Protein 4J6F (pdb70)

Solvent-accessible surface area: 26980 Å² total

Sequence (697 aa):
QSRHSVPKTTAVLLTGHGGLEKLVYSRDVPVPAPAAGEVLIKVTACGNNTDVWVREGAYGTEDDPSAVSTWRRHGNTLTFPRIQGTDTVGHIVAVGEGVDRARIGERVVDFSIYNRDDDSLADIDYGHGRDGGYAEYALPAENAHVVATDLTDIELATFCCAYLTGERLERARLAAGETVLVTGASGGVGSAIIQLARARGAVPIAVAGPGKEAALDIGAQAVVTRGQGDLAEAVEAASGGRPIDVVADLVGGPLFNDLLKILRPEGRYTTAGAIAGPVVQLDLRTYLKQLELHGSSQGSRADFRRLVRYIEEKKIRPLVGGVYPLSEFHRAQTDFAKNFVGKLVVVPDSRHSVPKTTAVLLTGHGGLEKLVYSRDVPVPAPAAGEVLIKVTACGNNTDVWVREGAYGTEDDPSAVSTWRRHGNTLTFPRIQGTDTVGHIVAVGEGVDRARIGERVVDFSIYNRDDDSLADIDYGHGRDGGYAEYALPAENAHVVATDLTDIELATFCCAYLTGERLERARLAAGETVLVTGASGGVGSAIIQLARARGAVPIAVAGPGKEAALDIGAQAVVTRGQGDLAEAVEAASGGRPIDVVADLVGGPLFNDLLKILRPEGRYTTAGAIAGPVVQLDLRTYLKQLELHGSSQGSRADFRRLVRYIEEKKIRPLVGGVYPLSEFHRAQTDFAKNFVGKLVVVPD

Foldseek 3Di:
DADVPDDQFWFFWQAAADDPVSTDTDDGHGFDDEEPQKFKWFWFKFWDPLLVCQNNQQCAEPVGNRDRHRVPRPDQLADPTAGATALTWGFGQGHYDPDDPVRGGATWFQQKDQVDPDFDNPDIDGSGNHHHRRGRMMDGPVGTDRFQDPDDSHLSSQDHFLLLQLLLVVVQVPAAAAEEEAEPLQDANNVNNQLVCVLRRHAYEYEDAPPCQVCVVQHHQGYHHPPDDQPLVSVCVRVVHHAHQEYEAAADDPCPVVVLVRHAQCHEYEYAAHNVHDDDDDDPCSVVSNYYYYYDGGGGPVSVVVSSVCVRVVSGGGDEFEEEESVPVVVQVVPCVSPTGRIYMYGYD/DCVPDDQFWFFWQAAADDPVSTDTDTGHGADDEAPQKFKWFWFKFWDPLLVCQNNQQCAEPVGNGDRHRVCRPDQLADPGAAATFLTWGFTCGDYDPDDPVRGGATWAQQKDCVDPDFDNPDIDGSGNHHHRRDRMMDRPVRTDRFQAPDDRQLSSQDRFLLQQLLVVVVQVQAAPAEEEAEPLQDANNLNNQLVCVLHRYAYEYEHAPPCQVCVVSHHQFYFHHPDDQPLVSVCVGPPVDAHQEYEYAACAPCPVVVLVRHAQCHEYEYAHHNNDPDDDDDPCSVVSNYYYYYDGGGGPVSRVVRSVCNNVVSGTGDEFEEEESVPVVVQVVPCVSPTGGMYMYGYD

Structure (mmCIF, N/CA/C/O backbone):
data_4J6F
#
_entry.id   4J6F
#
_cell.length_a   89.115
_cell.length_b   95.666
_cell.length_c   134.472
_cell.angle_alpha   90.000
_cell.angle_beta   90.000
_cell.angle_gamma   90.000
#
_symmetry.space_group_name_H-M   'P 21 21 21'
#
loop_
_entity.id
_entity.type
_entity.pdbx_description
1 polymer 'Putative alcohol dehydrogenase'
2 non-polymer GLYCEROL
3 non-polymer 'CHLORIDE ION'
4 water water
#
loop_
_atom_site.group_PDB
_atom_site.id
_atom_site.type_symbol
_atom_site.label_atom_id
_atom_site.label_alt_id
_atom_site.label_comp_id
_atom_site.label_asym_id
_atom_site.label_entity_id
_atom_site.label_seq_id
_atom_site.pdbx_PDB_ins_code
_atom_site.Cartn_x
_atom_site.Cartn_y
_atom_site.Cartn_z
_atom_site.occupancy
_atom_site.B_iso_or_equiv
_atom_site.auth_seq_id
_atom_site.auth_comp_id
_atom_site.auth_asym_id
_atom_site.auth_atom_id
_atom_site.pdbx_PDB_model_num
ATOM 1 N N . GLN A 1 21 ? -60.169 -23.996 -9.912 1.00 72.79 -2 GLN A N 1
ATOM 2 C CA . GLN A 1 21 ? -61.473 -23.287 -10.105 1.00 80.58 -2 GLN A CA 1
ATOM 3 C C . GLN A 1 21 ? -62.271 -23.152 -8.797 1.00 88.82 -2 GLN A C 1
ATOM 4 O O . GLN A 1 21 ? -62.168 -22.122 -8.118 1.00 101.50 -2 GLN A O 1
ATOM 10 N N . SER A 1 22 ? -63.069 -24.165 -8.468 1.00 75.91 -1 SER A N 1
ATOM 11 C CA . SER A 1 22 ? -63.973 -24.127 -7.316 1.00 64.55 -1 SER A CA 1
ATOM 12 C C . SER A 1 22 ? -63.306 -24.130 -5.941 1.00 52.16 -1 SER A C 1
ATOM 13 O O . SER A 1 22 ? -62.299 -24.791 -5.741 1.00 45.98 -1 SER A O 1
ATOM 37 N N . ARG A 1 25 ? -63.825 -27.872 -3.916 1.00 43.27 2 ARG A N 1
ATOM 38 C CA . ARG A 1 25 ? -62.895 -28.903 -4.354 1.00 42.68 2 ARG A CA 1
ATOM 39 C C . ARG A 1 25 ? -61.558 -28.678 -3.657 1.00 42.26 2 ARG A C 1
ATOM 40 O O . ARG A 1 25 ? -60.958 -29.611 -3.133 1.00 42.36 2 ARG A O 1
ATOM 64 N N . HIS A 1 28 ? -61.286 -29.775 -0.201 1.00 43.34 5 HIS A N 1
ATOM 65 C CA . HIS A 1 28 ? -61.279 -31.239 -0.038 1.00 42.78 5 HIS A CA 1
ATOM 66 C C . HIS A 1 28 ? -60.261 -31.990 -0.886 1.00 44.36 5 HIS A C 1
ATOM 67 O O . HIS A 1 28 ? -60.277 -33.215 -0.946 1.00 45.46 5 HIS A O 1
ATOM 74 N N . SER A 1 29 ? -59.368 -31.241 -1.518 1.00 46.27 6 SER A N 1
ATOM 75 C CA . SER A 1 29 ? -58.230 -31.790 -2.236 1.00 49.15 6 SER A CA 1
ATOM 76 C C . SER A 1 29 ? -56.997 -31.899 -1.342 1.00 51.83 6 SER A C 1
ATOM 77 O O . SER A 1 29 ? -55.946 -32.353 -1.794 1.00 57.00 6 SER A O 1
ATOM 80 N N . VAL A 1 30 ? -57.113 -31.463 -0.090 1.00 47.59 7 VAL A N 1
ATOM 81 C CA . VAL A 1 30 ? -55.992 -31.467 0.844 1.00 42.67 7 VAL A CA 1
ATOM 82 C C . VAL A 1 30 ? -55.728 -32.893 1.328 1.00 43.45 7 VAL A C 1
ATOM 83 O O . VAL A 1 30 ? -56.570 -33.469 2.018 1.00 42.82 7 VAL A O 1
ATOM 87 N N . PRO A 1 31 ? -54.556 -33.464 0.972 1.00 46.15 8 PRO A N 1
ATOM 88 C CA . PRO A 1 31 ? -54.230 -34.862 1.308 1.00 46.37 8 PRO A CA 1
ATOM 89 C C . PRO A 1 31 ? -53.797 -35.021 2.766 1.00 44.52 8 PRO A C 1
ATOM 90 O O . PRO A 1 31 ? -53.601 -34.027 3.457 1.00 43.79 8 PRO A O 1
ATOM 94 N N . LYS A 1 32 ? -53.658 -36.256 3.237 1.00 45.34 9 LYS A N 1
ATOM 95 C CA . LYS A 1 32 ? -53.244 -36.476 4.625 1.00 45.71 9 LYS A CA 1
ATOM 96 C C . LYS A 1 32 ? -51.714 -36.546 4.783 1.00 45.53 9 LYS A C 1
ATOM 97 O O . LYS A 1 32 ? -51.182 -36.292 5.868 1.00 47.34 9 LYS A O 1
ATOM 103 N N . THR A 1 33 ? -51.007 -36.867 3.701 1.00 42.73 10 THR A N 1
ATOM 104 C CA . THR A 1 33 ? -49.549 -36.769 3.691 1.00 40.51 10 THR A CA 1
ATOM 105 C C . THR A 1 33 ? -49.079 -35.885 2.530 1.00 40.87 10 THR A C 1
ATOM 106 O O . THR A 1 33 ? -49.815 -35.658 1.564 1.00 41.12 10 THR A O 1
ATOM 118 N N . THR A 1 35 ? -45.344 -34.006 0.359 1.00 38.41 12 THR A N 1
ATOM 119 C CA . THR A 1 35 ? -43.937 -33.964 0.015 1.00 38.21 12 THR A CA 1
ATOM 120 C C . THR A 1 35 ? -43.295 -32.771 0.714 1.00 37.79 12 THR A C 1
ATOM 121 O O . THR A 1 35 ? -43.900 -31.697 0.806 1.00 39.14 12 THR A O 1
ATOM 125 N N . ALA A 1 36 ? -42.087 -32.964 1.235 1.00 36.48 13 ALA A N 1
ATOM 126 C CA . ALA A 1 36 ? -41.349 -31.884 1.890 1.00 35.51 13 ALA A CA 1
ATOM 127 C C . ALA A 1 36 ? -39.883 -32.222 1.950 1.00 36.46 13 ALA A C 1
ATOM 128 O O . ALA A 1 36 ? -39.509 -33.401 1.983 1.00 37.55 13 ALA A O 1
ATOM 130 N N . VAL A 1 37 ? -39.055 -31.181 1.962 1.00 35.52 14 VAL A N 1
ATOM 131 C CA . VAL A 1 37 ? -37.630 -31.352 2.170 1.00 33.34 14 VAL A CA 1
ATOM 132 C C . VAL A 1 37 ? -37.377 -31.163 3.652 1.00 33.07 14 VAL A C 1
ATOM 133 O O . VAL A 1 37 ? -37.674 -30.108 4.206 1.00 31.77 14 VAL A O 1
ATOM 137 N N . LEU A 1 38 ? -36.854 -32.215 4.277 1.00 34.58 15 LEU A N 1
ATOM 138 C CA . LEU A 1 38 ? -36.634 -32.270 5.719 1.00 35.18 15 LEU A CA 1
ATOM 139 C C . LEU A 1 38 ? -35.176 -32.053 6.085 1.00 37.69 15 LEU A C 1
ATOM 140 O O . LEU A 1 38 ? -34.280 -32.687 5.507 1.00 39.54 15 LEU A O 1
ATOM 145 N N . LEU A 1 39 ? -34.947 -31.158 7.046 1.00 36.42 16 LEU A N 1
ATOM 146 C CA . LEU A 1 39 ? -33.651 -31.025 7.689 1.00 35.31 16 LEU A CA 1
ATOM 147 C C . LEU A 1 39 ? -33.605 -31.966 8.894 1.00 37.34 16 LEU A C 1
ATOM 148 O O . LEU A 1 39 ? -34.429 -31.858 9.796 1.00 37.95 16 LEU A O 1
ATOM 153 N N . THR A 1 40 ? -32.629 -32.873 8.906 1.00 38.89 17 THR A N 1
ATOM 154 C CA . THR A 1 40 ? -32.611 -34.008 9.838 1.00 38.22 17 THR A CA 1
ATOM 155 C C . THR A 1 40 ? -31.526 -33.929 10.913 1.00 39.36 17 THR A C 1
ATOM 156 O O . THR A 1 40 ? -31.447 -34.792 11.783 1.00 44.09 17 THR A O 1
ATOM 160 N N . GLY A 1 41 ? -30.701 -32.893 10.853 1.00 36.50 18 GLY A N 1
ATOM 161 C CA . GLY A 1 41 ? -29.640 -32.670 11.826 1.00 36.43 18 GLY A CA 1
ATOM 162 C C . GLY A 1 41 ? -28.687 -31.706 11.160 1.00 38.66 18 GLY A C 1
ATOM 163 O O . GLY A 1 41 ? -28.875 -31.387 9.978 1.00 40.09 18 GLY A O 1
ATOM 164 N N . HIS A 1 42 ? -27.676 -31.231 11.893 1.00 37.74 19 HIS A N 1
ATOM 165 C CA . HIS A 1 42 ? -26.662 -30.338 11.311 1.00 35.64 19 HIS A CA 1
ATOM 166 C C . HIS A 1 42 ? -25.651 -31.097 10.434 1.00 36.37 19 HIS A C 1
ATOM 167 O O . HIS A 1 42 ? -25.407 -32.294 10.639 1.00 37.21 19 HIS A O 1
ATOM 174 N N . GLY A 1 43 ? -25.075 -30.390 9.461 1.00 34.98 20 GLY A N 1
ATOM 175 C CA . GLY A 1 43 ? -24.143 -30.986 8.512 1.00 36.39 20 GLY A CA 1
ATOM 176 C C . GLY A 1 43 ? -24.338 -30.505 7.084 1.00 38.33 20 GLY A C 1
ATOM 177 O O . GLY A 1 43 ? -24.794 -29.372 6.843 1.00 39.77 20 GLY A O 1
ATOM 178 N N . GLY A 1 44 ? -24.002 -31.369 6.129 1.00 37.55 21 GLY A N 1
ATOM 179 C CA . GLY A 1 44 ? -24.029 -30.993 4.717 1.00 37.33 21 GLY A CA 1
ATOM 180 C C . GLY A 1 44 ? -25.341 -31.296 4.023 1.00 37.16 21 GLY A C 1
ATOM 181 O O . GLY A 1 44 ? -26.276 -31.788 4.643 1.00 37.85 21 GLY A O 1
ATOM 182 N N . LEU A 1 45 ? -25.359 -31.190 2.713 1.00 37.12 22 LEU A N 1
ATOM 183 C CA . LEU A 1 45 ? -26.592 -31.316 1.978 1.00 36.87 22 LEU A CA 1
ATOM 184 C C . LEU A 1 45 ? -27.248 -32.650 2.289 1.00 40.10 22 LEU A C 1
ATOM 185 O O . LEU A 1 45 ? -28.459 -32.763 2.244 1.00 42.36 22 LEU A O 1
ATOM 190 N N . GLU A 1 46 ? -26.460 -33.676 2.567 1.00 42.26 23 GLU A N 1
ATOM 191 C CA . GLU A 1 46 ? -27.035 -35.008 2.796 1.00 45.01 23 GLU A CA 1
ATOM 192 C C . GLU A 1 46 ? -27.991 -35.045 3.999 1.00 42.29 23 GLU A C 1
ATOM 193 O O . GLU A 1 46 ? -28.804 -35.969 4.115 1.00 43.94 23 GLU A O 1
ATOM 199 N N . LYS A 1 47 ? -27.907 -34.026 4.860 1.00 37.64 24 LYS A N 1
ATOM 200 C CA . LYS A 1 47 ? -28.870 -33.825 5.950 1.00 35.78 24 LYS A CA 1
ATOM 201 C C . LYS A 1 47 ? -30.246 -33.306 5.474 1.00 34.25 24 LYS A C 1
ATOM 202 O O . LYS A 1 47 ? -31.210 -33.283 6.250 1.00 33.01 24 LYS A O 1
ATOM 208 N N . LEU A 1 48 ? -30.349 -32.906 4.206 1.00 34.28 25 LEU A N 1
ATOM 209 C CA . LEU A 1 48 ? -31.649 -32.521 3.640 1.00 33.78 25 LEU A CA 1
ATOM 210 C C . LEU A 1 48 ? -32.268 -33.671 2.864 1.00 37.51 25 LEU A C 1
ATOM 211 O O . LEU A 1 48 ? -31.821 -33.974 1.764 1.00 40.32 25 LEU A O 1
ATOM 216 N N . VAL A 1 49 ? -33.308 -34.288 3.423 1.00 38.56 26 VAL A N 1
ATOM 217 C CA . VAL A 1 49 ? -33.971 -35.430 2.779 1.00 40.20 26 VAL A CA 1
ATOM 218 C C . VAL A 1 49 ? -35.320 -35.054 2.165 1.00 41.70 26 VAL A C 1
ATOM 219 O O . VAL A 1 49 ? -36.202 -34.525 2.851 1.00 42.99 26 VAL A O 1
ATOM 223 N N . TYR A 1 50 ? -35.465 -35.331 0.871 1.00 40.62 27 TYR A N 1
ATOM 224 C CA . TYR A 1 50 ? -36.7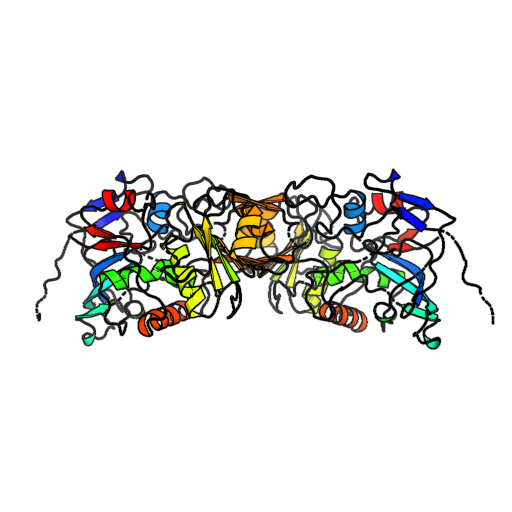23 -35.145 0.159 1.00 39.73 27 TYR A CA 1
ATOM 225 C C . TYR A 1 50 ? -37.647 -36.283 0.542 1.00 42.16 27 TYR A C 1
ATOM 226 O O . TYR A 1 50 ? -37.351 -37.439 0.233 1.00 42.89 27 TYR A O 1
ATOM 235 N N . SER A 1 51 ? -38.754 -35.978 1.217 1.00 43.67 28 SER A N 1
ATOM 236 C CA . SER A 1 51 ? -39.666 -37.038 1.682 1.00 48.13 28 SER A CA 1
ATOM 237 C C . SER A 1 51 ? -41.033 -36.967 1.051 1.00 48.18 28 SER A C 1
ATOM 238 O O . SER A 1 51 ? -41.526 -35.882 0.743 1.00 46.47 28 SER A O 1
ATOM 241 N N . ARG A 1 52 ? -41.642 -38.138 0.874 1.00 51.31 29 ARG A N 1
ATOM 242 C CA . ARG A 1 52 ? -42.894 -38.240 0.132 1.00 51.06 29 ARG A CA 1
ATOM 243 C C . ARG A 1 52 ? -44.137 -38.504 0.975 1.00 51.75 29 ARG A C 1
ATOM 244 O O . ARG A 1 52 ? -45.254 -38.395 0.466 1.00 54.28 29 ARG A O 1
ATOM 252 N N . ASP A 1 53 ? -43.963 -38.822 2.255 1.00 51.37 30 ASP A N 1
ATOM 253 C CA . ASP A 1 53 ? -45.135 -38.990 3.123 1.00 58.31 30 ASP A CA 1
ATOM 254 C C . ASP A 1 53 ? -44.982 -38.393 4.522 1.00 52.53 30 ASP A C 1
ATOM 255 O O . ASP A 1 53 ? -44.971 -39.093 5.537 1.00 49.37 30 ASP A O 1
ATOM 260 N N . VAL A 1 54 ? -44.963 -37.067 4.553 1.00 48.88 31 VAL A N 1
ATOM 261 C CA . VAL A 1 54 ? -44.842 -36.267 5.762 1.00 45.12 31 VAL A CA 1
ATOM 262 C C . VAL A 1 54 ? -46.226 -35.795 6.177 1.00 43.18 31 VAL A C 1
ATOM 263 O O . VAL A 1 54 ? -46.995 -35.354 5.337 1.00 41.47 31 VAL A O 1
ATOM 267 N N . PRO A 1 55 ? -46.572 -35.899 7.455 1.00 41.50 32 PRO A N 1
ATOM 268 C CA . PRO A 1 55 ? -47.935 -35.512 7.833 1.00 40.54 32 PRO A CA 1
ATOM 269 C C . PRO A 1 55 ? -48.239 -34.069 7.433 1.00 40.26 32 PRO A C 1
ATOM 270 O O . PRO A 1 55 ? -47.408 -33.182 7.652 1.00 39.56 32 PRO A O 1
ATOM 274 N N . VAL A 1 56 ? -49.405 -33.855 6.820 1.00 39.35 33 VAL A N 1
ATOM 275 C CA . VAL A 1 56 ? -49.890 -32.514 6.520 1.00 36.19 33 VAL A CA 1
ATOM 276 C C . VAL A 1 56 ? -50.359 -31.950 7.848 1.00 36.07 33 VAL A C 1
ATOM 277 O O . VAL A 1 56 ? -51.120 -32.605 8.553 1.00 36.08 33 VAL A O 1
ATOM 281 N N . PRO A 1 57 ? -49.884 -30.748 8.215 1.00 36.33 34 PRO A N 1
ATOM 282 C CA . PRO A 1 57 ? -50.286 -30.228 9.528 1.00 37.07 34 PRO A CA 1
ATOM 283 C C . PRO A 1 57 ? -51.754 -29.830 9.543 1.00 39.77 34 PRO A C 1
ATOM 284 O O . PRO A 1 57 ? -52.333 -29.550 8.491 1.00 39.95 34 PRO A O 1
ATOM 288 N N . ALA A 1 58 ? -52.351 -29.847 10.728 1.00 43.12 35 ALA A N 1
ATOM 289 C CA . ALA A 1 58 ? -53.741 -29.437 10.904 1.00 45.14 35 ALA A CA 1
ATOM 290 C C . ALA A 1 58 ? -53.748 -28.063 11.561 1.00 47.57 35 ALA A C 1
ATOM 291 O O . ALA A 1 58 ? -53.188 -27.907 12.650 1.00 52.01 35 ALA A O 1
ATOM 293 N N . PRO A 1 59 ? -54.375 -27.060 10.909 1.00 44.21 36 PRO A N 1
ATOM 294 C CA . PRO A 1 59 ? -54.399 -25.720 11.503 1.00 42.44 36 PRO A CA 1
ATOM 295 C C . PRO A 1 59 ? -55.028 -25.737 12.898 1.00 44.07 36 PRO A C 1
ATOM 296 O O . PRO A 1 59 ? -56.174 -26.178 13.067 1.00 44.99 36 PRO A O 1
ATOM 300 N N . ALA A 1 60 ? -54.247 -25.298 13.884 1.00 43.26 37 ALA A N 1
ATOM 301 C CA . ALA A 1 60 ? -54.702 -25.165 15.257 1.00 42.62 37 ALA A CA 1
ATOM 302 C C . ALA A 1 60 ? -55.560 -23.902 15.358 1.00 42.52 37 ALA A C 1
ATOM 303 O O . ALA A 1 60 ? -55.810 -23.227 14.345 1.00 39.93 37 ALA A O 1
ATOM 305 N N . ALA A 1 61 ? -56.008 -23.592 16.575 1.00 43.21 38 ALA A N 1
ATOM 306 C CA . ALA A 1 61 ? -56.800 -22.395 16.835 1.00 42.70 38 ALA A CA 1
ATOM 307 C C . ALA A 1 61 ? -56.045 -21.149 16.387 1.00 43.68 38 ALA A C 1
ATOM 308 O O . ALA A 1 61 ? -54.863 -20.984 16.707 1.00 44.11 38 ALA A O 1
ATOM 310 N N . GLY A 1 62 ? -56.720 -20.289 15.627 1.00 43.51 39 GLY A N 1
ATOM 311 C CA . GLY A 1 62 ? -56.110 -19.063 15.113 1.00 40.86 39 GLY A CA 1
ATOM 312 C C . GLY A 1 62 ? -55.130 -19.215 13.953 1.00 39.51 39 GLY A C 1
ATOM 313 O O . GLY A 1 62 ? -54.520 -18.231 13.528 1.00 38.69 39 GLY A O 1
ATOM 314 N N . GLU A 1 63 ? -54.969 -20.435 13.441 1.00 39.59 40 GLU A N 1
ATOM 315 C CA . GLU A 1 63 ? -54.071 -20.700 12.312 1.00 38.04 40 GLU A CA 1
ATOM 316 C C . GLU A 1 63 ? -54.845 -20.898 11.010 1.00 37.20 40 GLU A C 1
ATOM 317 O O . GLU A 1 63 ? -56.015 -21.284 11.022 1.00 38.29 40 GLU A O 1
ATOM 323 N N . VAL A 1 64 ? -54.183 -20.624 9.889 1.00 34.84 41 VAL A N 1
ATOM 324 C CA . VAL A 1 64 ? -54.625 -21.098 8.579 1.00 32.87 41 VAL A CA 1
ATOM 325 C C . VAL A 1 64 ? -53.700 -22.210 8.083 1.00 31.05 41 VAL A C 1
ATOM 326 O O . VAL A 1 64 ? -52.598 -22.414 8.630 1.00 29.38 41 VAL A O 1
ATOM 330 N N . LEU A 1 65 ? -54.154 -22.919 7.049 1.00 31.46 42 LEU A N 1
ATOM 331 C CA . LEU A 1 65 ? -53.304 -23.857 6.313 1.00 31.84 42 LEU A CA 1
ATOM 332 C C . LEU A 1 65 ? -53.205 -23.435 4.864 1.00 33.52 42 LEU A C 1
ATOM 333 O O . LEU A 1 65 ? -54.226 -23.307 4.195 1.00 35.62 42 LEU A O 1
ATOM 338 N N . ILE A 1 66 ? -51.990 -23.206 4.370 1.00 33.05 43 ILE A N 1
ATOM 339 C CA . ILE A 1 66 ? -51.839 -22.781 2.967 1.00 31.82 43 ILE A CA 1
ATOM 340 C C . ILE A 1 66 ? -51.248 -23.866 2.088 1.00 30.81 43 ILE A C 1
ATOM 341 O O . ILE A 1 66 ? -50.485 -24.708 2.554 1.00 31.42 43 ILE A O 1
ATOM 346 N N . LYS A 1 67 ? -51.614 -23.838 0.816 1.00 29.95 44 LYS A N 1
ATOM 347 C CA . LYS A 1 67 ? -50.963 -24.668 -0.173 1.00 30.06 44 LYS A CA 1
ATOM 348 C C . LYS A 1 67 ? -49.818 -23.849 -0.779 1.00 30.46 44 LYS A C 1
ATOM 349 O O . LYS A 1 67 ? -50.056 -22.864 -1.500 1.00 31.85 44 LYS A O 1
ATOM 355 N N . VAL A 1 68 ? -48.580 -24.243 -0.470 1.00 28.34 45 VAL A N 1
ATOM 356 C CA . VAL A 1 68 ? -47.407 -23.462 -0.869 1.00 27.41 45 VAL A CA 1
ATOM 357 C C . VAL A 1 68 ? -47.237 -23.451 -2.372 1.00 28.04 45 VAL A C 1
ATOM 358 O O . VAL A 1 68 ? -47.269 -24.489 -3.011 1.00 28.92 45 VAL A O 1
ATOM 362 N N . THR A 1 69 ? -47.049 -22.271 -2.937 1.00 28.76 46 THR A N 1
ATOM 363 C CA . THR A 1 69 ? -46.883 -22.178 -4.376 1.00 30.32 46 THR A CA 1
ATOM 364 C C . THR A 1 69 ? -45.473 -21.765 -4.733 1.00 30.61 46 THR A C 1
ATOM 365 O O . THR A 1 69 ? -44.993 -22.104 -5.823 1.00 31.23 46 THR A O 1
ATOM 369 N N . ALA A 1 70 ? -44.815 -21.070 -3.793 1.00 29.55 47 ALA A N 1
ATOM 370 C CA . ALA A 1 70 ? -43.426 -20.594 -3.930 1.00 28.83 47 ALA A CA 1
ATOM 371 C C . ALA A 1 70 ? -42.788 -20.359 -2.562 1.00 30.49 47 ALA A C 1
ATOM 372 O O . ALA A 1 70 ? -43.484 -20.013 -1.612 1.00 33.89 47 ALA A O 1
ATOM 374 N N . CYS A 1 71 ? -41.471 -20.549 -2.467 1.00 29.54 48 CYS A N 1
ATOM 375 C CA . CYS A 1 71 ? -40.713 -20.234 -1.250 1.00 29.89 48 CYS A CA 1
ATOM 376 C C . CYS A 1 71 ? -39.277 -19.799 -1.563 1.00 29.41 48 CYS A C 1
ATOM 377 O O . CYS A 1 71 ? -38.522 -20.541 -2.196 1.00 30.60 48 CYS A O 1
ATOM 380 N N . GLY A 1 72 ? -38.896 -18.613 -1.101 1.00 26.83 49 GLY A N 1
ATOM 381 C CA . GLY A 1 72 ? -37.607 -18.041 -1.464 1.00 27.67 49 GLY A CA 1
ATOM 382 C C . GLY A 1 72 ? -36.500 -18.481 -0.539 1.00 29.29 49 GLY A C 1
ATOM 383 O O . GLY A 1 72 ? -36.726 -18.634 0.651 1.00 29.70 49 GLY A O 1
ATOM 392 N N . ASN A 1 74 ? -32.832 -18.236 1.519 1.00 28.77 51 ASN A N 1
ATOM 393 C CA . ASN A 1 74 ? -32.044 -17.259 2.273 1.00 27.02 51 ASN A CA 1
ATOM 394 C C . ASN A 1 74 ? -30.806 -17.867 2.930 1.00 26.84 51 ASN A C 1
ATOM 395 O O . ASN A 1 74 ? -30.744 -19.073 3.173 1.00 26.39 51 ASN A O 1
ATOM 400 N N . ASN A 1 75 ? -29.827 -17.026 3.245 1.00 26.66 52 ASN A N 1
ATOM 401 C CA . ASN A 1 75 ? -28.627 -17.502 3.913 1.00 27.66 52 ASN A CA 1
ATOM 402 C C . ASN A 1 75 ? -28.893 -18.301 5.198 1.00 26.91 52 ASN A C 1
ATOM 403 O O . ASN A 1 75 ? -28.216 -19.303 5.494 1.00 26.99 52 ASN A O 1
ATOM 408 N N . THR A 1 76 ? -29.899 -17.871 5.947 1.00 24.92 53 THR A N 1
ATOM 409 C CA . THR A 1 76 ? -30.212 -18.520 7.199 1.00 24.00 53 THR A CA 1
ATOM 410 C C . THR A 1 76 ? -30.560 -20.002 7.004 1.00 26.11 53 THR A C 1
ATOM 411 O O . THR A 1 76 ? -30.294 -20.801 7.891 1.00 25.84 53 THR A O 1
ATOM 415 N N . ASP A 1 77 ? -31.119 -20.364 5.838 1.00 28.36 54 ASP A N 1
ATOM 416 C CA . ASP A 1 77 ? -31.337 -21.776 5.446 1.00 29.84 54 ASP A CA 1
ATOM 417 C C . ASP A 1 77 ? -30.077 -22.592 5.656 1.00 28.44 54 ASP A C 1
ATOM 418 O O . ASP A 1 77 ? -30.086 -23.646 6.303 1.00 28.86 54 ASP A O 1
ATOM 423 N N . VAL A 1 78 ? -28.999 -22.073 5.068 1.00 26.95 55 VAL A N 1
ATOM 424 C CA . VAL A 1 78 ? -27.706 -22.719 4.985 1.00 25.90 55 VAL A CA 1
ATOM 425 C C . VAL A 1 78 ? -27.051 -22.715 6.355 1.00 26.83 55 VAL A C 1
ATOM 426 O O . VAL A 1 78 ? -26.672 -23.764 6.869 1.00 28.15 55 VAL A O 1
ATOM 430 N N . TRP A 1 79 ? -26.938 -21.540 6.958 1.00 26.40 56 TRP A N 1
ATOM 431 C CA . TRP A 1 79 ? -26.289 -21.444 8.261 1.00 26.77 56 TRP A CA 1
ATOM 432 C C . TRP A 1 79 ? -26.967 -22.248 9.363 1.00 26.22 56 TRP A C 1
ATOM 433 O O . TRP A 1 79 ? -26.277 -22.838 10.194 1.00 27.96 56 TRP A O 1
ATOM 444 N N . VAL A 1 80 ? -28.296 -22.310 9.366 1.00 23.90 57 VAL A N 1
ATOM 445 C CA . VAL A 1 80 ? -28.980 -23.151 10.345 1.00 23.77 57 VAL A CA 1
ATOM 446 C C . VAL A 1 80 ? -28.597 -24.615 10.122 1.00 26.83 57 VAL A C 1
ATOM 447 O O . VAL A 1 80 ? -28.310 -25.330 11.070 1.00 28.11 57 VAL A O 1
ATOM 451 N N . ARG A 1 81 ? -28.563 -25.050 8.866 1.00 27.89 58 ARG A N 1
ATOM 452 C CA . ARG A 1 81 ? -28.245 -26.436 8.555 1.00 29.05 58 ARG A CA 1
ATOM 453 C C . ARG A 1 81 ? -26.826 -26.753 8.976 1.00 32.44 58 ARG A C 1
ATOM 454 O O . ARG A 1 81 ? -26.587 -27.773 9.609 1.00 36.33 58 ARG A O 1
ATOM 462 N N . GLU A 1 82 ? -25.884 -25.873 8.645 1.00 32.97 59 GLU A N 1
ATOM 463 C CA . GLU A 1 82 ? -24.480 -26.060 9.049 1.00 33.45 59 GLU A CA 1
ATOM 464 C C . GLU A 1 82 ? -24.248 -25.888 10.553 1.00 33.50 59 GLU A C 1
ATOM 465 O O . GLU A 1 82 ? -23.277 -26.415 11.078 1.00 34.66 59 GLU A O 1
ATOM 471 N N . GLY A 1 83 ? -25.140 -25.169 11.242 1.00 31.84 60 GLY A N 1
ATOM 472 C CA . GLY A 1 83 ? -24.947 -24.831 12.651 1.00 30.78 60 GLY A CA 1
ATOM 473 C C . GLY A 1 83 ? -23.852 -23.783 12.765 1.00 31.94 60 GLY A C 1
ATOM 474 O O . GLY A 1 83 ? -23.077 -23.751 13.727 1.00 34.38 60 GLY A O 1
ATOM 475 N N . ALA A 1 84 ? -23.798 -22.899 11.782 1.00 29.60 61 ALA A N 1
ATOM 476 C CA . ALA A 1 84 ? -22.672 -22.010 11.649 1.00 28.97 61 ALA A CA 1
ATOM 477 C C . ALA A 1 84 ? -22.787 -20.685 12.395 1.00 31.22 61 ALA A C 1
ATOM 478 O O . ALA A 1 84 ? -22.131 -19.718 12.009 1.00 33.92 61 ALA A O 1
ATOM 480 N N . TYR A 1 85 ? -23.588 -20.616 13.457 1.00 31.18 62 TYR A N 1
ATOM 481 C CA . TYR A 1 85 ? -23.746 -19.337 14.172 1.00 29.97 62 TYR A CA 1
ATOM 482 C C . TYR A 1 85 ? -22.782 -19.192 15.329 1.00 31.22 62 TYR A C 1
ATOM 483 O O . TYR A 1 85 ? -22.574 -18.089 15.839 1.00 31.33 62 TYR A O 1
ATOM 492 N N . GLY A 1 86 ? -22.180 -20.309 15.723 1.00 33.25 63 GLY A N 1
ATOM 493 C CA . GLY A 1 86 ? -21.256 -20.326 16.849 1.00 34.41 63 GLY A CA 1
ATOM 494 C C . GLY A 1 86 ? -21.934 -19.937 18.149 1.00 34.91 63 GLY A C 1
ATOM 495 O O . GLY A 1 86 ? -23.147 -19.660 18.189 1.00 33.39 63 GLY A O 1
ATOM 496 N N . THR A 1 87 ? -21.143 -19.921 19.216 1.00 35.70 64 THR A N 1
ATOM 497 C CA . THR A 1 87 ? -21.624 -19.527 20.537 1.00 35.72 64 THR A CA 1
ATOM 498 C C . THR A 1 87 ? -20.777 -18.375 21.059 1.00 33.95 64 THR A C 1
ATOM 499 O O . THR A 1 87 ? -19.672 -18.134 20.573 1.00 33.16 64 THR A O 1
ATOM 503 N N . GLU A 1 88 ? -21.302 -17.675 22.056 1.00 34.56 65 GLU A N 1
ATOM 504 C CA . GL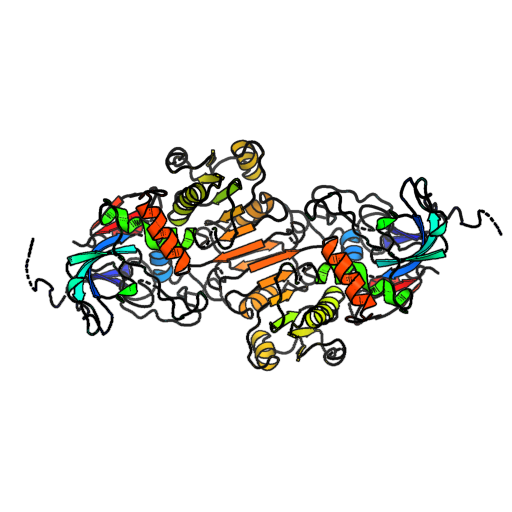U A 1 88 ? -20.598 -16.579 22.709 1.00 35.44 65 GLU A CA 1
ATOM 505 C C . GLU A 1 88 ? -19.226 -16.982 23.253 1.00 40.59 65 GLU A C 1
ATOM 506 O O . GLU A 1 88 ? -18.282 -16.209 23.179 1.00 40.72 65 GLU A O 1
ATOM 512 N N . ASP A 1 89 ? -19.120 -18.187 23.812 1.00 48.26 66 ASP A N 1
ATOM 513 C CA . ASP A 1 89 ? -17.847 -18.678 24.349 1.00 51.49 66 ASP A CA 1
ATOM 514 C C . ASP A 1 89 ? -16.924 -19.209 23.268 1.00 50.15 66 ASP A C 1
ATOM 515 O O . ASP A 1 89 ? -15.719 -19.007 23.339 1.00 50.46 66 ASP A O 1
ATOM 520 N N . ASP A 1 90 ? -17.497 -19.884 22.273 1.00 50.51 67 ASP A N 1
ATOM 521 C CA . ASP A 1 90 ? -16.730 -20.480 21.182 1.00 49.19 67 ASP A CA 1
ATOM 522 C C . ASP A 1 90 ? -17.338 -20.125 19.819 1.00 42.86 67 ASP A C 1
ATOM 523 O O . ASP A 1 90 ? -18.391 -20.647 19.449 1.00 43.48 67 ASP A O 1
ATOM 528 N N . PRO A 1 91 ? -16.661 -19.249 19.062 1.00 37.79 68 PRO A N 1
ATOM 529 C CA . PRO A 1 91 ? -17.209 -18.735 17.816 1.00 36.06 68 PRO A CA 1
ATOM 530 C C . PRO A 1 91 ? -17.167 -19.761 16.683 1.00 34.74 68 PRO A C 1
ATOM 531 O O . PRO A 1 91 ? -17.692 -19.511 15.595 1.00 35.05 68 PRO A O 1
ATOM 535 N N . SER A 1 92 ? -16.550 -20.905 16.931 1.00 34.10 69 SER A N 1
ATOM 536 C CA . SER A 1 92 ? -16.432 -21.922 15.899 1.00 35.10 69 SER A CA 1
ATOM 537 C C . SER A 1 92 ? -17.223 -23.161 16.243 1.00 34.01 69 SER A C 1
ATOM 538 O O . SER A 1 92 ? -17.218 -24.108 15.472 1.00 34.92 69 SER A O 1
ATOM 541 N N . ALA A 1 93 ? -17.891 -23.153 17.396 1.00 33.75 70 ALA A N 1
ATOM 542 C CA . ALA A 1 93 ? -18.777 -24.250 17.799 1.00 35.16 70 ALA A CA 1
ATOM 543 C C . ALA A 1 93 ? -20.024 -24.307 16.910 1.00 34.82 70 ALA A C 1
ATOM 544 O O . ALA A 1 93 ? -20.424 -23.284 16.317 1.00 33.83 70 ALA A O 1
ATOM 546 N N . VAL A 1 94 ? -20.628 -25.491 16.794 1.00 35.67 71 VAL A N 1
ATOM 547 C CA . VAL A 1 94 ? -21.878 -25.593 16.021 1.00 37.18 71 VAL A CA 1
ATOM 548 C C . VAL A 1 94 ? -23.110 -25.201 16.865 1.00 39.00 71 VAL A C 1
ATOM 549 O O . VAL A 1 94 ? -23.278 -25.670 17.990 1.00 41.99 71 VAL A O 1
ATOM 553 N N . SER A 1 95 ? -23.953 -24.332 16.310 1.00 38.23 72 SER A N 1
ATOM 554 C CA . SER A 1 95 ? -25.102 -23.771 17.030 1.00 40.80 72 SER A CA 1
ATOM 555 C C . SER A 1 95 ? -26.075 -23.168 16.020 1.00 37.33 72 SER A C 1
ATOM 556 O O . SER A 1 95 ? -25.623 -22.611 15.025 1.00 38.83 72 SER A O 1
ATOM 559 N N . THR A 1 96 ? -27.370 -23.198 16.296 1.00 34.96 73 THR A N 1
ATOM 560 C CA . THR A 1 96 ? -28.333 -22.389 15.559 1.00 35.96 73 THR A CA 1
ATOM 561 C C . THR A 1 96 ? -28.213 -20.959 16.032 1.00 38.43 73 THR A C 1
ATOM 562 O O . THR A 1 96 ? -27.532 -20.683 17.002 1.00 39.03 73 THR A O 1
ATOM 566 N N . TRP A 1 97 ? -28.838 -20.042 15.315 1.00 40.45 74 TRP A N 1
ATOM 567 C CA . TRP A 1 97 ? -28.731 -18.641 15.650 1.00 43.23 74 TRP A CA 1
ATOM 568 C C . TRP A 1 97 ? -29.402 -18.378 16.984 1.00 42.10 74 TRP A C 1
ATOM 569 O O . TRP A 1 97 ? -29.020 -17.447 17.713 1.00 42.42 74 TRP A O 1
ATOM 580 N N . ARG A 1 98 ? -30.395 -19.201 17.314 1.00 38.63 75 ARG A N 1
ATOM 581 C CA . ARG A 1 98 ? -31.110 -18.983 18.551 1.00 37.90 75 ARG A CA 1
ATOM 582 C C . ARG A 1 98 ? -30.320 -19.571 19.701 1.00 40.50 75 ARG A C 1
ATOM 583 O O . ARG A 1 98 ? -30.713 -20.584 20.279 1.00 46.25 75 ARG A O 1
ATOM 591 N N . ARG A 1 99 ? -29.208 -18.914 20.029 1.00 37.40 76 ARG A N 1
ATOM 592 C CA . ARG A 1 99 ? -28.250 -19.431 21.008 1.00 36.28 76 ARG A CA 1
ATOM 593 C C . ARG A 1 99 ? -28.850 -19.714 22.391 1.00 41.91 76 ARG A C 1
ATOM 594 O O . ARG A 1 99 ? -28.386 -20.610 23.078 1.00 42.92 76 ARG A O 1
ATOM 602 N N . HIS A 1 100 ? -29.878 -18.969 22.797 1.00 46.88 77 HIS A N 1
ATOM 603 C CA . HIS A 1 100 ? -30.349 -19.071 24.181 1.00 51.24 77 HIS A CA 1
ATOM 604 C C . HIS A 1 100 ? -31.770 -19.606 24.366 1.00 58.96 77 HIS A C 1
ATOM 605 O O . HIS A 1 100 ? -32.291 -19.628 25.479 1.00 69.29 77 HIS A O 1
ATOM 612 N N . GLY A 1 101 ? -32.380 -20.067 23.282 1.00 54.94 78 GLY A N 1
ATOM 613 C CA . GLY A 1 101 ? -33.673 -20.736 23.351 1.00 52.93 78 GLY A CA 1
ATOM 614 C C . GLY A 1 101 ? -33.769 -21.610 22.128 1.00 53.74 78 GLY A C 1
ATOM 615 O O . GLY A 1 101 ? -34.353 -21.211 21.112 1.00 54.81 78 GLY A O 1
ATOM 616 N N . ASN A 1 102 ? -33.159 -22.790 22.201 1.00 51.76 79 ASN A N 1
ATOM 617 C CA . ASN A 1 102 ? -33.124 -23.667 21.038 1.00 49.24 79 ASN A CA 1
ATOM 618 C C . ASN A 1 102 ? -34.479 -24.319 20.737 1.00 43.66 79 ASN A C 1
ATOM 619 O O . ASN A 1 102 ? -34.830 -25.343 21.322 1.00 42.28 79 ASN A O 1
ATOM 624 N N . THR A 1 103 ? -35.211 -23.700 19.808 1.00 39.02 80 THR A N 1
ATOM 625 C CA . THR A 1 103 ? -36.526 -24.156 19.364 1.00 35.61 80 THR A CA 1
ATOM 626 C C . THR A 1 103 ? -36.438 -24.971 18.062 1.00 35.28 80 THR A C 1
ATOM 627 O O . THR A 1 103 ? -37.452 -25.428 17.516 1.00 34.80 80 THR A O 1
ATOM 631 N N . LEU A 1 104 ? -35.224 -25.133 17.555 1.00 36.10 81 LEU A N 1
ATOM 632 C CA . LEU A 1 104 ? -34.989 -26.034 16.439 1.00 37.08 81 LEU A CA 1
ATOM 633 C C . LEU A 1 104 ? -35.102 -27.501 16.884 1.00 39.03 81 LEU A C 1
ATOM 634 O O . LEU A 1 104 ? -34.381 -27.947 17.775 1.00 39.54 81 LEU A O 1
ATOM 639 N N . THR A 1 105 ? -36.028 -28.234 16.274 1.00 38.82 82 THR A N 1
ATOM 640 C CA . THR A 1 105 ? -36.138 -29.679 16.491 1.00 39.00 82 THR A CA 1
ATOM 641 C C . THR A 1 105 ? -36.135 -30.445 15.150 1.00 37.62 82 THR A C 1
ATOM 642 O O . THR A 1 105 ? -36.693 -29.979 14.154 1.00 36.43 82 THR A O 1
ATOM 646 N N . PHE A 1 106 ? -35.515 -31.622 15.127 1.00 37.78 83 PHE A N 1
ATOM 647 C CA . PHE A 1 106 ? -35.397 -32.393 13.889 1.00 35.79 83 PHE A CA 1
ATOM 648 C C . PHE A 1 106 ? -36.407 -33.513 13.814 1.00 36.29 83 PHE A C 1
ATOM 649 O O . PHE A 1 106 ? -36.663 -34.160 14.814 1.00 37.91 83 PHE A O 1
ATOM 657 N N . PRO A 1 107 ? -37.001 -33.742 12.626 1.00 36.51 84 PRO A N 1
ATOM 658 C CA . PRO A 1 107 ? -36.787 -33.035 11.355 1.00 35.06 84 PRO A CA 1
ATOM 659 C C . PRO A 1 107 ? -37.483 -31.678 11.303 1.00 32.34 84 PRO A C 1
ATOM 660 O O . PRO A 1 107 ? -38.478 -31.482 11.980 1.00 31.55 84 PRO A O 1
ATOM 664 N N . ARG A 1 108 ? -36.955 -30.762 10.502 1.00 32.12 85 ARG A N 1
ATOM 665 C CA . ARG A 1 108 ? -37.541 -29.428 10.353 1.00 32.66 85 ARG A CA 1
ATOM 666 C C . ARG A 1 108 ? -37.679 -29.085 8.885 1.00 31.04 85 ARG A C 1
ATOM 667 O O . ARG A 1 108 ? -36.742 -29.253 8.117 1.00 31.73 85 ARG A O 1
ATOM 675 N N . ILE A 1 109 ? -38.854 -28.620 8.497 1.00 29.25 86 ILE A N 1
ATOM 676 C CA . ILE A 1 109 ? -39.008 -28.048 7.179 1.00 29.36 86 ILE A CA 1
ATOM 677 C C . ILE A 1 109 ? -38.560 -26.592 7.259 1.00 29.16 86 ILE A C 1
ATOM 678 O O . ILE A 1 109 ? -39.154 -25.792 7.991 1.00 29.29 86 ILE A O 1
ATOM 683 N N . GLN A 1 110 ? -37.522 -26.249 6.507 1.00 28.67 87 GLN A N 1
ATOM 684 C CA . GLN A 1 110 ? -37.052 -24.859 6.440 1.00 29.21 87 GLN A CA 1
ATOM 685 C C . GLN A 1 110 ? -37.868 -24.034 5.403 1.00 32.54 87 GLN A C 1
ATOM 686 O O . GLN A 1 110 ? -38.876 -24.512 4.854 1.00 34.01 87 GLN A O 1
ATOM 692 N N . GLY A 1 111 ? -37.432 -22.804 5.134 1.00 32.37 88 GLY A N 1
ATOM 693 C CA . GLY A 1 111 ? -38.080 -21.966 4.133 1.00 32.42 88 GLY A CA 1
ATOM 694 C C . GLY A 1 111 ? -38.816 -20.841 4.812 1.00 34.27 88 GLY A C 1
ATOM 695 O O . GLY A 1 111 ? -39.738 -21.081 5.592 1.00 36.41 88 GLY A O 1
ATOM 696 N N . THR A 1 112 ? -38.356 -19.621 4.567 1.00 33.15 89 THR A N 1
ATOM 697 C CA . THR A 1 112 ? -38.895 -18.431 5.201 1.00 32.21 89 THR A CA 1
ATOM 698 C C . THR A 1 112 ? -39.841 -17.614 4.342 1.00 33.12 89 THR A C 1
ATOM 699 O O . THR A 1 112 ? -40.846 -17.122 4.822 1.00 37.94 89 THR A O 1
ATOM 703 N N . ASP A 1 113 ? -39.508 -17.466 3.071 1.00 31.87 90 ASP A N 1
ATOM 704 C CA . ASP A 1 113 ? -40.252 -16.589 2.158 1.00 32.66 90 ASP A CA 1
ATOM 705 C C . ASP A 1 113 ? -41.376 -17.292 1.421 1.00 33.42 90 ASP A C 1
ATOM 706 O O . ASP A 1 113 ? -41.328 -17.455 0.205 1.00 36.12 90 ASP A O 1
ATOM 711 N N . THR A 1 114 ? -42.399 -17.684 2.167 1.00 31.66 91 THR A N 1
ATOM 712 C CA . THR A 1 114 ? -43.460 -18.536 1.645 1.00 30.46 91 THR A CA 1
ATOM 713 C C . THR A 1 114 ? -44.634 -17.734 1.081 1.00 30.11 91 THR A C 1
ATOM 714 O O . THR A 1 114 ? -45.132 -16.789 1.711 1.00 30.30 91 THR A O 1
ATOM 718 N N . VAL A 1 115 ? -45.063 -18.114 -0.117 1.00 29.29 92 VAL A N 1
ATOM 719 C CA . VAL A 1 115 ? -46.317 -17.623 -0.667 1.00 30.90 92 VAL A CA 1
ATOM 720 C C . VAL A 1 115 ? -47.221 -18.838 -0.915 1.00 32.10 92 VAL A C 1
ATOM 721 O O . VAL A 1 115 ? -46.735 -19.899 -1.321 1.00 32.42 92 VAL A O 1
ATOM 725 N N . GLY A 1 116 ? -48.524 -18.690 -0.670 1.00 31.96 93 GLY A N 1
ATOM 726 C CA . GLY A 1 116 ? -49.481 -19.759 -0.976 1.00 31.93 93 GLY A CA 1
ATOM 727 C C . GLY A 1 116 ? -50.947 -19.362 -0.931 1.00 33.09 93 GLY A C 1
ATOM 728 O O . GLY A 1 116 ? -51.286 -18.183 -0.831 1.00 30.97 93 GLY A O 1
ATOM 729 N N . HIS A 1 117 ? -51.816 -20.372 -0.989 1.00 37.03 94 HIS A N 1
ATOM 730 C CA . HIS A 1 117 ? -53.275 -20.195 -0.984 1.00 37.29 94 HIS A CA 1
ATOM 731 C C . HIS A 1 117 ? -53.890 -20.879 0.241 1.00 36.35 94 HIS A C 1
ATOM 732 O O . HIS A 1 117 ? -53.634 -22.056 0.499 1.00 37.42 94 HIS A O 1
ATOM 739 N N . ILE A 1 118 ? -54.665 -20.129 1.019 1.00 33.12 95 ILE A N 1
ATOM 740 C CA . ILE A 1 118 ? -55.290 -20.684 2.207 1.00 31.61 95 ILE A CA 1
ATOM 741 C C . ILE A 1 118 ? -56.307 -21.721 1.769 1.00 33.91 95 ILE A C 1
ATOM 742 O O . ILE A 1 118 ? -57.211 -21.408 1.002 1.00 37.68 95 ILE A O 1
ATOM 747 N N . VAL A 1 119 ? -56.159 -22.951 2.244 1.00 32.28 96 VAL A N 1
ATOM 748 C CA . VAL A 1 119 ? -57.066 -24.027 1.855 1.00 32.16 96 VAL A CA 1
ATOM 749 C C . VAL A 1 119 ? -57.900 -24.561 3.017 1.00 32.93 96 VAL A C 1
ATOM 750 O O . VAL A 1 119 ? -58.917 -25.201 2.801 1.00 35.08 96 VAL A O 1
ATOM 754 N N . ALA A 1 120 ? -57.452 -24.322 4.244 1.00 31.75 97 ALA A N 1
ATOM 755 C CA . ALA A 1 120 ? -58.139 -24.793 5.437 1.00 31.87 97 ALA A CA 1
ATOM 756 C C . ALA A 1 120 ? -57.947 -23.750 6.520 1.00 33.42 97 ALA A C 1
ATOM 757 O O . ALA A 1 120 ? -56.944 -23.018 6.508 1.00 32.66 97 ALA A O 1
ATOM 759 N N . VAL A 1 121 ? -58.890 -23.680 7.456 1.00 34.43 98 VAL A N 1
ATOM 760 C CA . VAL A 1 121 ? -58.729 -22.781 8.590 1.00 35.72 98 VAL A CA 1
ATOM 761 C C . VAL A 1 121 ? -59.033 -23.443 9.931 1.00 38.39 98 VAL A C 1
ATOM 762 O O . VAL A 1 121 ? -59.851 -24.341 10.005 1.00 42.12 98 VAL A O 1
ATOM 766 N N . GLY A 1 122 ? -58.366 -22.989 10.986 1.00 39.23 99 GLY A N 1
ATOM 767 C CA . GLY A 1 122 ? -58.583 -23.507 12.330 1.00 42.86 99 GLY A CA 1
ATOM 768 C C . GLY A 1 122 ? -59.609 -22.721 13.127 1.00 47.96 99 GLY A C 1
ATOM 769 O O . GLY A 1 122 ? -60.235 -21.790 12.611 1.00 47.42 99 GLY A O 1
ATOM 770 N N . GLU A 1 123 ? -59.715 -23.063 14.408 1.00 53.52 100 GLU A N 1
ATOM 771 C CA . GLU A 1 123 ? -60.886 -22.755 15.225 1.00 63.55 100 GLU A CA 1
ATOM 772 C C . GLU A 1 123 ? -61.462 -21.342 15.164 1.00 64.33 100 GLU A C 1
ATOM 773 O O . GLU A 1 123 ? -62.615 -21.171 14.777 1.00 72.50 100 GLU A O 1
ATOM 779 N N . GLY A 1 124 ? -60.696 -20.332 15.541 1.00 57.50 101 GLY A N 1
ATOM 780 C CA . GLY A 1 124 ? -61.302 -19.010 15.690 1.00 54.53 101 GLY A CA 1
ATOM 781 C C . GLY A 1 124 ? -61.414 -18.218 14.405 1.00 50.31 101 GLY A C 1
ATOM 782 O O . GLY A 1 124 ? -61.797 -17.060 14.419 1.00 48.82 101 GLY A O 1
ATOM 783 N N . VAL A 1 125 ? -61.077 -18.846 13.288 1.00 49.25 102 VAL A N 1
ATOM 784 C CA . VAL A 1 125 ? -60.761 -18.096 12.070 1.00 46.16 102 VAL A CA 1
ATOM 785 C C . VAL A 1 125 ? -61.925 -18.038 11.082 1.00 46.03 102 VAL A C 1
ATOM 786 O O . VAL A 1 125 ? -62.686 -19.009 10.937 1.00 46.45 102 VAL A O 1
ATOM 790 N N . ASP A 1 126 ? -62.037 -16.893 10.407 1.00 43.13 103 ASP A N 1
ATOM 791 C CA . ASP A 1 126 ? -63.066 -16.651 9.403 1.00 43.70 103 ASP A CA 1
ATOM 792 C C . ASP A 1 126 ? -62.924 -17.586 8.190 1.00 42.54 103 ASP A C 1
ATOM 793 O O . ASP A 1 126 ? -61.907 -17.575 7.505 1.00 42.36 103 ASP A O 1
ATOM 798 N N . ARG A 1 127 ? -63.951 -18.386 7.921 1.00 42.46 104 ARG A N 1
ATOM 799 C CA . ARG A 1 127 ? -63.889 -19.372 6.838 1.00 42.89 104 ARG A CA 1
ATOM 800 C C . ARG A 1 127 ? -63.939 -18.730 5.452 1.00 42.22 104 ARG A C 1
ATOM 801 O O . ARG A 1 127 ? -63.708 -19.403 4.441 1.00 42.37 104 ARG A O 1
ATOM 809 N N . ALA A 1 128 ? -64.218 -17.424 5.430 1.00 41.96 105 ALA A N 1
ATOM 810 C CA . ALA A 1 128 ? -64.253 -16.610 4.207 1.00 42.11 105 ALA A CA 1
ATOM 811 C C . ALA A 1 128 ? -62.866 -16.382 3.630 1.00 43.80 105 ALA A C 1
ATOM 812 O O . ALA A 1 128 ? -62.732 -16.012 2.462 1.00 46.47 105 ALA A O 1
ATOM 814 N N . ARG A 1 129 ? -61.847 -16.582 4.469 1.00 41.65 106 ARG A N 1
ATOM 815 C CA . ARG A 1 129 ? -60.446 -16.423 4.099 1.00 39.49 106 ARG A CA 1
ATOM 816 C C . ARG A 1 129 ? -59.963 -17.487 3.107 1.00 39.56 106 ARG A C 1
ATOM 817 O O . ARG A 1 129 ? -58.997 -17.269 2.372 1.00 39.47 106 ARG A O 1
ATOM 825 N N . ILE A 1 130 ? -60.627 -18.640 3.085 1.00 39.05 107 ILE A N 1
ATOM 826 C CA . ILE A 1 130 ? -60.226 -19.705 2.184 1.00 36.82 107 ILE A CA 1
ATOM 827 C C . ILE A 1 130 ? -60.164 -19.173 0.757 1.00 36.04 107 ILE A C 1
ATOM 828 O O . ILE A 1 130 ? -61.012 -18.390 0.338 1.00 36.45 107 ILE A O 1
ATOM 833 N N . GLY A 1 131 ? -59.123 -19.567 0.036 1.00 36.25 108 GLY A N 1
ATOM 834 C CA . GLY A 1 131 ? -58.963 -19.181 -1.363 1.00 37.34 108 GLY A CA 1
ATOM 835 C C . GLY A 1 131 ? -58.061 -17.985 -1.594 1.00 37.61 108 GLY A C 1
ATOM 836 O O . GLY A 1 131 ? -57.710 -17.697 -2.738 1.00 38.91 108 GLY A O 1
ATOM 837 N N . GLU A 1 132 ? -57.692 -17.292 -0.513 1.00 36.06 109 GLU A N 1
ATOM 838 C CA . GLU A 1 132 ? -56.853 -16.105 -0.589 1.00 34.92 109 GLU A CA 1
ATOM 839 C C . GLU A 1 132 ? -55.407 -16.443 -0.918 1.00 34.51 109 GLU A C 1
ATOM 840 O O . GLU A 1 132 ? -54.890 -17.477 -0.488 1.00 34.76 109 GLU A O 1
ATOM 846 N N . ARG A 1 133 ? -54.771 -15.560 -1.685 1.00 34.04 110 ARG A N 1
ATOM 847 C CA . ARG A 1 133 ? -53.358 -15.662 -2.011 1.00 32.91 110 ARG A CA 1
ATOM 848 C C . ARG A 1 133 ? -52.601 -14.846 -0.964 1.00 34.07 110 ARG A C 1
ATOM 849 O O . ARG A 1 133 ? -52.765 -13.621 -0.866 1.00 36.52 110 ARG A O 1
ATOM 857 N N . VAL A 1 134 ? -51.794 -15.531 -0.161 1.00 32.40 111 VAL A N 1
ATOM 858 C CA . VAL A 1 134 ? -51.079 -14.874 0.925 1.00 31.17 111 VAL A CA 1
ATOM 859 C C . VAL A 1 134 ? -49.555 -14.943 0.845 1.00 32.06 111 VAL A C 1
ATOM 860 O O . VAL A 1 134 ? -48.966 -15.938 0.406 1.00 31.78 111 VAL A O 1
ATOM 872 N N . VAL A 1 136 ? -46.614 -14.981 3.431 1.00 28.78 113 VAL A N 1
ATOM 873 C CA . VAL A 1 136 ? -46.357 -15.269 4.839 1.00 27.76 113 VAL A CA 1
ATOM 874 C C . VAL A 1 136 ? -45.342 -14.301 5.449 1.00 29.72 113 VAL A C 1
ATOM 875 O O . VAL A 1 136 ? -44.265 -14.083 4.885 1.00 31.07 113 VAL A O 1
ATOM 879 N N . ASP A 1 137 ? -45.678 -13.726 6.600 1.00 30.53 114 ASP A N 1
ATOM 880 C CA . ASP A 1 137 ? -44.679 -13.047 7.416 1.00 30.17 114 ASP A CA 1
ATOM 881 C C . ASP A 1 137 ? -44.014 -14.127 8.261 1.00 31.05 114 ASP A C 1
ATOM 882 O O . ASP A 1 137 ? -44.643 -14.708 9.138 1.00 32.90 114 ASP A O 1
ATOM 887 N N . PHE A 1 138 ? -42.745 -14.398 7.998 1.00 30.32 115 PHE A N 1
ATOM 888 C CA . PHE A 1 138 ? -42.060 -15.509 8.652 1.00 30.79 115 PHE A CA 1
ATOM 889 C C . PHE A 1 138 ? -41.811 -15.302 10.162 1.00 31.24 115 PHE A C 1
ATOM 890 O O . PHE A 1 138 ? -41.423 -16.246 10.856 1.00 32.60 115 PHE A O 1
ATOM 898 N N . SER A 1 139 ? -42.047 -14.088 10.668 1.00 29.52 116 SER A N 1
ATOM 899 C CA . SER A 1 139 ? -41.670 -13.735 12.048 1.00 29.69 116 SER A CA 1
ATOM 900 C C . SER A 1 139 ? -42.497 -14.415 13.115 1.00 31.63 116 SER A C 1
ATOM 901 O O . SER A 1 139 ? -43.719 -14.474 13.003 1.00 34.67 116 SER A O 1
ATOM 904 N N . ILE A 1 140 ? -41.827 -14.939 14.141 1.00 30.26 117 ILE A N 1
ATOM 905 C CA . ILE A 1 140 ? -42.491 -15.285 15.402 1.00 30.01 117 ILE A CA 1
ATOM 906 C C . ILE A 1 140 ? -42.004 -14.233 16.385 1.00 30.78 117 ILE A C 1
ATOM 907 O O . ILE A 1 140 ? -40.839 -14.215 16.733 1.00 33.50 117 ILE A O 1
ATOM 912 N N . TYR A 1 141 ? -42.874 -13.333 16.808 1.00 30.66 118 TYR A N 1
ATOM 913 C CA . TYR A 1 141 ? -42.406 -12.206 17.597 1.00 32.24 118 TYR A CA 1
ATOM 914 C C . TYR A 1 141 ? -42.212 -12.586 19.038 1.00 35.14 118 TYR A C 1
ATOM 915 O O . TYR A 1 141 ? -41.272 -12.120 19.674 1.00 36.71 118 TYR A O 1
ATOM 924 N N . ASN A 1 142 ? -43.165 -13.311 19.587 1.00 37.22 119 ASN A N 1
ATOM 925 C CA . ASN A 1 142 ? -43.061 -13.806 20.937 1.00 38.20 119 ASN A CA 1
ATOM 926 C C . ASN A 1 142 ? -43.249 -12.709 21.964 1.00 41.12 119 ASN A C 1
ATOM 927 O O . ASN A 1 142 ? -43.071 -12.933 23.150 1.00 42.67 119 ASN A O 1
ATOM 932 N N . ARG A 1 143 ? -43.631 -11.528 21.500 1.00 40.18 120 ARG A N 1
ATOM 933 C CA . ARG A 1 143 ? -43.967 -10.429 22.399 1.00 40.78 120 ARG A CA 1
ATOM 934 C C . ARG A 1 143 ? -45.151 -9.666 21.838 1.00 44.56 120 ARG A C 1
ATOM 935 O O . ARG A 1 143 ? -45.460 -9.786 20.654 1.00 43.52 120 ARG A O 1
ATOM 943 N N . ASP A 1 144 ? -45.820 -8.894 22.689 1.00 47.61 121 ASP A N 1
ATOM 944 C CA . ASP A 1 144 ? -46.888 -8.033 22.221 1.00 50.45 121 ASP A CA 1
ATOM 945 C C . ASP A 1 144 ? -46.368 -6.640 21.862 1.00 52.02 121 ASP A C 1
ATOM 946 O O . ASP A 1 144 ? -46.907 -5.988 20.968 1.00 52.25 121 ASP A O 1
ATOM 951 N N . ASP A 1 145 ? -45.313 -6.189 22.541 1.00 52.64 122 ASP A N 1
ATOM 952 C CA . ASP A 1 145 ? -44.700 -4.901 22.202 1.00 50.73 122 ASP A CA 1
ATOM 953 C C . ASP A 1 145 ? -43.839 -5.024 20.934 1.00 48.74 122 ASP A C 1
ATOM 954 O O . ASP A 1 145 ? -43.850 -6.070 20.273 1.00 48.13 122 ASP A O 1
ATOM 959 N N . ASP A 1 146 ? -43.106 -3.961 20.601 1.00 46.29 123 ASP A N 1
ATOM 960 C CA . ASP A 1 146 ? -42.302 -3.916 19.375 1.00 45.29 123 ASP A CA 1
ATOM 961 C C . ASP A 1 146 ? -40.829 -4.266 19.619 1.00 43.84 123 ASP A C 1
ATOM 962 O O . ASP A 1 146 ? -39.945 -3.873 18.845 1.00 43.72 123 ASP A O 1
ATOM 967 N N . SER A 1 147 ? -40.576 -4.989 20.708 1.00 42.61 124 SER A N 1
ATOM 968 C CA . SER A 1 147 ? -39.241 -5.477 21.036 1.00 38.51 124 SER A CA 1
ATOM 969 C C . SER A 1 147 ? -38.880 -6.667 20.138 1.00 36.24 124 SER A C 1
ATOM 970 O O . SER A 1 147 ? -39.757 -7.441 19.741 1.00 36.48 124 SER A O 1
ATOM 973 N N . LEU A 1 148 ? -37.600 -6.793 19.805 1.00 33.19 125 LEU A N 1
ATOM 974 C CA . LEU A 1 148 ? -37.133 -7.903 18.980 1.00 33.02 125 LEU A CA 1
ATOM 975 C C . LEU A 1 148 ? -36.262 -8.855 19.803 1.00 34.59 125 LEU A C 1
ATOM 976 O O . LEU A 1 148 ? -35.535 -9.692 19.261 1.00 35.84 125 LEU A O 1
ATOM 981 N N . ALA A 1 149 ? -36.360 -8.730 21.124 1.00 34.52 126 ALA A N 1
ATOM 982 C CA . ALA A 1 149 ? -35.519 -9.501 22.046 1.00 32.06 126 ALA A CA 1
ATOM 983 C C . ALA A 1 149 ? -35.770 -11.021 22.027 1.00 33.88 126 ALA A C 1
ATOM 984 O O . ALA A 1 149 ? -34.851 -11.787 22.307 1.00 34.37 126 ALA A O 1
ATOM 986 N N . ASP A 1 150 ? -36.993 -11.450 21.701 1.00 34.08 127 ASP A N 1
ATOM 987 C CA . ASP A 1 150 ? -37.370 -12.867 21.825 1.00 35.14 127 ASP A CA 1
ATOM 988 C C . ASP A 1 150 ? -37.793 -13.490 20.503 1.00 31.84 127 ASP A C 1
ATOM 989 O O . ASP A 1 150 ? -38.369 -14.575 20.495 1.00 32.37 127 ASP A O 1
ATOM 994 N N . ILE A 1 151 ? -37.504 -12.813 19.395 1.00 28.53 128 ILE A N 1
ATOM 995 C CA . ILE A 1 151 ? -37.950 -13.262 18.086 1.00 28.73 128 ILE A CA 1
ATOM 996 C C . ILE A 1 151 ? -37.479 -14.668 17.733 1.00 33.40 128 ILE A C 1
ATOM 997 O O . ILE A 1 151 ? -36.451 -15.142 18.230 1.00 36.32 128 ILE A O 1
ATOM 1002 N N . ASP A 1 152 ? -38.266 -15.315 16.874 1.00 32.43 129 ASP A N 1
ATOM 1003 C CA . ASP A 1 152 ? -37.941 -16.579 16.246 1.00 30.57 129 ASP A CA 1
ATOM 1004 C C . ASP A 1 152 ? -38.492 -16.469 14.818 1.00 29.88 129 ASP A C 1
ATOM 1005 O O . ASP A 1 152 ? -39.006 -15.402 14.434 1.00 28.75 129 ASP A O 1
ATOM 1010 N N . TYR A 1 153 ? -38.384 -17.532 14.019 1.00 29.71 130 TYR A N 1
ATOM 1011 C CA . TYR A 1 153 ? -39.022 -17.522 12.689 1.00 29.46 130 TYR A CA 1
ATOM 1012 C C . TYR A 1 153 ? -39.458 -18.871 12.176 1.00 32.61 130 TYR A C 1
ATOM 1013 O O . TYR A 1 153 ? -38.919 -19.907 12.561 1.00 36.08 130 TYR A O 1
ATOM 1030 N N . GLY A 1 155 ? -39.594 -21.837 9.813 1.00 29.51 132 GLY A N 1
ATOM 1031 C CA . GLY A 1 155 ? -38.466 -22.456 9.153 1.00 31.63 132 GLY A CA 1
ATOM 1032 C C . GLY A 1 155 ? -37.349 -22.710 10.161 1.00 34.60 132 GLY A C 1
ATOM 1033 O O . GLY A 1 155 ? -36.396 -23.442 9.869 1.00 36.22 132 GLY A O 1
ATOM 1034 N N . HIS A 1 156 ? -37.443 -22.092 11.334 1.00 33.29 133 HIS A N 1
ATOM 1035 C CA . HIS A 1 156 ? -36.546 -22.415 12.435 1.00 32.08 133 HIS A CA 1
ATOM 1036 C C . HIS A 1 156 ? -37.257 -22.937 13.684 1.00 31.18 133 HIS A C 1
ATOM 1037 O O . HIS A 1 156 ? -37.027 -24.054 14.101 1.00 32.62 133 HIS A O 1
ATOM 1044 N N . GLY A 1 157 ? -38.140 -22.138 14.265 1.00 30.16 134 GLY A N 1
ATOM 1045 C CA . GLY A 1 157 ? -38.870 -22.566 15.463 1.00 32.14 134 GLY A CA 1
ATOM 1046 C C . GLY A 1 157 ? -40.095 -23.428 15.209 1.00 34.08 134 GLY A C 1
ATOM 1047 O O . GLY A 1 157 ? -40.714 -23.925 16.144 1.00 35.27 134 GLY A O 1
ATOM 1048 N N . ARG A 1 158 ? -40.410 -23.638 13.934 1.00 35.68 135 ARG A N 1
ATOM 1049 C CA . ARG A 1 158 ? -41.698 -24.146 13.480 1.00 35.33 135 ARG A CA 1
ATOM 1050 C C . ARG A 1 158 ? -41.509 -24.428 11.986 1.00 36.12 135 ARG A C 1
ATOM 1051 O O . ARG A 1 158 ? -40.684 -23.783 11.335 1.00 37.34 135 ARG A O 1
ATOM 1059 N N . ASP A 1 159 ? -42.252 -25.379 11.428 1.00 34.88 136 ASP A N 1
ATOM 1060 C CA . ASP A 1 159 ? -42.058 -25.753 10.024 1.00 32.92 136 ASP A CA 1
ATOM 1061 C C . ASP A 1 159 ? -42.362 -24.638 9.022 1.00 30.32 136 ASP A C 1
ATOM 1062 O O . ASP A 1 159 ? -43.316 -23.906 9.197 1.00 30.24 136 ASP A O 1
ATOM 1067 N N . GLY A 1 160 ? -41.539 -24.525 7.975 1.00 29.63 137 GLY A N 1
ATOM 1068 C CA . GLY A 1 160 ? -41.641 -23.449 6.969 1.00 26.55 137 GLY A CA 1
ATOM 1069 C C . GLY A 1 160 ? -42.134 -23.886 5.601 1.00 25.93 137 GLY A C 1
ATOM 1070 O O . GLY A 1 160 ? -42.918 -24.817 5.492 1.00 27.49 137 GLY A O 1
ATOM 1071 N N . GLY A 1 161 ? -41.671 -23.224 4.548 1.00 25.40 138 GLY A N 1
ATOM 1072 C CA . GLY A 1 161 ? -42.259 -23.403 3.218 1.00 25.89 138 GLY A CA 1
ATOM 1073 C C . GLY A 1 161 ? -41.661 -24.395 2.224 1.00 28.42 138 GLY A C 1
ATOM 1074 O O . GLY A 1 161 ? -42.129 -24.485 1.086 1.00 28.83 138 GLY A O 1
ATOM 1075 N N . TYR A 1 162 ? -40.644 -25.144 2.615 1.00 30.08 139 TYR A N 1
ATOM 1076 C CA . TYR A 1 162 ? -40.130 -26.165 1.717 1.00 30.72 139 TYR A CA 1
ATOM 1077 C C . TYR A 1 162 ? -40.937 -27.444 1.859 1.00 33.44 139 TYR A C 1
ATOM 1078 O O . TYR A 1 162 ? -40.416 -28.497 2.178 1.00 35.45 139 TYR A O 1
ATOM 1087 N N . ALA A 1 163 ? -42.220 -27.318 1.565 1.00 32.43 140 ALA A N 1
ATOM 1088 C CA . ALA A 1 163 ? -43.219 -28.370 1.672 1.00 33.90 140 ALA A CA 1
ATOM 1089 C C . ALA A 1 163 ? -44.410 -27.953 0.804 1.00 36.82 140 ALA A C 1
ATOM 1090 O O . ALA A 1 163 ? -44.431 -26.814 0.296 1.00 37.89 140 ALA A O 1
ATOM 1092 N N . GLU A 1 164 ? -45.381 -28.859 0.614 1.00 35.96 141 GLU A N 1
ATOM 1093 C CA . GLU A 1 164 ? -46.590 -28.558 -0.184 1.00 35.31 141 GLU A CA 1
ATOM 1094 C C . GLU A 1 164 ? -47.643 -27.766 0.607 1.00 34.61 141 GLU A C 1
ATOM 1095 O O . GLU A 1 164 ? -48.459 -27.057 0.015 1.00 35.73 141 GLU A O 1
ATOM 1101 N N . TYR A 1 165 ? -47.610 -27.886 1.935 1.00 31.58 142 TYR A N 1
ATOM 1102 C CA . TYR A 1 165 ? -48.565 -27.219 2.812 1.00 30.50 142 TYR A CA 1
ATOM 1103 C C . TYR A 1 165 ? -47.877 -26.674 4.046 1.00 29.86 142 TYR A C 1
ATOM 1104 O O . TYR A 1 165 ? -46.880 -27.224 4.496 1.00 30.32 142 TYR A O 1
ATOM 1121 N N . ALA A 1 167 ? -48.716 -24.705 7.979 1.00 33.87 144 ALA A N 1
ATOM 1122 C CA . ALA A 1 167 ? -49.565 -24.100 9.009 1.00 34.78 144 ALA A CA 1
ATOM 1123 C C . ALA A 1 167 ? -48.920 -22.805 9.487 1.00 33.76 144 ALA A C 1
ATOM 1124 O O . ALA A 1 167 ? -47.696 -22.712 9.526 1.00 36.54 144 ALA A O 1
ATOM 1126 N N . LEU A 1 168 ? -49.727 -21.807 9.836 1.00 31.69 145 LEU A N 1
ATOM 1127 C CA . LEU A 1 168 ? -49.210 -20.546 10.392 1.00 30.19 145 LEU A CA 1
ATOM 1128 C C . LEU A 1 168 ? -50.338 -19.710 10.955 1.00 32.69 145 LEU A C 1
ATOM 1129 O O . LEU A 1 168 ? -51.472 -19.856 10.518 1.00 37.21 145 LEU A O 1
ATOM 1134 N N . PRO A 1 169 ? -50.040 -18.809 11.909 1.00 32.08 146 PRO A N 1
ATOM 1135 C CA . PRO A 1 169 ? -51.098 -17.975 12.484 1.00 31.29 146 PRO A CA 1
ATOM 1136 C C . PRO A 1 169 ? -51.758 -17.103 11.426 1.00 32.16 146 PRO A C 1
ATOM 1137 O O . PRO A 1 169 ? -51.066 -16.564 10.554 1.00 32.39 146 PRO A O 1
ATOM 1141 N N . ALA A 1 170 ? -53.078 -16.955 11.519 1.00 32.38 147 ALA A N 1
ATOM 1142 C CA . ALA A 1 170 ? -53.837 -16.095 10.614 1.00 32.00 147 ALA A CA 1
ATOM 1143 C C . ALA A 1 170 ? -53.233 -14.705 10.407 1.00 31.49 147 ALA A C 1
ATOM 1144 O O . ALA A 1 170 ? -53.077 -14.286 9.262 1.00 31.64 147 ALA A O 1
ATOM 1146 N N . GLU A 1 171 ? -52.876 -14.002 11.486 1.00 32.35 148 GLU A N 1
ATOM 1147 C CA . GLU A 1 171 ? -52.254 -12.653 11.371 1.00 35.20 148 GLU A CA 1
ATOM 1148 C C . GLU A 1 171 ? -51.045 -12.639 10.442 1.00 34.70 148 GLU A C 1
ATOM 1149 O O . GLU A 1 171 ? -50.710 -11.599 9.877 1.00 37.24 148 GLU A O 1
ATOM 1155 N N . ASN A 1 172 ? -50.385 -13.781 10.295 1.00 32.72 149 ASN A N 1
ATOM 1156 C CA . ASN A 1 172 ? -49.172 -13.839 9.487 1.00 34.54 149 ASN A CA 1
ATOM 1157 C C . ASN A 1 172 ? -49.390 -14.095 7.984 1.00 35.46 149 ASN A C 1
ATOM 1158 O O . ASN A 1 172 ? -48.439 -14.023 7.189 1.00 37.13 149 ASN A O 1
ATOM 1163 N N . ALA A 1 173 ? -50.635 -14.378 7.606 1.00 32.02 150 ALA A N 1
ATOM 1164 C CA . ALA A 1 173 ? -50.976 -14.599 6.219 1.00 30.80 150 ALA A CA 1
ATOM 1165 C C . ALA A 1 173 ? -51.519 -13.303 5.629 1.00 31.88 150 ALA A C 1
ATOM 1166 O O . ALA A 1 173 ? -52.663 -12.931 5.888 1.00 34.07 150 ALA A O 1
ATOM 1168 N N . HIS A 1 174 ? -50.704 -12.612 4.842 1.00 31.12 151 HIS A N 1
ATOM 1169 C CA . HIS A 1 174 ? -51.107 -11.308 4.332 1.00 34.74 151 HIS A CA 1
ATOM 1170 C C . HIS A 1 174 ? -51.613 -11.333 2.903 1.00 39.19 151 HIS A C 1
ATOM 1171 O O . HIS A 1 174 ? -51.001 -11.927 2.008 1.00 40.37 151 HIS A O 1
ATOM 1178 N N . VAL A 1 175 ? -52.748 -10.683 2.695 1.00 38.45 152 VAL A N 1
ATOM 1179 C CA . VAL A 1 175 ? -53.240 -10.500 1.358 1.00 38.39 152 VAL A CA 1
ATOM 1180 C C . VAL A 1 175 ? -52.641 -9.191 0.873 1.00 42.00 152 VAL A C 1
ATOM 1181 O O . VAL A 1 175 ? -52.891 -8.136 1.454 1.00 45.51 152 VAL A O 1
ATOM 1185 N N . VAL A 1 176 ? -51.835 -9.271 -0.179 1.00 40.46 153 VAL A N 1
ATOM 1186 C CA . VAL A 1 176 ? -51.158 -8.104 -0.713 1.00 39.15 153 VAL A CA 1
ATOM 1187 C C . VAL A 1 176 ? -51.846 -7.585 -1.988 1.00 41.03 153 VAL A C 1
ATOM 1188 O O . VAL A 1 176 ? -51.994 -8.314 -2.972 1.00 42.82 153 VAL A O 1
ATOM 1192 N N . ALA A 1 177 ? -52.141 -6.298 -2.018 1.00 40.79 154 ALA A N 1
ATOM 1193 C CA . ALA A 1 177 ? -52.841 -5.728 -3.146 1.00 42.09 154 ALA A CA 1
ATOM 1194 C C . ALA A 1 177 ? -51.846 -5.474 -4.256 1.00 45.08 154 ALA A C 1
ATOM 1195 O O . ALA A 1 177 ? -51.359 -4.369 -4.437 1.00 46.44 154 ALA A O 1
ATOM 1197 N N . THR A 1 178 ? -51.556 -6.531 -5.002 1.00 43.56 155 THR A N 1
ATOM 1198 C CA . THR A 1 178 ? -50.570 -6.487 -6.089 1.00 42.19 155 THR A CA 1
ATOM 1199 C C . THR A 1 178 ? -50.832 -7.522 -7.170 1.00 40.99 155 THR A C 1
ATOM 1200 O O . THR A 1 178 ? -51.435 -8.563 -6.925 1.00 41.28 155 THR A O 1
ATOM 1204 N N . ASP A 1 179 ? -50.348 -7.222 -8.365 1.00 41.99 156 ASP A N 1
ATOM 1205 C CA . ASP A 1 179 ? -50.557 -8.055 -9.545 1.00 44.31 156 ASP A CA 1
ATOM 1206 C C . ASP A 1 179 ? -49.378 -9.006 -9.780 1.00 38.68 156 ASP A C 1
ATOM 1207 O O . ASP A 1 179 ? -49.296 -9.668 -10.812 1.00 38.21 156 ASP A O 1
ATOM 1212 N N . LEU A 1 180 ? -48.469 -9.082 -8.816 1.00 35.45 157 LEU A N 1
ATOM 1213 C CA . LEU A 1 180 ? -47.308 -9.945 -8.939 1.00 33.14 157 LEU A CA 1
ATOM 1214 C C . LEU A 1 180 ? -47.642 -11.427 -8.823 1.00 33.46 157 LEU A C 1
ATOM 1215 O O . LEU A 1 180 ? -48.544 -11.819 -8.087 1.00 33.17 157 LEU A O 1
ATOM 1220 N N . THR A 1 181 ? -46.888 -12.232 -9.568 1.00 34.89 158 THR A N 1
ATOM 1221 C CA . THR A 1 181 ? -46.822 -13.691 -9.438 1.00 35.66 158 THR A CA 1
ATOM 1222 C C . THR A 1 181 ? -46.556 -14.143 -8.008 1.00 34.10 158 THR A C 1
ATOM 1223 O O . THR A 1 181 ? -45.875 -13.453 -7.250 1.00 33.34 158 THR A O 1
ATOM 1227 N N . ASP A 1 182 ? -47.067 -15.321 -7.659 1.00 34.88 159 ASP A N 1
ATOM 1228 C CA . ASP A 1 182 ? -46.702 -15.983 -6.412 1.00 35.34 159 ASP A CA 1
ATOM 1229 C C . ASP A 1 182 ? -45.179 -16.081 -6.287 1.00 34.25 159 ASP A C 1
ATOM 1230 O O . ASP A 1 182 ? -44.619 -15.721 -5.240 1.00 36.07 159 ASP A O 1
ATOM 1235 N N . ILE A 1 183 ? -44.510 -16.524 -7.352 1.00 30.82 160 ILE A N 1
ATOM 1236 C CA . ILE A 1 183 ? -43.043 -16.568 -7.361 1.00 30.49 160 ILE A CA 1
ATOM 1237 C C . ILE A 1 183 ? -42.405 -15.197 -7.084 1.00 32.62 160 ILE A C 1
ATOM 1238 O O . ILE A 1 183 ? -41.464 -15.101 -6.300 1.00 32.79 160 ILE A O 1
ATOM 1243 N N . GLU A 1 184 ? -42.930 -14.145 -7.712 1.00 34.55 161 GLU A N 1
ATOM 1244 C CA . GLU A 1 184 ? -42.379 -12.801 -7.572 1.00 35.48 161 GLU A CA 1
ATOM 1245 C C . GLU A 1 184 ? -42.523 -12.319 -6.141 1.00 35.54 161 GLU A C 1
ATOM 1246 O O . GLU A 1 184 ? -41.601 -11.748 -5.559 1.00 37.28 161 GLU A O 1
ATOM 1252 N N . LEU A 1 185 ? -43.687 -12.585 -5.572 1.00 34.20 162 LEU A N 1
ATOM 1253 C CA . LEU A 1 185 ? -43.999 -12.220 -4.206 1.00 31.54 162 LEU A CA 1
ATOM 1254 C C . LEU A 1 185 ? -43.130 -12.954 -3.186 1.00 31.91 162 LEU A C 1
ATOM 1255 O O . LEU A 1 185 ? -42.915 -12.460 -2.083 1.00 33.10 162 LEU A O 1
ATOM 1260 N N . ALA A 1 186 ? -42.633 -14.133 -3.548 1.00 32.61 163 ALA A N 1
ATOM 1261 C CA . ALA A 1 186 ? -41.836 -14.955 -2.630 1.00 33.08 163 ALA A CA 1
ATOM 1262 C C . ALA A 1 186 ? -40.382 -14.493 -2.486 1.00 36.20 163 ALA A C 1
ATOM 1263 O O . ALA A 1 186 ? -39.569 -15.145 -1.826 1.00 38.35 163 ALA A O 1
ATOM 1265 N N . THR A 1 187 ? -40.041 -13.373 -3.108 1.00 35.26 164 THR A N 1
ATOM 1266 C CA . THR A 1 187 ? -38.663 -12.925 -3.089 1.00 32.22 164 THR A CA 1
ATOM 1267 C C . THR A 1 187 ? -38.412 -12.014 -1.897 1.00 33.48 164 THR A C 1
ATOM 1268 O O . THR A 1 187 ? -37.272 -11.747 -1.562 1.00 34.65 164 THR A O 1
ATOM 1272 N N . PHE A 1 188 ? -39.473 -11.561 -1.234 1.00 34.95 165 PHE A N 1
ATOM 1273 C CA . PHE A 1 188 ? -39.357 -10.386 -0.359 1.00 34.20 165 PHE A CA 1
ATOM 1274 C C . PHE A 1 188 ? -39.077 -10.589 1.132 1.00 36.53 165 PHE A C 1
ATOM 1275 O O . PHE A 1 188 ? -38.163 -9.962 1.670 1.00 38.12 165 PHE A O 1
ATOM 1283 N N . CYS A 1 189 ? -39.806 -11.454 1.824 1.00 35.45 166 CYS A N 1
ATOM 1284 C CA . CYS A 1 189 ? -39.949 -11.321 3.277 1.00 35.33 166 CYS A CA 1
ATOM 1285 C C . CYS A 1 189 ? -38.757 -11.387 4.261 1.00 33.42 166 CYS A C 1
ATOM 1286 O O . CYS A 1 189 ? -38.611 -10.489 5.066 1.00 33.08 166 CYS A O 1
ATOM 1289 N N . CYS A 1 190 ? -37.878 -12.375 4.180 1.00 32.55 167 CYS A N 1
ATOM 1290 C CA . CYS A 1 190 ? -36.700 -12.401 5.037 1.00 30.33 167 CYS A CA 1
ATOM 1291 C C . CYS A 1 190 ? -35.700 -11.298 4.722 1.00 29.62 167 CYS A C 1
ATOM 1292 O O . CYS A 1 190 ? -35.379 -10.502 5.602 1.00 32.49 167 CYS A O 1
ATOM 1295 N N . ALA A 1 191 ? -35.199 -11.228 3.493 1.00 27.65 168 ALA A N 1
ATOM 1296 C CA . ALA A 1 191 ? -34.156 -10.240 3.201 1.00 27.06 168 ALA A CA 1
ATOM 1297 C C . ALA A 1 191 ? -34.625 -8.779 3.276 1.00 26.97 168 ALA A C 1
ATOM 1298 O O . ALA A 1 191 ? -33.862 -7.923 3.738 1.00 26.41 168 ALA A O 1
ATOM 1300 N N . TYR A 1 192 ? -35.861 -8.498 2.847 1.00 26.25 169 TYR A N 1
ATOM 1301 C CA . TYR A 1 192 ? -36.350 -7.111 2.812 1.00 26.92 169 TYR A CA 1
ATOM 1302 C C . TYR A 1 192 ? -36.798 -6.618 4.189 1.00 27.90 169 TYR A C 1
ATOM 1303 O O . TYR A 1 192 ? -36.644 -5.435 4.511 1.00 29.24 169 TYR A O 1
ATOM 1312 N N . LEU A 1 193 ? -37.316 -7.517 5.015 1.00 26.27 170 LEU A N 1
ATOM 1313 C CA . LEU A 1 193 ? -37.585 -7.154 6.389 1.00 27.25 170 LEU A CA 1
ATOM 1314 C C . LEU A 1 193 ? -36.260 -6.833 7.069 1.00 29.39 170 LEU A C 1
ATOM 1315 O O . LEU A 1 193 ? -36.131 -5.777 7.712 1.00 29.73 170 LEU A O 1
ATOM 1320 N N . THR A 1 194 ? -35.285 -7.740 6.908 1.00 28.01 171 THR A N 1
ATOM 1321 C CA . THR A 1 194 ? -33.937 -7.571 7.458 1.00 27.55 171 THR A CA 1
ATOM 1322 C C . THR A 1 194 ? -33.276 -6.285 6.949 1.00 28.41 171 THR A C 1
ATOM 1323 O O . THR A 1 194 ? -32.793 -5.473 7.740 1.00 29.52 171 THR A O 1
ATOM 1327 N N . GLY A 1 195 ? -33.274 -6.097 5.635 1.00 28.72 172 GLY A N 1
ATOM 1328 C CA . GLY A 1 195 ? -32.895 -4.818 5.034 1.00 29.49 172 GLY A CA 1
ATOM 1329 C C . GLY A 1 195 ? -33.533 -3.599 5.685 1.00 29.81 172 GLY A C 1
ATOM 1330 O O . GLY A 1 195 ? -32.819 -2.704 6.132 1.00 32.23 172 GLY A O 1
ATOM 1331 N N . GLU A 1 196 ? -34.864 -3.555 5.754 1.00 29.28 173 GLU A N 1
ATOM 1332 C CA . GLU A 1 196 ? -35.561 -2.412 6.373 1.00 30.74 173 GLU A CA 1
ATOM 1333 C C . GLU A 1 196 ? -35.077 -2.088 7.778 1.00 30.10 173 GLU A C 1
ATOM 1334 O O . GLU A 1 196 ? -34.811 -0.917 8.066 1.00 31.17 173 GLU A O 1
ATOM 1340 N N . ARG A 1 197 ? -34.973 -3.115 8.639 1.00 27.14 174 ARG A N 1
ATOM 1341 C CA . ARG A 1 197 ? -34.608 -2.934 10.049 1.00 24.45 174 ARG A CA 1
ATOM 1342 C C . ARG A 1 197 ? -33.250 -2.278 10.108 1.00 24.81 174 ARG A C 1
ATOM 1343 O O . ARG A 1 197 ? -33.045 -1.319 10.846 1.00 23.82 174 ARG A O 1
ATOM 1359 N N . LEU A 1 199 ? -31.795 -0.429 7.927 1.00 30.52 176 LEU A N 1
ATOM 1360 C CA . LEU A 1 199 ? -31.894 0.973 7.522 1.00 34.32 176 LEU A CA 1
ATOM 1361 C C . LEU A 1 199 ? -32.576 1.839 8.576 1.00 37.29 176 LEU A C 1
ATOM 1362 O O . LEU A 1 199 ? -32.315 3.040 8.665 1.00 37.60 176 LEU A O 1
ATOM 1367 N N . GLU A 1 200 ? -33.435 1.215 9.377 1.00 38.02 177 GLU A N 1
ATOM 1368 C CA . GLU A 1 200 ? -34.138 1.894 10.452 1.00 37.78 177 GLU A CA 1
ATOM 1369 C C . GLU A 1 200 ? -33.215 2.085 11.676 1.00 32.19 177 GLU A C 1
ATOM 1370 O O . GLU A 1 200 ? -33.238 3.133 12.345 1.00 29.53 177 GLU A O 1
ATOM 1376 N N . ARG A 1 201 ? -32.387 1.076 11.943 1.00 29.00 178 ARG A N 1
ATOM 1377 C CA . ARG A 1 201 ? -31.467 1.105 13.082 1.00 26.53 178 ARG A CA 1
ATOM 1378 C C . ARG A 1 201 ? -30.358 2.113 12.868 1.00 27.21 178 ARG A C 1
ATOM 1379 O O . ARG A 1 201 ? -29.896 2.751 13.804 1.00 28.87 178 ARG A O 1
ATOM 1387 N N . ALA A 1 202 ? -29.932 2.248 11.621 1.00 27.50 179 ALA A N 1
ATOM 1388 C CA . ALA A 1 202 ? -28.933 3.234 11.248 1.00 27.90 179 ALA A CA 1
ATOM 1389 C C . ALA A 1 202 ? -29.540 4.619 11.008 1.00 29.47 179 ALA A C 1
ATOM 1390 O O . ALA A 1 202 ? -28.812 5.569 10.739 1.00 30.57 179 ALA A O 1
ATOM 1392 N N . ARG A 1 203 ? -30.870 4.728 11.082 1.00 29.64 180 ARG A N 1
ATOM 1393 C CA . ARG A 1 203 ? -31.583 5.996 10.857 1.00 28.97 180 ARG A CA 1
ATOM 1394 C C . ARG A 1 203 ? -31.240 6.678 9.527 1.00 30.44 180 ARG A C 1
ATOM 1395 O O . ARG A 1 203 ? -31.066 7.903 9.488 1.00 34.43 180 ARG A O 1
ATOM 1403 N N . LEU A 1 204 ? -31.142 5.899 8.450 1.00 26.85 181 LEU A N 1
ATOM 1404 C CA . LEU A 1 204 ? -30.769 6.437 7.152 1.00 27.81 181 LEU A CA 1
ATOM 1405 C C . LEU A 1 204 ? -31.850 7.365 6.594 1.00 33.64 181 LEU A C 1
ATOM 1406 O O . LEU A 1 204 ? -32.996 6.966 6.444 1.00 38.76 181 LEU A O 1
ATOM 1411 N N . ALA A 1 205 ? -31.466 8.599 6.277 1.00 34.03 182 ALA A N 1
ATOM 1412 C CA . ALA A 1 205 ? -32.396 9.655 5.860 1.00 32.25 182 ALA A CA 1
ATOM 1413 C C . ALA A 1 205 ? -32.304 9.947 4.364 1.00 32.69 182 ALA A C 1
ATOM 1414 O O . ALA A 1 205 ? -31.285 9.641 3.733 1.00 32.90 182 ALA A O 1
ATOM 1416 N N . ALA A 1 206 ? -33.358 10.565 3.817 1.00 31.78 183 ALA A N 1
ATOM 1417 C CA . ALA A 1 206 ? -33.356 11.084 2.444 1.00 30.95 183 ALA A CA 1
ATOM 1418 C C . ALA A 1 206 ? -32.115 11.932 2.191 1.00 32.83 183 ALA A C 1
ATOM 1419 O O . ALA A 1 206 ? -31.720 12.729 3.053 1.00 35.15 183 ALA A O 1
ATOM 1421 N N . GLY A 1 207 ? -31.488 11.741 1.032 1.00 31.95 184 GLY A N 1
ATOM 1422 C CA . GLY A 1 207 ? -30.275 12.486 0.668 1.00 34.10 184 GLY A CA 1
ATOM 1423 C C . GLY A 1 207 ? -28.945 11.951 1.205 1.00 36.84 184 GLY A C 1
ATOM 1424 O O . GLY A 1 207 ? -27.875 12.355 0.737 1.00 38.03 184 GLY A O 1
ATOM 1425 N N . GLU A 1 208 ? -28.993 11.052 2.187 1.00 35.84 185 GLU A N 1
ATOM 1426 C CA . GLU A 1 208 ? -27.772 10.454 2.705 1.00 35.47 185 GLU A CA 1
ATOM 1427 C C . GLU A 1 208 ? -27.192 9.372 1.783 1.00 34.34 185 GLU A C 1
ATOM 1428 O O . GLU A 1 208 ? -27.892 8.848 0.915 1.00 35.14 185 GLU A O 1
ATOM 1434 N N . THR A 1 209 ? -25.909 9.055 1.955 1.00 33.00 186 THR A N 1
ATOM 1435 C CA . THR A 1 209 ? -25.283 8.001 1.155 1.00 34.04 186 THR A CA 1
ATOM 1436 C C . THR A 1 209 ? -25.057 6.722 1.963 1.00 33.57 186 THR A C 1
ATOM 1437 O O . THR A 1 209 ? -24.511 6.755 3.072 1.00 36.19 186 THR A O 1
ATOM 1441 N N . VAL A 1 210 ? -25.475 5.594 1.401 1.00 29.77 187 VAL A N 1
ATOM 1442 C CA . VAL A 1 210 ? -25.205 4.315 2.037 1.00 27.92 187 VAL A CA 1
ATOM 1443 C C . VAL A 1 210 ? -24.285 3.456 1.169 1.00 29.11 187 VAL A C 1
ATOM 1444 O O . VAL A 1 210 ? -24.559 3.244 -0.019 1.00 33.33 187 VAL A O 1
ATOM 1448 N N . LEU A 1 211 ? -23.177 2.999 1.746 1.00 26.28 188 LEU A N 1
ATOM 1449 C CA . LEU A 1 211 ? -22.309 2.033 1.067 1.00 26.11 188 LEU A CA 1
ATOM 1450 C C . LEU A 1 211 ? -22.753 0.611 1.452 1.00 27.63 188 LEU A C 1
ATOM 1451 O O . LEU A 1 211 ? -22.838 0.275 2.652 1.00 26.30 188 LEU A O 1
ATOM 1456 N N . VAL A 1 212 ? -23.055 -0.201 0.435 1.00 27.47 189 VAL A N 1
ATOM 1457 C CA . VAL A 1 212 ? -23.618 -1.533 0.646 1.00 28.13 189 VAL A CA 1
ATOM 1458 C C . VAL A 1 212 ? -22.670 -2.602 0.120 1.00 32.13 189 VAL A C 1
ATOM 1459 O O . VAL A 1 212 ? -22.455 -2.707 -1.094 1.00 36.80 189 VAL A O 1
ATOM 1463 N N . THR A 1 213 ? -22.110 -3.397 1.025 1.00 30.65 190 THR A N 1
ATOM 1464 C CA . THR A 1 213 ? -21.235 -4.496 0.629 1.00 30.38 190 THR A CA 1
ATOM 1465 C C . THR A 1 213 ? -22.068 -5.753 0.428 1.00 32.53 190 THR A C 1
ATOM 1466 O O . THR A 1 213 ? -23.133 -5.890 1.020 1.00 32.73 190 THR A O 1
ATOM 1470 N N . GLY A 1 214 ? -21.568 -6.678 -0.388 1.00 35.23 191 GLY A N 1
ATOM 1471 C CA . GLY A 1 214 ? -22.329 -7.877 -0.769 1.00 33.95 191 GLY A CA 1
ATOM 1472 C C . GLY A 1 214 ? -23.587 -7.504 -1.521 1.00 31.68 191 GLY A C 1
ATOM 1473 O O . GLY A 1 214 ? -24.636 -8.117 -1.355 1.00 30.81 191 GLY A O 1
ATOM 1474 N N . ALA A 1 215 ? -23.469 -6.486 -2.357 1.00 32.59 192 ALA A N 1
ATOM 1475 C CA . ALA A 1 215 ? -24.632 -5.815 -2.917 1.00 32.90 192 ALA A CA 1
ATOM 1476 C C . ALA A 1 215 ? -25.492 -6.691 -3.824 1.00 33.29 192 ALA A C 1
ATOM 1477 O O . ALA A 1 215 ? -26.679 -6.425 -3.965 1.00 34.89 192 ALA A O 1
ATOM 1479 N N . SER A 1 216 ? -24.909 -7.728 -4.427 1.00 32.16 193 SER A N 1
ATOM 1480 C CA . SER A 1 216 ? -25.668 -8.593 -5.338 1.00 32.84 193 SER A CA 1
ATOM 1481 C C . SER A 1 216 ? -26.415 -9.729 -4.636 1.00 32.84 193 SER A C 1
ATOM 1482 O O . SER A 1 216 ? -27.259 -10.390 -5.253 1.00 35.35 193 SER A O 1
ATOM 1485 N N . GLY A 1 217 ? -26.086 -9.950 -3.361 1.00 31.01 194 GLY A N 1
ATOM 1486 C CA . GLY A 1 217 ? -26.800 -10.881 -2.487 1.00 30.29 194 GLY A CA 1
ATOM 1487 C C . GLY A 1 217 ? -28.199 -10.429 -2.064 1.00 31.09 194 GLY A C 1
ATOM 1488 O O . GLY A 1 217 ? -28.622 -9.303 -2.361 1.00 32.32 194 GLY A O 1
ATOM 1489 N N . GLY A 1 218 ? -28.911 -11.314 -1.359 1.00 29.53 195 GLY A N 1
ATOM 1490 C CA . GLY A 1 218 ? -30.305 -11.103 -0.978 1.00 28.46 195 GLY A CA 1
ATOM 1491 C C . GLY A 1 218 ? -30.514 -9.770 -0.304 1.00 29.87 195 GLY A C 1
ATOM 1492 O O . GLY A 1 218 ? -31.154 -8.861 -0.847 1.00 33.04 195 GLY A O 1
ATOM 1493 N N . VAL A 1 219 ? -29.940 -9.652 0.880 1.00 29.94 196 VAL A N 1
ATOM 1494 C CA . VAL A 1 219 ? -30.078 -8.452 1.687 1.00 28.81 196 VAL A CA 1
ATOM 1495 C C . VAL A 1 219 ? -29.459 -7.237 0.999 1.00 29.75 196 VAL A C 1
ATOM 1496 O O . VAL A 1 219 ? -30.052 -6.157 1.001 1.00 31.61 196 VAL A O 1
ATOM 1500 N N . GLY A 1 220 ? -28.283 -7.430 0.397 1.00 29.10 197 GLY A N 1
ATOM 1501 C CA . GLY A 1 220 ? -27.569 -6.374 -0.321 1.00 27.43 197 GLY A CA 1
ATOM 1502 C C . GLY A 1 220 ? -28.480 -5.686 -1.300 1.00 28.48 197 GLY A C 1
ATOM 1503 O O . GLY A 1 220 ? -28.715 -4.483 -1.206 1.00 28.90 197 GLY A O 1
ATOM 1504 N N . SER A 1 221 ? -29.029 -6.474 -2.217 1.00 30.27 198 SER A N 1
ATOM 1505 C CA . SER A 1 221 ? -29.917 -5.969 -3.253 1.00 31.69 198 SER A CA 1
ATOM 1506 C C . SER A 1 221 ? -31.095 -5.250 -2.651 1.00 31.22 198 SER A C 1
ATOM 1507 O O . SER A 1 221 ? -31.504 -4.207 -3.152 1.00 33.61 198 SER A O 1
ATOM 1510 N N . ALA A 1 222 ? -31.633 -5.807 -1.571 1.00 27.82 199 ALA A N 1
ATOM 1511 C CA . ALA A 1 222 ? -32.828 -5.260 -0.978 1.00 27.66 199 ALA A CA 1
ATOM 1512 C C . ALA A 1 222 ? -32.503 -3.885 -0.458 1.00 27.78 199 ALA A C 1
ATOM 1513 O O . ALA A 1 222 ? -33.241 -2.930 -0.693 1.00 30.53 199 ALA A O 1
ATOM 1515 N N . ILE A 1 223 ? -31.375 -3.778 0.227 1.00 25.47 200 ILE A N 1
ATOM 1516 C CA . ILE A 1 223 ? -30.994 -2.515 0.797 1.00 25.93 200 ILE A CA 1
ATOM 1517 C C . ILE A 1 223 ? -30.848 -1.449 -0.272 1.00 29.11 200 ILE A C 1
ATOM 1518 O O . ILE A 1 223 ? -31.251 -0.309 -0.052 1.00 31.99 200 ILE A O 1
ATOM 1523 N N . ILE A 1 224 ? -30.305 -1.821 -1.428 1.00 29.27 201 ILE A N 1
ATOM 1524 C CA . ILE A 1 224 ? -30.211 -0.891 -2.551 1.00 32.03 201 ILE A CA 1
ATOM 1525 C C . ILE A 1 224 ? -31.593 -0.353 -2.950 1.00 32.47 201 ILE A C 1
ATOM 1526 O O . ILE A 1 224 ? -31.778 0.859 -3.110 1.00 35.03 201 ILE A O 1
ATOM 1531 N N . GLN A 1 225 ? -32.561 -1.248 -3.079 1.00 30.47 202 GLN A N 1
ATOM 1532 C CA . GLN A 1 225 ? -33.931 -0.839 -3.382 1.00 30.12 202 GLN A CA 1
ATOM 1533 C C . GLN A 1 225 ? -34.542 -0.045 -2.230 1.00 29.27 202 GLN A C 1
ATOM 1534 O O . GLN A 1 225 ? -35.083 1.051 -2.441 1.00 30.63 202 GLN A O 1
ATOM 1540 N N . LEU A 1 226 ? -34.431 -0.568 -1.012 1.00 25.64 203 LEU A N 1
ATOM 1541 C CA . LEU A 1 226 ? -35.027 0.120 0.120 1.00 24.42 203 LEU A CA 1
ATOM 1542 C C . LEU A 1 226 ? -34.404 1.500 0.336 1.00 24.81 203 LEU A C 1
ATOM 1543 O O . LEU A 1 226 ? -35.100 2.441 0.689 1.00 25.72 203 LEU A O 1
ATOM 1548 N N . ALA A 1 227 ? -33.105 1.635 0.092 1.00 24.30 204 ALA A N 1
ATOM 1549 C CA . ALA A 1 227 ? -32.466 2.948 0.131 1.00 25.15 204 ALA A CA 1
ATOM 1550 C C . ALA A 1 227 ? -33.165 3.936 -0.814 1.00 27.85 204 ALA A C 1
ATOM 1551 O O . ALA A 1 227 ? -33.470 5.076 -0.437 1.00 27.84 204 ALA A O 1
ATOM 1553 N N . ARG A 1 228 ? -33.426 3.493 -2.043 1.00 28.72 205 ARG A N 1
ATOM 1554 C CA . ARG A 1 228 ? -34.100 4.343 -3.004 1.00 29.67 205 ARG A CA 1
ATOM 1555 C C . ARG A 1 228 ? -35.505 4.696 -2.522 1.00 31.16 205 ARG A C 1
ATOM 1556 O O . ARG A 1 228 ? -35.928 5.843 -2.609 1.00 30.73 205 ARG A O 1
ATOM 1564 N N . ALA A 1 229 ? -36.196 3.702 -1.971 1.00 33.27 206 ALA A N 1
ATOM 1565 C CA . ALA A 1 229 ? -37.578 3.846 -1.508 1.00 34.75 206 ALA A CA 1
ATOM 1566 C C . ALA A 1 229 ? -37.771 4.957 -0.490 1.00 36.49 206 ALA A C 1
ATOM 1567 O O . ALA A 1 229 ? -38.867 5.493 -0.369 1.00 39.16 206 ALA A O 1
ATOM 1569 N N . ARG A 1 230 ? -36.713 5.290 0.247 1.00 35.63 207 ARG A N 1
ATOM 1570 C CA . ARG A 1 230 ? -36.814 6.270 1.327 1.00 33.59 207 ARG A CA 1
ATOM 1571 C C . ARG A 1 230 ? -36.058 7.563 0.982 1.00 34.17 207 ARG A C 1
ATOM 1572 O O . ARG A 1 230 ? -35.980 8.481 1.796 1.00 33.81 207 ARG A O 1
ATOM 1580 N N . GLY A 1 231 ? -35.518 7.628 -0.236 1.00 34.72 208 GLY A N 1
ATOM 1581 C CA . GLY A 1 231 ? -34.880 8.845 -0.744 1.00 34.71 208 GLY A CA 1
ATOM 1582 C C . GLY A 1 231 ? -33.375 8.916 -0.555 1.00 35.17 208 GLY A C 1
ATOM 1583 O O . GLY A 1 231 ? -32.764 9.966 -0.760 1.00 35.17 208 GLY A O 1
ATOM 1584 N N . ALA A 1 232 ? -32.770 7.800 -0.165 1.00 35.19 209 ALA A N 1
ATOM 1585 C CA . ALA A 1 232 ? -31.332 7.744 0.057 1.00 34.59 209 ALA A CA 1
ATOM 1586 C C . ALA A 1 232 ? -30.573 7.343 -1.200 1.00 36.67 209 ALA A C 1
ATOM 1587 O O . ALA A 1 232 ? -31.157 6.842 -2.162 1.00 38.56 209 ALA A O 1
ATOM 1589 N N . VAL A 1 233 ? -29.261 7.556 -1.169 1.00 37.32 210 VAL A N 1
ATOM 1590 C CA . VAL A 1 233 ? -28.388 7.260 -2.301 1.00 37.35 210 VAL A CA 1
ATOM 1591 C C . VAL A 1 233 ? -27.484 6.053 -1.985 1.00 34.18 210 VAL A C 1
ATOM 1592 O O . VAL A 1 233 ? -26.578 6.149 -1.148 1.00 34.70 210 VAL A O 1
ATOM 1596 N N . PRO A 1 234 ? -27.742 4.904 -2.639 1.00 31.45 211 PRO A N 1
ATOM 1597 C CA . PRO A 1 234 ? -26.912 3.712 -2.452 1.00 30.30 211 PRO A CA 1
ATOM 1598 C C . PRO A 1 234 ? -25.756 3.637 -3.434 1.00 29.90 211 PRO A C 1
ATOM 1599 O O . PRO A 1 234 ? -25.902 4.006 -4.607 1.00 28.97 211 PRO A O 1
ATOM 1603 N N . ILE A 1 235 ? -24.618 3.161 -2.940 1.00 30.23 212 ILE A N 1
ATOM 1604 C CA . ILE A 1 235 ? -23.457 2.859 -3.773 1.00 32.25 212 ILE A CA 1
ATOM 1605 C C . ILE A 1 235 ? -23.083 1.410 -3.520 1.00 32.47 212 ILE A C 1
ATOM 1606 O O . ILE A 1 235 ? -22.719 1.039 -2.399 1.00 35.55 212 ILE A O 1
ATOM 1611 N N . ALA A 1 236 ? -23.174 0.594 -4.560 1.00 31.36 213 ALA A N 1
ATOM 1612 C CA . ALA A 1 236 ? -22.989 -0.840 -4.422 1.00 29.93 213 ALA A CA 1
ATOM 1613 C C . ALA A 1 236 ? -21.516 -1.195 -4.471 1.00 31.08 213 ALA A C 1
ATOM 1614 O O . ALA A 1 236 ? -20.766 -0.606 -5.249 1.00 32.36 213 ALA A O 1
ATOM 1616 N N . VAL A 1 237 ? -21.096 -2.137 -3.626 1.00 29.70 214 VAL A N 1
ATOM 1617 C CA . VAL A 1 237 ? -19.791 -2.771 -3.806 1.00 28.93 214 VAL A CA 1
ATOM 1618 C C . VAL A 1 237 ? -20.132 -4.136 -4.308 1.00 30.65 214 VAL A C 1
ATOM 1619 O O . VAL A 1 237 ? -20.740 -4.920 -3.576 1.00 32.13 214 VAL A O 1
ATOM 1623 N N . ALA A 1 238 ? -19.763 -4.419 -5.553 1.00 32.96 215 ALA A N 1
ATOM 1624 C CA . ALA A 1 238 ? -20.205 -5.660 -6.210 1.00 36.66 215 ALA A CA 1
ATOM 1625 C C . ALA A 1 238 ? -19.070 -6.459 -6.799 1.00 40.30 215 ALA A C 1
ATOM 1626 O O . ALA A 1 238 ? -18.051 -5.896 -7.211 1.00 40.02 215 ALA A O 1
ATOM 1628 N N . GLY A 1 239 ? -19.273 -7.774 -6.858 1.00 43.88 216 GLY A N 1
ATOM 1629 C CA . GLY A 1 239 ? -18.368 -8.669 -7.585 1.00 49.50 216 GLY A CA 1
ATOM 1630 C C . GLY A 1 239 ? -18.174 -8.308 -9.054 1.00 52.74 216 GLY A C 1
ATOM 1631 O O . GLY A 1 239 ? -19.022 -7.621 -9.643 1.00 51.71 216 GLY A O 1
ATOM 1632 N N . PRO A 1 240 ? -17.045 -8.752 -9.653 1.00 57.54 217 PRO A N 1
ATOM 1633 C CA . PRO A 1 240 ? -16.806 -8.548 -11.093 1.00 59.17 217 PRO A CA 1
ATOM 1634 C C . PRO A 1 240 ? -17.941 -9.129 -11.948 1.00 56.94 217 PRO A C 1
ATOM 1635 O O . PRO A 1 240 ? -18.404 -10.243 -11.679 1.00 52.96 217 PRO A O 1
ATOM 1639 N N . GLY A 1 241 ? -18.395 -8.347 -12.935 1.00 57.09 218 GLY A N 1
ATOM 1640 C CA . GLY A 1 241 ? -19.485 -8.720 -13.847 1.00 53.71 218 GLY A CA 1
ATOM 1641 C C . GLY A 1 241 ? -20.901 -8.494 -13.320 1.00 52.93 218 GLY A C 1
ATOM 1642 O O . GLY A 1 241 ? -21.882 -8.858 -13.980 1.00 54.01 218 GLY A O 1
ATOM 1643 N N . LYS A 1 242 ? -21.022 -7.899 -12.136 1.00 47.83 219 LYS A N 1
ATOM 1644 C CA . LYS A 1 242 ? -22.330 -7.699 -11.523 1.00 45.44 219 LYS A CA 1
ATOM 1645 C C . LYS A 1 242 ? -22.689 -6.209 -11.495 1.00 46.37 219 LYS A C 1
ATOM 1646 O O . LYS A 1 242 ? -23.765 -5.838 -11.012 1.00 45.85 219 LYS A O 1
ATOM 1652 N N . GLU A 1 243 ? -21.789 -5.367 -12.011 1.00 48.12 220 GLU A N 1
ATOM 1653 C CA . GLU A 1 243 ? -21.942 -3.900 -11.969 1.00 52.22 220 GLU A CA 1
ATOM 1654 C C . GLU A 1 243 ? -23.232 -3.433 -12.643 1.00 50.79 220 GLU A C 1
ATOM 1655 O O . GLU A 1 243 ? -24.020 -2.681 -12.052 1.00 51.10 220 GLU A O 1
ATOM 1661 N N . ALA A 1 244 ? -23.443 -3.879 -13.880 1.00 46.73 221 ALA A N 1
ATOM 1662 C CA . ALA A 1 244 ? -24.594 -3.428 -14.650 1.00 43.24 221 ALA A CA 1
ATOM 1663 C C . ALA A 1 244 ? -25.889 -3.862 -13.986 1.00 40.40 221 ALA A C 1
ATOM 1664 O O . ALA A 1 244 ? -26.881 -3.137 -14.037 1.00 42.21 221 ALA A O 1
ATOM 1666 N N . ALA A 1 245 ? -25.872 -5.023 -13.337 1.00 36.66 222 ALA A N 1
ATOM 1667 C CA . ALA A 1 245 ? -27.039 -5.487 -12.590 1.00 34.58 222 ALA A CA 1
ATOM 1668 C C . ALA A 1 245 ? -27.359 -4.576 -11.407 1.00 35.40 222 ALA A C 1
ATOM 1669 O O . ALA A 1 245 ? -28.534 -4.364 -11.086 1.00 36.54 222 ALA A O 1
ATOM 1679 N N . LEU A 1 247 ? -26.561 -1.320 -11.137 1.00 37.64 224 LEU A N 1
ATOM 1680 C CA . LEU A 1 247 ? -27.149 -0.132 -11.750 1.00 36.54 224 LEU A CA 1
ATOM 1681 C C . LEU A 1 247 ? -28.640 -0.344 -12.074 1.00 37.44 224 LEU A C 1
ATOM 1682 O O . LEU A 1 247 ? -29.476 0.548 -11.879 1.00 36.87 224 LEU A O 1
ATOM 1687 N N . ASP A 1 248 ? -28.971 -1.543 -12.529 1.00 38.70 225 ASP A N 1
ATOM 1688 C CA . ASP A 1 248 ? -30.340 -1.845 -12.922 1.00 43.57 225 ASP A CA 1
ATOM 1689 C C . ASP A 1 248 ? -31.329 -1.802 -11.764 1.00 41.29 225 ASP A C 1
ATOM 1690 O O . ASP A 1 248 ? -32.497 -1.501 -11.960 1.00 42.83 225 ASP A O 1
ATOM 1695 N N . ILE A 1 249 ? -30.872 -2.108 -10.560 1.00 38.05 226 ILE A N 1
ATOM 1696 C CA . ILE A 1 249 ? -31.779 -2.098 -9.419 1.00 34.58 226 ILE A CA 1
ATOM 1697 C C . ILE A 1 249 ? -31.741 -0.797 -8.621 1.00 34.16 226 ILE A C 1
ATOM 1698 O O . ILE A 1 249 ? -32.408 -0.698 -7.596 1.00 33.49 226 ILE A O 1
ATOM 1703 N N . GLY A 1 250 ? -30.977 0.195 -9.098 1.00 34.86 227 GLY A N 1
ATOM 1704 C CA . GLY A 1 250 ? -31.033 1.566 -8.567 1.00 33.63 227 GLY A CA 1
ATOM 1705 C C . GLY A 1 250 ? -29.790 2.117 -7.885 1.00 35.23 227 GLY A C 1
ATOM 1706 O O . GLY A 1 250 ? -29.842 3.198 -7.300 1.00 36.08 227 GLY A O 1
ATOM 1707 N N . ALA A 1 251 ? -28.666 1.397 -7.950 1.00 35.46 228 ALA A N 1
ATOM 1708 C CA . ALA A 1 251 ? -27.416 1.891 -7.355 1.00 34.62 228 ALA A CA 1
ATOM 1709 C C . ALA A 1 251 ? -26.981 3.156 -8.071 1.00 38.32 228 ALA A C 1
ATOM 1710 O O . ALA A 1 251 ? -27.124 3.265 -9.286 1.00 41.10 228 ALA A O 1
ATOM 1712 N N . GLN A 1 252 ? -26.450 4.106 -7.317 1.00 39.05 229 GLN A N 1
ATOM 1713 C CA . GLN A 1 252 ? -25.965 5.353 -7.888 1.00 40.70 229 GLN A CA 1
ATOM 1714 C C . GLN A 1 252 ? -24.678 5.113 -8.660 1.00 39.09 229 GLN A C 1
ATOM 1715 O O . GLN A 1 252 ? -24.537 5.531 -9.790 1.00 40.10 229 GLN A O 1
ATOM 1721 N N . ALA A 1 253 ? -23.734 4.446 -8.025 1.00 38.71 230 ALA A N 1
ATOM 1722 C CA . ALA A 1 253 ? -22.500 4.056 -8.670 1.00 37.74 230 ALA A CA 1
ATOM 1723 C C . ALA A 1 253 ? -22.111 2.708 -8.104 1.00 36.76 230 ALA A C 1
ATOM 1724 O O . ALA A 1 253 ? -22.568 2.308 -7.018 1.00 33.49 230 ALA A O 1
ATOM 1726 N N . VAL A 1 254 ? -21.277 2.003 -8.856 1.00 38.72 231 VAL A N 1
ATOM 1727 C CA . VAL A 1 254 ? -20.812 0.689 -8.456 1.00 38.61 231 VAL A CA 1
ATOM 1728 C C . VAL A 1 254 ? -19.291 0.691 -8.330 1.00 37.96 231 VAL A C 1
ATOM 1729 O O . VAL A 1 254 ? -18.587 1.320 -9.104 1.00 39.22 231 VAL A O 1
ATOM 1733 N N . VAL A 1 255 ? -18.811 -0.002 -7.315 1.00 38.60 232 VAL A N 1
ATOM 1734 C CA . VAL A 1 255 ? -17.401 -0.207 -7.077 1.00 39.81 232 VAL A CA 1
ATOM 1735 C C . VAL A 1 255 ? -17.184 -1.725 -7.157 1.00 42.19 232 VAL A C 1
ATOM 1736 O O . VAL A 1 255 ? -17.860 -2.495 -6.473 1.00 41.58 232 VAL A O 1
ATOM 1740 N N . THR A 1 256 ? -16.265 -2.148 -8.019 1.00 46.95 233 THR A N 1
ATOM 1741 C CA . THR A 1 256 ? -15.938 -3.563 -8.195 1.00 49.06 233 THR A CA 1
ATOM 1742 C C . THR A 1 256 ? -14.960 -4.009 -7.113 1.00 53.16 233 THR A C 1
ATOM 1743 O O . THR A 1 256 ? -13.925 -3.375 -6.900 1.00 54.84 233 THR A O 1
ATOM 1747 N N . ARG A 1 257 ? -15.285 -5.101 -6.432 1.00 58.64 234 ARG A N 1
ATOM 1748 C CA . ARG A 1 257 ? -14.491 -5.525 -5.285 1.00 67.71 234 ARG A CA 1
ATOM 1749 C C . ARG A 1 257 ? -13.046 -5.841 -5.668 1.00 74.34 234 ARG A C 1
ATOM 1750 O O . ARG A 1 257 ? -12.120 -5.431 -4.966 1.00 76.82 234 ARG A O 1
ATOM 1758 N N . GLY A 1 258 ? -12.869 -6.544 -6.788 1.00 76.14 235 GLY A N 1
ATOM 1759 C CA . GLY A 1 258 ? -11.554 -7.002 -7.246 1.00 80.16 235 GLY A CA 1
ATOM 1760 C C . GLY A 1 258 ? -10.378 -6.052 -7.054 1.00 80.77 235 GLY A C 1
ATOM 1761 O O . GLY A 1 258 ? -9.613 -6.184 -6.100 1.00 67.85 235 GLY A O 1
ATOM 1762 N N . GLN A 1 259 ? -10.250 -5.084 -7.959 1.00 97.37 236 GLN A N 1
ATOM 1763 C CA . GLN A 1 259 ? -9.019 -4.294 -8.091 1.00 106.26 236 GLN A CA 1
ATOM 1764 C C . GLN A 1 259 ? -9.081 -2.880 -7.497 1.00 99.83 236 GLN A C 1
ATOM 1765 O O . GLN A 1 259 ? -10.137 -2.233 -7.461 1.00 89.67 236 GLN A O 1
ATOM 1771 N N . GLY A 1 260 ? -7.920 -2.420 -7.040 1.00 100.74 237 GLY A N 1
ATOM 1772 C CA . GLY A 1 260 ? -7.758 -1.079 -6.500 1.00 96.28 237 GLY A CA 1
ATOM 1773 C C . GLY A 1 260 ? -7.796 -1.037 -4.987 1.00 86.77 237 GLY A C 1
ATOM 1774 O O . GLY A 1 260 ? -8.018 -2.056 -4.325 1.00 79.95 237 GLY A O 1
ATOM 1775 N N . ASP A 1 261 ? -7.544 0.152 -4.446 1.00 81.87 238 ASP A N 1
ATOM 1776 C CA . ASP A 1 261 ? -7.827 0.441 -3.051 1.00 70.94 238 ASP A CA 1
ATOM 1777 C C . ASP A 1 261 ? -9.310 0.782 -2.989 1.00 57.78 238 ASP A C 1
ATOM 1778 O O . ASP A 1 261 ? -9.805 1.615 -3.763 1.00 52.56 238 ASP A O 1
ATOM 1783 N N . LEU A 1 262 ? -10.008 0.130 -2.065 1.00 51.92 239 LEU A N 1
ATOM 1784 C CA . LEU A 1 262 ? -11.435 0.353 -1.873 1.00 47.56 239 LEU A CA 1
ATOM 1785 C C . LEU A 1 262 ? -11.779 1.812 -1.581 1.00 47.29 239 LEU A C 1
ATOM 1786 O O . LEU A 1 262 ? -12.683 2.371 -2.198 1.00 47.05 239 LEU A O 1
ATOM 1791 N N . ALA A 1 263 ? -11.047 2.424 -0.656 1.00 48.24 240 ALA A N 1
ATOM 1792 C CA . ALA A 1 263 ? -11.338 3.780 -0.224 1.00 50.20 240 ALA A CA 1
ATOM 1793 C C . ALA A 1 263 ? -11.270 4.777 -1.377 1.00 54.35 240 ALA A C 1
ATOM 1794 O O . ALA A 1 263 ? -12.128 5.662 -1.481 1.00 54.64 240 ALA A O 1
ATOM 1796 N N . GLU A 1 264 ? -10.265 4.616 -2.242 1.00 59.86 241 GLU A N 1
ATOM 1797 C CA . GLU A 1 264 ? -10.104 5.457 -3.439 1.00 66.73 241 GLU A CA 1
ATOM 1798 C C . GLU A 1 264 ? -11.253 5.242 -4.405 1.00 60.80 241 GLU A C 1
ATOM 1799 O O . GLU A 1 264 ? -11.865 6.203 -4.881 1.00 58.88 241 GLU A O 1
ATOM 1805 N N . ALA A 1 265 ? -11.535 3.969 -4.684 1.00 56.92 242 ALA A N 1
ATOM 1806 C CA . ALA A 1 265 ? -12.631 3.577 -5.567 1.00 51.51 242 ALA A CA 1
ATOM 1807 C C . ALA A 1 265 ? -13.991 4.106 -5.075 1.00 49.14 242 ALA A C 1
ATOM 1808 O O . ALA A 1 265 ? -14.815 4.572 -5.873 1.00 50.43 242 ALA A O 1
ATOM 1810 N N . VAL A 1 266 ? -14.213 4.055 -3.765 1.00 45.29 243 VAL A N 1
ATOM 1811 C CA . VAL A 1 266 ? -15.440 4.586 -3.195 1.00 45.76 243 VAL A CA 1
ATOM 1812 C C . VAL A 1 266 ? -15.494 6.104 -3.402 1.00 53.40 243 VAL A C 1
ATOM 1813 O O . VAL A 1 266 ? -16.505 6.637 -3.877 1.00 55.73 243 VAL A O 1
ATOM 1817 N N . GLU A 1 267 ? -14.390 6.777 -3.076 1.00 58.10 244 GLU A N 1
ATOM 1818 C CA . GLU A 1 267 ? -14.232 8.217 -3.285 1.00 67.38 244 GLU A CA 1
ATOM 1819 C C . GLU A 1 267 ? -14.616 8.653 -4.706 1.00 66.70 244 GLU A C 1
ATOM 1820 O O . GLU A 1 267 ? -15.397 9.595 -4.891 1.00 65.38 244 GLU A O 1
ATOM 1826 N N . ALA A 1 268 ? -14.063 7.960 -5.699 1.00 65.82 245 ALA A N 1
ATOM 1827 C CA . ALA A 1 268 ? -14.304 8.288 -7.101 1.00 64.99 245 ALA A CA 1
ATOM 1828 C C . ALA A 1 268 ? -15.745 7.996 -7.520 1.00 68.26 245 ALA A C 1
ATOM 1829 O O . ALA A 1 268 ? -16.378 8.824 -8.172 1.00 76.38 245 ALA A O 1
ATOM 1831 N N . ALA A 1 269 ? -16.269 6.835 -7.136 1.00 62.41 246 ALA A N 1
ATOM 1832 C CA . ALA A 1 269 ? -17.642 6.483 -7.482 1.00 62.60 246 ALA A CA 1
ATOM 1833 C C . ALA A 1 269 ? -18.682 7.390 -6.806 1.00 60.91 246 ALA A C 1
ATOM 1834 O O . ALA A 1 269 ? -19.718 7.693 -7.397 1.00 59.49 246 ALA A O 1
ATOM 1836 N N . SER A 1 270 ? -18.398 7.828 -5.581 1.00 59.84 247 SER A N 1
ATOM 1837 C CA . SER A 1 270 ? -19.258 8.783 -4.872 1.00 62.49 247 SER A CA 1
ATOM 1838 C C . SER A 1 270 ? -19.216 10.210 -5.454 1.00 72.41 247 SER A C 1
ATOM 1839 O O . SER A 1 270 ? -20.130 11.017 -5.228 1.00 72.28 247 SER A O 1
ATOM 1842 N N . GLY A 1 271 ? -18.140 10.523 -6.174 1.00 76.33 248 GLY A N 1
ATOM 1843 C CA . GLY A 1 271 ? -17.933 11.859 -6.717 1.00 71.67 248 GLY A CA 1
ATOM 1844 C C . GLY A 1 271 ? -17.539 12.856 -5.645 1.00 71.11 248 GLY A C 1
ATOM 1845 O O . GLY A 1 271 ? -17.493 14.054 -5.904 1.00 74.42 248 GLY A O 1
ATOM 1846 N N . GLY A 1 272 ? -17.261 12.364 -4.439 1.00 67.33 249 GLY A N 1
ATOM 1847 C CA . GLY A 1 272 ? -16.816 13.219 -3.345 1.00 65.07 249 GLY A CA 1
ATOM 1848 C C . GLY A 1 272 ? -17.670 13.248 -2.087 1.00 64.09 249 GLY A C 1
ATOM 1849 O O . GLY A 1 272 ? -17.156 13.559 -1.008 1.00 63.32 249 GLY A O 1
ATOM 1850 N N . ARG A 1 273 ? -18.962 12.936 -2.211 1.00 63.30 250 ARG A N 1
ATOM 1851 C CA . ARG A 1 273 ? -19.879 12.940 -1.057 1.00 60.57 250 ARG A CA 1
ATOM 1852 C C . ARG A 1 273 ? -19.394 11.963 0.014 1.00 53.23 250 ARG A C 1
ATOM 1853 O O . ARG A 1 273 ? -19.000 10.839 -0.310 1.00 50.94 250 ARG A O 1
ATOM 1861 N N . PRO A 1 274 ? -19.413 12.381 1.294 1.00 48.48 251 PRO A N 1
ATOM 1862 C CA . PRO A 1 274 ? -18.955 11.443 2.311 1.00 43.73 251 PRO A CA 1
ATOM 1863 C C . PRO A 1 274 ? -19.988 10.332 2.548 1.00 38.35 251 PRO A C 1
ATOM 1864 O O . PRO A 1 274 ? -21.184 10.505 2.261 1.00 38.80 251 PRO A O 1
ATOM 1868 N N . ILE A 1 275 ? -19.513 9.198 3.047 1.00 32.78 252 ILE A N 1
ATOM 1869 C CA . ILE A 1 275 ? -20.363 8.051 3.284 1.00 30.72 252 ILE A CA 1
ATOM 1870 C C . ILE A 1 275 ? -20.986 8.171 4.662 1.00 30.06 252 ILE A C 1
ATOM 1871 O O . ILE A 1 275 ? -20.275 8.215 5.662 1.00 29.36 252 ILE A O 1
ATOM 1876 N N . ASP A 1 276 ? -22.312 8.220 4.702 1.00 30.10 253 ASP A N 1
ATOM 1877 C CA . ASP A 1 276 ? -23.044 8.404 5.947 1.00 31.25 253 ASP A CA 1
ATOM 1878 C C . ASP A 1 276 ? -23.235 7.078 6.661 1.00 29.84 253 ASP A C 1
ATOM 1879 O O . ASP A 1 276 ? -23.153 6.996 7.889 1.00 27.67 253 ASP A O 1
ATOM 1884 N N . VAL A 1 277 ? -23.500 6.039 5.874 1.00 30.36 254 VAL A N 1
ATOM 1885 C CA . VAL A 1 277 ? -23.861 4.740 6.406 1.00 27.78 254 VAL A CA 1
ATOM 1886 C C . VAL A 1 277 ? -23.177 3.652 5.606 1.00 28.80 254 VAL A C 1
ATOM 1887 O O . VAL A 1 277 ? -23.097 3.731 4.378 1.00 32.33 254 VAL A O 1
ATOM 1891 N N . VAL A 1 278 ? -22.684 2.644 6.313 1.00 25.59 255 VAL A N 1
ATOM 1892 C CA . VAL A 1 278 ? -22.219 1.440 5.682 1.00 25.24 255 VAL A CA 1
ATOM 1893 C C . VAL A 1 278 ? -23.167 0.333 6.105 1.00 26.29 255 VAL A C 1
ATOM 1894 O O . VAL A 1 278 ? -23.433 0.155 7.295 1.00 25.93 255 VAL A O 1
ATOM 1898 N N . ALA A 1 279 ? -23.721 -0.357 5.106 1.00 27.36 256 ALA A N 1
ATOM 1899 C CA . ALA A 1 279 ? -24.495 -1.580 5.287 1.00 24.08 256 ALA A CA 1
ATOM 1900 C C . ALA A 1 279 ? -23.580 -2.723 4.852 1.00 28.02 256 ALA A C 1
ATOM 1901 O O . ALA A 1 279 ? -23.243 -2.863 3.666 1.00 32.31 256 ALA A O 1
ATOM 1903 N N . ASP A 1 280 ? -23.140 -3.513 5.820 1.00 28.23 257 ASP A N 1
ATOM 1904 C CA . ASP A 1 280 ? -22.157 -4.562 5.581 1.00 29.37 257 ASP A CA 1
ATOM 1905 C C . ASP A 1 280 ? -22.793 -5.941 5.617 1.00 30.08 257 ASP A C 1
ATOM 1906 O O . ASP A 1 280 ? -23.450 -6.300 6.595 1.00 32.95 257 ASP A O 1
ATOM 1911 N N . LEU A 1 281 ? -22.602 -6.716 4.557 1.00 27.57 258 LEU A N 1
ATOM 1912 C CA . LEU A 1 281 ? -23.113 -8.078 4.552 1.00 27.67 258 LEU A CA 1
ATOM 1913 C C . LEU A 1 281 ? -22.019 -9.091 4.334 1.00 29.51 258 LEU A C 1
ATOM 1914 O O . LEU A 1 281 ? -22.280 -10.295 4.242 1.00 33.10 258 LEU A O 1
ATOM 1919 N N . VAL A 1 282 ? -20.798 -8.589 4.212 1.00 26.99 259 VAL A N 1
ATOM 1920 C CA . VAL A 1 282 ? -19.615 -9.405 4.013 1.00 25.72 259 VAL A CA 1
ATOM 1921 C C . VAL A 1 282 ? -18.740 -9.567 5.255 1.00 25.90 259 VAL A C 1
ATOM 1922 O O . VAL A 1 282 ? -18.378 -10.671 5.612 1.00 25.14 259 VAL A O 1
ATOM 1926 N N . GLY A 1 283 ? -18.422 -8.463 5.919 1.00 26.30 260 GLY A N 1
ATOM 1927 C CA . GLY A 1 283 ? -17.515 -8.483 7.054 1.00 27.86 260 GLY A CA 1
ATOM 1928 C C . GLY A 1 283 ? -16.141 -8.998 6.678 1.00 33.96 260 GLY A C 1
ATOM 1929 O O . GLY A 1 283 ? -15.609 -8.662 5.612 1.00 38.50 260 GLY A O 1
ATOM 1930 N N . GLY A 1 284 ? -15.565 -9.816 7.556 1.00 35.78 261 GLY A N 1
ATOM 1931 C CA . GLY A 1 284 ? -14.255 -10.419 7.321 1.00 40.15 261 GLY A CA 1
ATOM 1932 C C . GLY A 1 284 ? -13.118 -9.443 7.074 1.00 47.19 261 GLY A C 1
ATOM 1933 O O . GLY A 1 284 ? -12.941 -8.483 7.825 1.00 48.02 261 GLY A O 1
ATOM 1934 N N . PRO A 1 285 ? -12.347 -9.665 5.997 1.00 57.52 262 PRO A N 1
ATOM 1935 C CA . PRO A 1 285 ? -11.172 -8.819 5.781 1.00 57.05 262 PRO A CA 1
ATOM 1936 C C . PRO A 1 285 ? -11.543 -7.402 5.291 1.00 55.86 262 PRO A C 1
ATOM 1937 O O . PRO A 1 285 ? -10.690 -6.524 5.248 1.00 56.30 262 PRO A O 1
ATOM 1941 N N . LEU A 1 286 ? -12.809 -7.182 4.948 1.00 53.51 263 LEU A N 1
ATOM 1942 C CA . LEU A 1 286 ? -13.281 -5.864 4.524 1.00 53.26 263 LEU A CA 1
ATOM 1943 C C . LEU A 1 286 ? -13.616 -4.900 5.691 1.00 45.02 263 LEU A C 1
ATOM 1944 O O . LEU A 1 286 ? -13.683 -3.683 5.506 1.00 44.23 263 LEU A O 1
ATOM 1949 N N . PHE A 1 287 ? -13.813 -5.454 6.883 1.00 37.56 264 PHE A N 1
ATOM 1950 C CA . PHE A 1 287 ? -14.431 -4.736 7.994 1.00 32.93 264 PHE A CA 1
ATOM 1951 C C . PHE A 1 287 ? -13.708 -3.466 8.390 1.00 34.25 264 PHE A C 1
ATOM 1952 O O . PHE A 1 287 ? -14.316 -2.403 8.500 1.00 33.26 264 PHE A O 1
ATOM 1960 N N . ASN A 1 288 ? -12.406 -3.584 8.616 1.00 37.63 265 ASN A N 1
ATOM 1961 C CA . ASN A 1 288 ? -11.614 -2.439 9.016 1.00 39.03 265 ASN A CA 1
ATOM 1962 C C . ASN A 1 288 ? -11.629 -1.338 7.960 1.00 38.65 265 ASN A C 1
ATOM 1963 O O . ASN A 1 288 ? -11.649 -0.150 8.290 1.00 41.96 265 ASN A O 1
ATOM 1968 N N . ASP A 1 289 ? -11.630 -1.726 6.693 1.00 36.63 266 ASP A N 1
ATOM 1969 C CA . ASP A 1 289 ? -11.622 -0.744 5.621 1.00 37.79 266 ASP A CA 1
ATOM 1970 C C . ASP A 1 289 ? -12.905 0.067 5.598 1.00 34.12 266 ASP A C 1
ATOM 1971 O O . ASP A 1 289 ? -12.882 1.272 5.342 1.00 32.40 266 ASP A O 1
ATOM 1976 N N . LEU A 1 290 ? -14.020 -0.602 5.873 1.00 31.43 267 LEU A N 1
ATOM 1977 C CA . LEU A 1 290 ? -15.302 0.060 5.907 1.00 29.63 267 LEU A CA 1
ATOM 1978 C C . LEU A 1 290 ? -15.338 1.135 7.000 1.00 30.83 267 LEU A C 1
ATOM 1979 O O . LEU A 1 290 ? -15.834 2.241 6.768 1.00 30.66 267 LEU A O 1
ATOM 1984 N N . LEU A 1 291 ? -14.799 0.809 8.179 1.00 30.44 268 LEU A N 1
ATOM 1985 C CA . LEU A 1 291 ? -14.664 1.784 9.267 1.00 29.68 268 LEU A CA 1
ATOM 1986 C C . LEU A 1 291 ? -13.763 2.953 8.886 1.00 30.03 268 LEU A C 1
ATOM 1987 O O . LEU A 1 291 ? -13.956 4.066 9.379 1.00 30.16 268 LEU A O 1
ATOM 1992 N N . LYS A 1 292 ? -12.783 2.705 8.019 1.00 31.43 269 LYS A N 1
ATOM 1993 C CA . LYS A 1 292 ? -11.912 3.774 7.528 1.00 34.34 269 LYS A CA 1
ATOM 1994 C C . LYS A 1 292 ? -12.671 4.733 6.609 1.00 35.36 269 LYS A C 1
ATOM 1995 O O . LYS A 1 292 ? -12.538 5.953 6.724 1.00 38.42 269 LYS A O 1
ATOM 2001 N N . ILE A 1 293 ? -13.467 4.158 5.707 1.00 33.67 270 ILE A N 1
ATOM 2002 C CA . ILE A 1 293 ? -14.232 4.888 4.692 1.00 31.84 270 ILE A CA 1
ATOM 2003 C C . ILE A 1 293 ? -15.360 5.717 5.307 1.00 31.13 270 ILE A C 1
ATOM 2004 O O . ILE A 1 293 ? -15.626 6.835 4.881 1.00 31.75 270 ILE A O 1
ATOM 2009 N N . LEU A 1 294 ? -16.014 5.146 6.309 1.00 29.56 271 LEU A N 1
ATOM 2010 C CA . LEU A 1 294 ? -17.125 5.766 6.995 1.00 27.96 271 LEU A CA 1
ATOM 2011 C C . LEU A 1 294 ? -16.736 7.145 7.545 1.00 29.66 271 LEU A C 1
ATOM 2012 O O . LEU A 1 294 ? -15.684 7.294 8.178 1.00 30.32 271 LEU A O 1
ATOM 2017 N N . ARG A 1 295 ? -17.578 8.151 7.292 1.00 30.36 272 ARG A N 1
ATOM 2018 C CA . ARG A 1 295 ? -17.324 9.521 7.766 1.00 31.25 272 ARG A CA 1
ATOM 2019 C C . ARG A 1 295 ? -17.422 9.546 9.278 1.00 32.35 272 ARG A C 1
ATOM 2020 O O . ARG A 1 295 ? -18.149 8.729 9.858 1.00 31.30 272 ARG A O 1
ATOM 2028 N N . PRO A 1 296 ? -16.707 10.488 9.927 1.00 33.07 273 PRO A N 1
ATOM 2029 C CA . PRO A 1 296 ? -16.824 10.599 11.392 1.00 32.37 273 PRO A CA 1
ATOM 2030 C C . PRO A 1 296 ? -18.276 10.858 11.802 1.00 31.79 273 PRO A C 1
ATOM 2031 O O . PRO A 1 296 ? -18.971 11.590 11.112 1.00 33.28 273 PRO A O 1
ATOM 2035 N N . GLU A 1 297 ? -18.726 10.244 12.897 1.00 32.25 274 GLU A N 1
ATOM 2036 C CA . GLU A 1 297 ? -20.145 10.264 13.326 1.00 32.33 274 GLU A CA 1
ATOM 2037 C C . GLU A 1 297 ? -21.058 9.440 12.419 1.00 33.92 274 GLU A C 1
ATOM 2038 O O . GLU A 1 297 ? -22.282 9.522 12.521 1.00 35.73 274 GLU A O 1
ATOM 2044 N N . GLY A 1 298 ? -20.449 8.652 11.532 1.00 31.91 275 GLY A N 1
ATOM 2045 C CA . GLY A 1 298 ? -21.176 7.779 10.627 1.00 30.60 275 GLY A CA 1
ATOM 2046 C C . GLY A 1 298 ? -21.598 6.510 11.333 1.00 31.89 275 GLY A C 1
ATOM 2047 O O . GLY A 1 298 ? -21.146 6.227 12.442 1.00 34.75 275 GLY A O 1
ATOM 2048 N N . ARG A 1 299 ? -22.516 5.789 10.696 1.00 31.39 276 ARG A N 1
ATOM 2049 C CA . ARG A 1 299 ? -23.157 4.609 11.257 1.00 28.92 276 ARG A CA 1
ATOM 2050 C C . ARG A 1 299 ? -22.946 3.358 10.417 1.00 30.53 276 ARG A C 1
ATOM 2051 O O . ARG A 1 299 ? -23.109 3.375 9.212 1.00 30.04 276 ARG A O 1
ATOM 2059 N N . TYR A 1 300 ? -22.584 2.273 11.086 1.00 29.30 277 TYR A N 1
ATOM 2060 C CA . TYR A 1 300 ? -22.309 1.014 10.450 1.00 27.27 277 TYR A CA 1
ATOM 2061 C C . TYR A 1 300 ? -23.446 0.098 10.864 1.00 27.12 277 TYR A C 1
ATOM 2062 O O . TYR A 1 300 ? -23.909 0.146 12.009 1.00 30.08 277 TYR A O 1
ATOM 2071 N N . THR A 1 301 ? -23.906 -0.735 9.948 1.00 24.81 278 THR A N 1
ATOM 2072 C CA . THR A 1 301 ? -24.951 -1.675 10.285 1.00 24.67 278 THR A CA 1
ATOM 2073 C C . THR A 1 301 ? -24.775 -3.015 9.576 1.00 27.09 278 THR A C 1
ATOM 2074 O O . THR A 1 301 ? -24.328 -3.060 8.443 1.00 28.32 278 THR A O 1
ATOM 2078 N N . THR A 1 302 ? -25.107 -4.110 10.256 1.00 28.62 279 THR A N 1
ATOM 2079 C CA . THR A 1 302 ? -24.947 -5.448 9.686 1.00 28.97 279 THR A CA 1
ATOM 2080 C C . THR A 1 302 ? -25.995 -6.430 10.201 1.00 28.88 279 THR A C 1
ATOM 2081 O O . THR A 1 302 ? -26.516 -6.278 11.304 1.00 30.94 279 THR A O 1
ATOM 2085 N N . ALA A 1 303 ? -26.341 -7.405 9.371 1.00 28.69 280 ALA A N 1
ATOM 2086 C CA . ALA A 1 303 ? -27.147 -8.546 9.787 1.00 30.99 280 ALA A CA 1
ATOM 2087 C C . ALA A 1 303 ? -26.621 -9.892 9.298 1.00 31.89 280 ALA A C 1
ATOM 2088 O O . ALA A 1 303 ? -27.317 -10.887 9.359 1.00 34.86 280 ALA A O 1
ATOM 2090 N N . GLY A 1 304 ? -25.401 -9.907 8.795 1.00 27.30 281 GLY A N 1
ATOM 2091 C CA . GLY A 1 304 ? -24.754 -11.105 8.301 1.00 26.05 281 GLY A CA 1
ATOM 2092 C C . GLY A 1 304 ? -23.378 -10.729 7.797 1.00 26.79 281 GLY A C 1
ATOM 2093 O O . GLY A 1 304 ? -23.152 -9.599 7.392 1.00 27.69 281 GLY A O 1
ATOM 2094 N N . ALA A 1 305 ? -22.450 -11.671 7.838 1.00 26.77 282 ALA A N 1
ATOM 2095 C CA . ALA A 1 305 ? -21.109 -11.429 7.356 1.00 28.92 282 ALA A CA 1
ATOM 2096 C C . ALA A 1 305 ? -20.667 -12.704 6.683 1.00 32.43 282 ALA A C 1
ATOM 2097 O O . ALA A 1 305 ? -20.202 -13.636 7.340 1.00 37.80 282 ALA A O 1
ATOM 2099 N N . ILE A 1 306 ? -20.716 -12.745 5.374 1.00 30.13 283 ILE A N 1
ATOM 2100 C CA . ILE A 1 306 ? -20.522 -13.984 4.659 1.00 30.02 283 ILE A CA 1
ATOM 2101 C C . ILE A 1 306 ? -19.056 -14.407 4.580 1.00 32.68 283 ILE A C 1
ATOM 2102 O O . ILE A 1 306 ? -18.740 -15.430 4.002 1.00 33.43 283 ILE A O 1
ATOM 2107 N N . ALA A 1 307 ? -18.160 -13.601 5.139 1.00 32.32 284 ALA A N 1
ATOM 2108 C CA . ALA A 1 307 ? -16.721 -13.734 4.838 1.00 30.69 284 ALA A CA 1
ATOM 2109 C C . ALA A 1 307 ? -15.596 -13.865 5.914 1.00 35.86 284 ALA A C 1
ATOM 2110 O O . ALA A 1 307 ? -14.441 -14.003 5.508 1.00 43.57 284 ALA A O 1
ATOM 2112 N N . GLY A 1 308 ? -15.822 -13.848 7.232 1.00 32.48 285 GLY A N 1
ATOM 2113 C CA . GLY A 1 308 ? -17.087 -13.790 7.896 1.00 32.09 285 GLY A CA 1
ATOM 2114 C C . GLY A 1 308 ? -17.044 -12.993 9.201 1.00 30.87 285 GLY A C 1
ATOM 2115 O O . GLY A 1 308 ? -16.477 -11.891 9.273 1.00 29.05 285 GLY A O 1
ATOM 2116 N N . PRO A 1 309 ? -17.623 -13.571 10.254 1.00 28.40 286 PRO A N 1
ATOM 2117 C CA . PRO A 1 309 ? -18.249 -12.766 11.270 1.00 27.41 286 PRO A CA 1
ATOM 2118 C C . PRO A 1 309 ? -17.365 -12.371 12.449 1.00 27.94 286 PRO A C 1
ATOM 2119 O O . PRO A 1 309 ? -17.779 -11.525 13.242 1.00 30.23 286 PRO A O 1
ATOM 2123 N N . VAL A 1 310 ? -16.183 -12.970 12.578 1.00 25.59 287 VAL A N 1
ATOM 2124 C CA . VAL A 1 310 ? -15.284 -12.631 13.670 1.00 25.61 287 VAL A CA 1
ATOM 2125 C C . VAL A 1 310 ? -14.228 -11.648 13.154 1.00 28.86 287 VAL A C 1
ATOM 2126 O O . VAL A 1 310 ? -13.378 -12.015 12.343 1.00 30.51 287 VAL A O 1
ATOM 2130 N N . VAL A 1 311 ? -14.281 -10.394 13.604 1.00 28.98 288 VAL A N 1
ATOM 2131 C CA . VAL A 1 311 ? -13.391 -9.366 13.051 1.00 28.01 288 VAL A CA 1
ATOM 2132 C C . VAL A 1 311 ? -12.529 -8.701 14.120 1.00 30.55 288 VAL A C 1
ATOM 2133 O O . VAL A 1 311 ? -12.843 -8.739 15.308 1.00 31.28 288 VAL A O 1
ATOM 2137 N N . GLN A 1 312 ? -11.432 -8.096 13.689 1.00 32.38 289 GLN A N 1
ATOM 2138 C CA . GLN A 1 312 ? -10.583 -7.362 14.597 1.00 34.71 289 GLN A CA 1
ATOM 2139 C C . GLN A 1 312 ? -11.108 -5.935 14.628 1.00 33.49 289 GLN A C 1
ATOM 2140 O O . GLN A 1 312 ? -11.173 -5.285 13.589 1.00 36.51 289 GLN A O 1
ATOM 2146 N N . LEU A 1 313 ? -11.512 -5.459 15.802 1.00 29.89 290 LEU A N 1
ATOM 2147 C CA . LEU A 1 313 ? -12.011 -4.089 15.932 1.00 27.10 290 LEU A CA 1
ATOM 2148 C C . LEU A 1 313 ? -11.067 -3.253 16.771 1.00 28.79 290 LEU A C 1
ATOM 2149 O O . LEU A 1 313 ? -10.767 -3.604 17.921 1.00 31.73 290 LEU A O 1
ATOM 2154 N N . ASP A 1 314 ? -10.578 -2.161 16.194 1.00 27.50 291 ASP A N 1
ATOM 2155 C CA . ASP A 1 314 ? -9.744 -1.241 16.950 1.00 27.78 291 ASP A CA 1
ATOM 2156 C C . ASP A 1 314 ? -10.682 -0.222 17.563 1.00 28.00 291 ASP A C 1
ATOM 2157 O O . ASP A 1 314 ? -11.085 0.757 16.915 1.00 30.68 291 ASP A O 1
ATOM 2162 N N . LEU A 1 315 ? -11.028 -0.458 18.819 1.00 24.71 292 LEU A N 1
ATOM 2163 C CA . LEU A 1 315 ? -11.911 0.428 19.545 1.00 23.01 292 LEU A CA 1
ATOM 2164 C C . LEU A 1 315 ? -11.603 1.898 19.316 1.00 23.51 292 LEU A C 1
ATOM 2165 O O . LEU A 1 315 ? -12.526 2.716 19.304 1.00 22.81 292 LEU A O 1
ATOM 2170 N N . ARG A 1 316 ? -10.319 2.223 19.126 1.00 24.96 293 ARG A N 1
ATOM 2171 C CA . ARG A 1 316 ? -9.880 3.621 19.011 1.00 26.38 293 ARG A CA 1
ATOM 2172 C C . ARG A 1 316 ? -10.448 4.263 17.776 1.00 28.08 293 ARG A C 1
ATOM 2173 O O . ARG A 1 316 ? -10.904 5.412 17.837 1.00 28.68 293 ARG A O 1
ATOM 2181 N N . THR A 1 317 ? -10.459 3.500 16.680 1.00 28.09 294 THR A N 1
ATOM 2182 C CA . THR A 1 317 ? -11.057 3.933 15.418 1.00 27.86 294 THR A CA 1
ATOM 2183 C C . THR A 1 317 ? -12.537 4.252 15.641 1.00 29.85 294 THR A C 1
ATOM 2184 O O . THR A 1 317 ? -13.042 5.248 15.127 1.00 29.20 294 THR A O 1
ATOM 2196 N N . TYR A 1 319 ? -13.991 5.245 18.467 1.00 30.47 296 TYR A N 1
ATOM 2197 C CA . TYR A 1 319 ? -14.276 6.364 19.342 1.00 28.17 296 TYR A CA 1
ATOM 2198 C C . TYR A 1 319 ? -13.590 7.638 18.920 1.00 29.61 296 TYR A C 1
ATOM 2199 O O . TYR A 1 319 ? -14.065 8.729 19.238 1.00 31.72 296 TYR A O 1
ATOM 2208 N N . LEU A 1 320 ? -12.478 7.524 18.206 1.00 28.60 297 LEU A N 1
ATOM 2209 C CA . LEU A 1 320 ? -11.866 8.734 17.651 1.00 27.83 297 LEU A CA 1
ATOM 2210 C C . LEU A 1 320 ? -12.696 9.261 16.491 1.00 29.34 297 LEU A C 1
ATOM 2211 O O . LEU A 1 320 ? -12.655 10.441 16.175 1.00 30.31 297 LEU A O 1
ATOM 2216 N N . LYS A 1 321 ? -13.463 8.378 15.867 1.00 29.58 298 LYS A N 1
ATOM 2217 C CA . LYS A 1 321 ? -14.316 8.778 14.772 1.00 28.00 298 LYS A CA 1
ATOM 2218 C C . LYS A 1 321 ? -15.773 9.000 15.186 1.00 28.63 298 LYS A C 1
ATOM 2219 O O . LYS A 1 321 ? -16.603 9.338 14.348 1.00 32.25 298 LYS A O 1
ATOM 2225 N N . GLN A 1 322 ? -16.088 8.806 16.464 1.00 26.76 299 GLN A N 1
ATOM 2226 C CA . GLN A 1 322 ? -17.461 8.952 16.973 1.00 25.68 299 GLN A CA 1
ATOM 2227 C C . GLN A 1 322 ? -18.463 8.021 16.287 1.00 25.50 299 GLN A C 1
ATOM 2228 O O . GLN A 1 322 ? -19.623 8.411 16.116 1.00 28.03 299 GLN A O 1
ATOM 2234 N N . LEU A 1 323 ? -18.034 6.816 15.900 1.00 23.07 300 LEU A N 1
ATOM 2235 C CA . LEU A 1 323 ? -18.873 5.884 15.114 1.00 21.41 300 LEU A CA 1
ATOM 2236 C C . LEU A 1 323 ? -19.948 5.164 15.919 1.00 22.48 300 LEU A C 1
ATOM 2237 O O . LEU A 1 323 ? -19.840 5.054 17.138 1.00 22.68 300 LEU A O 1
ATOM 2242 N N . GLU A 1 324 ? -20.997 4.706 15.231 1.00 24.65 301 GLU A N 1
ATOM 2243 C CA . GLU A 1 324 ? -21.952 3.740 15.788 1.00 26.31 301 GLU A CA 1
ATOM 2244 C C . GLU A 1 324 ? -21.898 2.485 14.953 1.00 28.21 301 GLU A C 1
ATOM 2245 O O . GLU A 1 324 ? -21.918 2.550 13.715 1.00 28.78 301 GLU A O 1
ATOM 2251 N N . LEU A 1 325 ? -21.848 1.346 15.631 1.00 28.49 302 LEU A N 1
ATOM 2252 C CA . LEU A 1 325 ? -21.997 0.049 14.984 1.00 27.33 302 LEU A CA 1
ATOM 2253 C C . LEU A 1 325 ? -23.303 -0.554 15.442 1.00 25.90 302 LEU A C 1
ATOM 2254 O O . LEU A 1 325 ? -23.588 -0.552 16.641 1.00 24.83 302 LEU A O 1
ATOM 2259 N N . HIS A 1 326 ? -24.099 -1.055 14.497 1.00 26.08 303 HIS A N 1
ATOM 2260 C CA . HIS A 1 326 ? -25.393 -1.661 14.812 1.00 25.57 303 HIS A CA 1
ATOM 2261 C C . HIS A 1 326 ? -25.483 -3.047 14.252 1.00 25.91 303 HIS A C 1
ATOM 2262 O O . HIS A 1 326 ? -25.209 -3.266 13.074 1.00 28.15 303 HIS A O 1
ATOM 2269 N N . GLY A 1 327 ? -25.876 -3.983 15.103 1.00 25.22 304 GLY A N 1
ATOM 2270 C CA . GLY A 1 327 ? -26.215 -5.329 14.669 1.00 24.92 304 GLY A CA 1
ATOM 2271 C C . GLY A 1 327 ? -27.707 -5.511 14.778 1.00 26.37 304 GLY A C 1
ATOM 2272 O O . GLY A 1 327 ? -28.317 -5.019 15.727 1.00 28.05 304 GLY A O 1
ATOM 2273 N N . SER A 1 328 ? -28.288 -6.232 13.821 1.00 27.73 305 SER A N 1
ATOM 2274 C CA . SER A 1 328 ? -29.737 -6.315 13.666 1.00 29.81 305 SER A CA 1
ATOM 2275 C C . SER A 1 328 ? -30.172 -7.639 13.003 1.00 34.84 305 SER A C 1
ATOM 2276 O O . SER A 1 328 ? -29.482 -8.129 12.113 1.00 37.27 305 SER A O 1
ATOM 2279 N N . SER A 1 329 ? -31.284 -8.235 13.460 1.00 36.54 306 SER A N 1
ATOM 2280 C CA . SER A 1 329 ? -31.905 -9.409 12.787 1.00 34.99 306 SER A CA 1
ATOM 2281 C C . SER A 1 329 ? -33.383 -9.193 12.592 1.00 34.83 306 SER A C 1
ATOM 2282 O O . SER A 1 329 ? -34.065 -8.695 13.496 1.00 35.74 306 SER A O 1
ATOM 2285 N N . GLN A 1 330 ? -33.875 -9.572 11.422 1.00 32.90 307 GLN A N 1
ATOM 2286 C CA . GLN A 1 330 ? -35.288 -9.537 11.086 1.00 31.09 307 GLN A CA 1
ATOM 2287 C C . GLN A 1 330 ? -35.857 -8.146 11.236 1.00 32.07 307 GLN A C 1
ATOM 2288 O O . GLN A 1 330 ? -35.215 -7.191 10.855 1.00 36.05 307 GLN A O 1
ATOM 2294 N N . GLY A 1 331 ? -37.037 -8.010 11.819 1.00 28.88 308 GLY A N 1
ATOM 2295 C CA . GLY A 1 331 ? -37.595 -6.670 11.938 1.00 28.02 308 GLY A CA 1
ATOM 2296 C C . GLY A 1 331 ? -38.877 -6.637 12.729 1.00 29.02 308 GLY A C 1
ATOM 2297 O O . GLY A 1 331 ? -39.361 -7.663 13.180 1.00 30.86 308 GLY A O 1
ATOM 2298 N N . SER A 1 332 ? -39.431 -5.450 12.905 1.00 28.92 309 SER A N 1
ATOM 2299 C CA . SER A 1 332 ? -40.627 -5.298 13.714 1.00 29.87 309 SER A CA 1
ATOM 2300 C C . SER A 1 332 ? -41.879 -5.373 12.843 1.00 32.08 309 SER A C 1
ATOM 2301 O O . SER A 1 332 ? -41.804 -5.266 11.621 1.00 32.54 309 SER A O 1
ATOM 2304 N N . ARG A 1 333 ? -43.033 -5.538 13.483 1.00 33.09 310 ARG A N 1
ATOM 2305 C CA . ARG A 1 333 ? -44.317 -5.490 12.779 1.00 30.64 310 ARG A CA 1
ATOM 2306 C C . ARG A 1 333 ? -44.482 -4.249 11.908 1.00 30.77 310 ARG A C 1
ATOM 2307 O O . ARG A 1 333 ? -44.976 -4.347 10.791 1.00 31.65 310 ARG A O 1
ATOM 2315 N N . ALA A 1 334 ? -44.070 -3.090 12.415 1.00 31.95 311 ALA A N 1
ATOM 2316 C CA . ALA A 1 334 ? -44.213 -1.844 11.657 1.00 33.98 311 ALA A CA 1
ATOM 2317 C C . ALA A 1 334 ? -43.338 -1.910 10.430 1.00 37.93 311 ALA A C 1
ATOM 2318 O O . ALA A 1 334 ? -43.748 -1.481 9.354 1.00 43.23 311 ALA A O 1
ATOM 2320 N N . ASP A 1 335 ? -42.138 -2.465 10.597 1.00 36.79 312 ASP A N 1
ATOM 2321 C CA . ASP A 1 335 ? -41.229 -2.667 9.483 1.00 37.66 312 ASP A CA 1
ATOM 2322 C C . ASP A 1 335 ? -41.903 -3.531 8.424 1.00 40.57 312 ASP A C 1
ATOM 2323 O O . ASP A 1 335 ? -41.881 -3.191 7.244 1.00 47.28 312 ASP A O 1
ATOM 2328 N N . PHE A 1 336 ? -42.547 -4.615 8.848 1.00 37.55 313 PHE A N 1
ATOM 2329 C CA . PHE A 1 336 ? -43.230 -5.492 7.907 1.00 34.48 313 PHE A CA 1
ATOM 2330 C C . PHE A 1 336 ? -44.369 -4.788 7.168 1.00 37.18 313 PHE A C 1
ATOM 2331 O O . PHE A 1 336 ? -44.560 -4.999 5.966 1.00 39.77 313 PHE A O 1
ATOM 2339 N N . ARG A 1 337 ? -45.131 -3.962 7.879 1.00 36.72 314 ARG A N 1
ATOM 2340 C CA . ARG A 1 337 ? -46.238 -3.247 7.259 1.00 35.39 314 ARG A CA 1
ATOM 2341 C C . ARG A 1 337 ? -45.714 -2.340 6.152 1.00 35.82 314 ARG A C 1
ATOM 2342 O O . ARG A 1 337 ? -46.251 -2.327 5.037 1.00 36.96 314 ARG A O 1
ATOM 2350 N N . ARG A 1 338 ? -44.633 -1.626 6.462 1.00 34.94 315 ARG A N 1
ATOM 2351 C CA . ARG A 1 338 ? -43.991 -0.723 5.521 1.00 34.68 315 ARG A CA 1
ATOM 2352 C C . ARG A 1 338 ? -43.532 -1.496 4.305 1.00 34.75 315 ARG A C 1
ATOM 2353 O O . ARG A 1 338 ? -43.632 -1.011 3.180 1.00 36.56 315 ARG A O 1
ATOM 2361 N N . LEU A 1 339 ? -43.030 -2.704 4.528 1.00 32.45 316 LEU A N 1
ATOM 2362 C CA . LEU A 1 339 ? -42.585 -3.540 3.424 1.00 32.24 316 LEU A CA 1
ATOM 2363 C C . LEU A 1 339 ? -43.768 -3.904 2.528 1.00 33.13 316 LEU A C 1
ATOM 2364 O O . LEU A 1 339 ? -43.709 -3.709 1.310 1.00 32.70 316 LEU A O 1
ATOM 2369 N N . VAL A 1 340 ? -44.848 -4.400 3.134 1.00 34.03 317 VAL A N 1
ATOM 2370 C CA . VAL A 1 340 ? -46.078 -4.651 2.381 1.00 34.87 317 VAL A CA 1
ATOM 2371 C C . V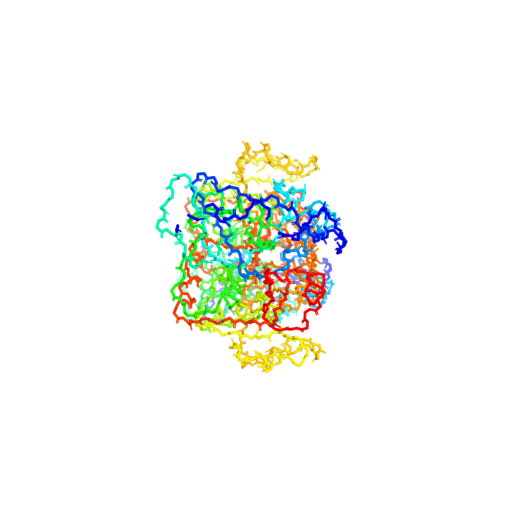AL A 1 340 ? -46.434 -3.398 1.568 1.00 36.24 317 VAL A C 1
ATOM 2372 O O . VAL A 1 340 ? -46.625 -3.476 0.350 1.00 38.32 317 VAL A O 1
ATOM 2376 N N . ARG A 1 341 ? -46.472 -2.251 2.241 1.00 34.47 318 ARG A N 1
ATOM 2377 C CA . ARG A 1 341 ? -46.787 -0.983 1.607 1.00 36.31 318 ARG A CA 1
ATOM 2378 C C . ARG A 1 341 ? -45.878 -0.698 0.397 1.00 36.58 318 ARG A C 1
ATOM 2379 O O . ARG A 1 341 ? -46.360 -0.285 -0.665 1.00 36.27 318 ARG A O 1
ATOM 2387 N N . TYR A 1 342 ? -44.575 -0.949 0.547 1.00 36.26 319 TYR A N 1
ATOM 2388 C CA . TYR A 1 342 ? -43.609 -0.732 -0.538 1.00 36.78 319 TYR A CA 1
ATOM 2389 C C . TYR A 1 342 ? -43.904 -1.603 -1.752 1.00 36.43 319 TYR A C 1
ATOM 2390 O O . TYR A 1 342 ? -43.907 -1.126 -2.901 1.00 36.11 319 TYR A O 1
ATOM 2399 N N . ILE A 1 343 ? -44.119 -2.889 -1.488 1.00 35.69 320 ILE A N 1
ATOM 2400 C CA . ILE A 1 343 ? -44.519 -3.833 -2.522 1.00 35.64 320 ILE A CA 1
ATOM 2401 C C . ILE A 1 343 ? -45.753 -3.332 -3.274 1.00 38.08 320 ILE A C 1
ATOM 2402 O O . ILE A 1 343 ? -45.761 -3.330 -4.513 1.00 39.12 320 ILE A O 1
ATOM 2407 N N . GLU A 1 344 ? -46.767 -2.882 -2.523 1.00 39.10 321 GLU A N 1
ATOM 2408 C CA . GLU A 1 344 ? -48.050 -2.452 -3.103 1.00 40.21 321 GLU A CA 1
ATOM 2409 C C . GLU A 1 344 ? -47.931 -1.201 -3.942 1.00 42.09 321 GLU A C 1
ATOM 2410 O O . GLU A 1 344 ? -48.395 -1.173 -5.070 1.00 41.77 321 GLU A O 1
ATOM 2416 N N . GLU A 1 345 ? -47.275 -0.179 -3.399 1.00 47.57 322 GLU A N 1
ATOM 2417 C CA . GLU A 1 345 ? -47.021 1.077 -4.121 1.00 48.62 322 GLU A CA 1
ATOM 2418 C C . GLU A 1 345 ? -45.955 0.919 -5.207 1.00 44.11 322 GLU A C 1
ATOM 2419 O O . GLU A 1 345 ? -45.607 1.886 -5.874 1.00 43.48 322 GLU A O 1
ATOM 2425 N N . LYS A 1 346 ? -45.439 -0.298 -5.367 1.00 43.30 323 LYS A N 1
ATOM 2426 C CA . LYS A 1 346 ? -44.337 -0.599 -6.298 1.00 45.11 323 LYS A CA 1
ATOM 2427 C C . LYS A 1 346 ? -43.085 0.293 -6.147 1.00 44.57 323 LYS A C 1
ATOM 2428 O O . LYS A 1 346 ? -42.465 0.683 -7.139 1.00 44.03 323 LYS A O 1
ATOM 2434 N N . LYS A 1 347 ? -42.716 0.608 -4.906 1.00 42.78 324 LYS A N 1
ATOM 2435 C CA . LYS A 1 347 ? -41.511 1.394 -4.662 1.00 41.73 324 LYS A CA 1
ATOM 2436 C C . LYS A 1 347 ? -40.291 0.481 -4.687 1.00 39.67 324 LYS A C 1
ATOM 2437 O O . LYS A 1 347 ? -39.175 0.952 -4.840 1.00 41.74 324 LYS A O 1
ATOM 2443 N N . ILE A 1 348 ? -40.508 -0.820 -4.506 1.00 35.88 325 ILE A N 1
ATOM 2444 C CA . ILE A 1 348 ? -39.481 -1.839 -4.777 1.00 32.77 325 ILE A CA 1
ATOM 2445 C C . ILE A 1 348 ? -40.043 -2.877 -5.753 1.00 32.50 325 ILE A C 1
ATOM 2446 O O . ILE A 1 348 ? -41.259 -2.951 -5.930 1.00 33.33 325 ILE A O 1
ATOM 2451 N N . ARG A 1 349 ? -39.169 -3.663 -6.383 1.00 31.01 326 ARG A N 1
ATOM 2452 C CA . ARG A 1 349 ? -39.606 -4.675 -7.352 1.00 31.77 326 ARG A CA 1
ATOM 2453 C C . ARG A 1 349 ? -38.971 -6.067 -7.128 1.00 31.70 326 ARG A C 1
ATOM 2454 O O . ARG A 1 349 ? -37.865 -6.176 -6.584 1.00 31.66 326 ARG A O 1
ATOM 2462 N N . PRO A 1 350 ? -39.669 -7.140 -7.541 1.00 31.69 327 PRO A N 1
ATOM 2463 C CA . PRO A 1 350 ? -39.122 -8.473 -7.270 1.00 31.87 327 PRO A CA 1
ATOM 2464 C C . PRO A 1 350 ? -37.911 -8.776 -8.139 1.00 33.63 327 PRO A C 1
ATOM 2465 O O . PRO A 1 350 ? -37.876 -8.396 -9.302 1.00 36.31 327 PRO A O 1
ATOM 2469 N N . LEU A 1 351 ? -36.926 -9.457 -7.572 1.00 32.96 328 LEU A N 1
ATOM 2470 C CA . LEU A 1 351 ? -35.737 -9.839 -8.316 1.00 33.54 328 LEU A CA 1
ATOM 2471 C C . LEU A 1 351 ? -35.639 -11.359 -8.398 1.00 34.60 328 LEU A C 1
ATOM 2472 O O . LEU A 1 351 ? -35.097 -12.015 -7.507 1.00 34.51 328 LEU A O 1
ATOM 2477 N N . VAL A 1 352 ? -36.182 -11.940 -9.457 1.00 36.18 329 VAL A N 1
ATOM 2478 C CA . VAL A 1 352 ? -36.149 -13.392 -9.540 1.00 35.75 329 VAL A CA 1
ATOM 2479 C C . VAL A 1 352 ? -34.883 -13.857 -10.251 1.00 36.01 329 VAL A C 1
ATOM 2480 O O . VAL A 1 352 ? -34.731 -13.659 -11.457 1.00 38.37 329 VAL A O 1
ATOM 2484 N N . GLY A 1 353 ? -33.984 -14.476 -9.490 1.00 33.01 330 GLY A N 1
ATOM 2485 C CA . GLY A 1 353 ? -32.710 -14.933 -10.019 1.00 32.60 330 GLY A CA 1
ATOM 2486 C C . GLY A 1 353 ? -32.793 -16.318 -10.622 1.00 36.12 330 GLY A C 1
ATOM 2487 O O . GLY A 1 353 ? -31.937 -16.689 -11.420 1.00 40.03 330 GLY A O 1
ATOM 2488 N N . GLY A 1 354 ? -33.812 -17.092 -10.236 1.00 34.07 331 GLY A N 1
ATOM 2489 C CA . GLY A 1 354 ? -34.019 -18.431 -10.782 1.00 32.50 331 GLY A CA 1
ATOM 2490 C C . GLY A 1 354 ? -35.055 -19.210 -10.005 1.00 33.44 331 GLY A C 1
ATOM 2491 O O . GLY A 1 354 ? -35.359 -18.885 -8.859 1.00 35.50 331 GLY A O 1
ATOM 2492 N N . VAL A 1 355 ? -35.601 -20.248 -10.624 1.00 32.80 332 VAL A N 1
ATOM 2493 C CA . VAL A 1 355 ? -36.681 -21.002 -10.017 1.00 30.87 332 VAL A CA 1
ATOM 2494 C C . VAL A 1 355 ? -36.356 -22.479 -10.017 1.00 33.35 332 VAL A C 1
ATOM 2495 O O . VAL A 1 355 ? -35.922 -23.018 -11.028 1.00 37.17 332 VAL A O 1
ATOM 2499 N N . TYR A 1 356 ? -36.571 -23.141 -8.890 1.00 32.51 333 TYR A N 1
ATOM 2500 C CA . TYR A 1 356 ? -36.228 -24.558 -8.771 1.00 33.24 333 TYR A CA 1
ATOM 2501 C C . TYR A 1 356 ? -37.406 -25.384 -8.247 1.00 32.99 333 TYR A C 1
ATOM 2502 O O . TYR A 1 356 ? -38.143 -24.924 -7.374 1.00 33.79 333 TYR A O 1
ATOM 2511 N N . PRO A 1 357 ? -37.599 -26.601 -8.787 1.00 32.38 334 PRO A N 1
ATOM 2512 C CA . PRO A 1 357 ? -38.610 -27.487 -8.214 1.00 31.83 334 PRO A CA 1
ATOM 2513 C C . PRO A 1 357 ? -38.175 -28.019 -6.850 1.00 31.70 334 PRO A C 1
ATOM 2514 O O . PRO A 1 357 ? -36.993 -28.252 -6.626 1.00 31.73 334 PRO A O 1
ATOM 2518 N N . LEU A 1 358 ? -39.126 -28.224 -5.948 1.00 32.60 335 LEU A N 1
ATOM 2519 C CA . LEU A 1 358 ? -38.823 -28.771 -4.625 1.00 31.84 335 LEU A CA 1
ATOM 2520 C C . LEU A 1 358 ? -38.032 -30.083 -4.724 1.00 33.10 335 LEU A C 1
ATOM 2521 O O . LEU A 1 358 ? -37.145 -30.346 -3.917 1.00 34.52 335 LEU A O 1
ATOM 2526 N N . SER A 1 359 ? -38.342 -30.888 -5.731 1.00 33.65 336 SER A N 1
ATOM 2527 C CA . SER A 1 359 ? -37.652 -32.151 -5.932 1.00 35.95 336 SER A CA 1
ATOM 2528 C C . SER A 1 359 ? -36.176 -31.984 -6.288 1.00 37.41 336 SER A C 1
ATOM 2529 O O . SER A 1 359 ? -35.433 -32.948 -6.286 1.00 40.25 336 SER A O 1
ATOM 2532 N N . GLU A 1 360 ? -35.742 -30.776 -6.599 1.00 36.48 337 GLU A N 1
ATOM 2533 C CA . GLU A 1 360 ? -34.339 -30.573 -6.927 1.00 38.31 337 GLU A CA 1
ATOM 2534 C C . GLU A 1 360 ? -33.654 -29.566 -5.978 1.00 38.01 337 GLU A C 1
ATOM 2535 O O . GLU A 1 360 ? -32.826 -28.722 -6.385 1.00 37.14 337 GLU A O 1
ATOM 2541 N N . PHE A 1 361 ? -33.995 -29.698 -4.696 1.00 37.02 338 PHE A N 1
ATOM 2542 C CA . PHE A 1 361 ? -33.455 -28.843 -3.652 1.00 35.86 338 PHE A CA 1
ATOM 2543 C C . PHE A 1 361 ? -31.920 -28.831 -3.540 1.00 38.59 338 PHE A C 1
ATOM 2544 O O . PHE A 1 361 ? -31.327 -27.789 -3.252 1.00 38.97 338 PHE A O 1
ATOM 2552 N N . HIS A 1 362 ? -31.282 -29.975 -3.762 1.00 39.68 339 HIS A N 1
ATOM 2553 C CA . HIS A 1 362 ? -29.833 -30.056 -3.663 1.00 40.24 339 HIS A CA 1
ATOM 2554 C C . HIS A 1 362 ? -29.190 -29.184 -4.729 1.00 38.48 339 HIS A C 1
ATOM 2555 O O . HIS A 1 362 ? -28.239 -28.445 -4.445 1.00 37.01 339 HIS A O 1
ATOM 2562 N N . ARG A 1 363 ? -29.744 -29.231 -5.938 1.00 38.19 340 ARG A N 1
ATOM 2563 C CA . ARG A 1 363 ? -29.252 -28.402 -7.029 1.00 37.51 340 ARG A CA 1
ATOM 2564 C C . ARG A 1 363 ? -29.514 -26.931 -6.703 1.00 35.22 340 ARG A C 1
ATOM 2565 O O . ARG A 1 363 ? -28.647 -26.079 -6.924 1.00 34.62 340 ARG A O 1
ATOM 2573 N N . ALA A 1 364 ? -30.701 -26.650 -6.157 1.00 33.08 341 ALA A N 1
ATOM 2574 C CA . ALA A 1 364 ? -31.086 -25.292 -5.764 1.00 30.98 341 ALA A CA 1
ATOM 2575 C C . ALA A 1 364 ? -30.132 -24.678 -4.748 1.00 32.34 341 ALA A C 1
ATOM 2576 O O . ALA A 1 364 ? -29.698 -23.535 -4.903 1.00 33.59 341 ALA A O 1
ATOM 2578 N N . GLN A 1 365 ? -29.798 -25.429 -3.703 1.00 31.82 342 GLN A N 1
ATOM 2579 C CA . GLN A 1 365 ? -28.971 -24.866 -2.651 1.00 31.25 342 GLN A CA 1
ATOM 2580 C C . GLN A 1 365 ? -27.488 -24.784 -3.033 1.00 31.35 342 GLN A C 1
ATOM 2581 O O . GLN A 1 365 ? -26.749 -23.927 -2.511 1.00 29.54 342 GLN A O 1
ATOM 2587 N N . THR A 1 366 ? -27.062 -25.672 -3.936 1.00 31.48 343 THR A N 1
ATOM 2588 C CA . THR A 1 366 ? -25.713 -25.605 -4.485 1.00 31.37 343 THR A CA 1
ATOM 2589 C C . THR A 1 366 ? -25.598 -24.293 -5.251 1.00 32.95 343 THR A C 1
ATOM 2590 O O . THR A 1 366 ? -24.689 -23.483 -5.001 1.00 33.37 343 THR A O 1
ATOM 2594 N N . ASP A 1 367 ? -26.555 -24.057 -6.142 1.00 33.36 344 ASP A N 1
ATOM 2595 C CA . ASP A 1 367 ? -26.612 -22.798 -6.861 1.00 32.91 344 ASP A CA 1
ATOM 2596 C C . ASP A 1 367 ? -26.730 -21.624 -5.916 1.00 31.35 344 ASP A C 1
ATOM 2597 O O . ASP A 1 367 ? -26.097 -20.594 -6.128 1.00 31.74 344 ASP A O 1
ATOM 2602 N N . PHE A 1 368 ? -27.515 -21.784 -4.856 1.00 30.50 345 PHE A N 1
ATOM 2603 C CA . PHE A 1 368 ? -27.673 -20.716 -3.875 1.00 28.73 345 PHE A CA 1
ATOM 2604 C C . PHE A 1 368 ? -26.357 -20.328 -3.215 1.00 31.11 345 PHE A C 1
ATOM 2605 O O . PHE A 1 368 ? -26.084 -19.148 -3.024 1.00 32.05 345 PHE A O 1
ATOM 2621 N N . ALA A 1 370 ? -23.360 -20.807 -4.386 1.00 35.64 347 ALA A N 1
ATOM 2622 C CA . ALA A 1 370 ? -22.355 -20.290 -5.328 1.00 35.63 347 ALA A CA 1
ATOM 2623 C C . ALA A 1 370 ? -22.499 -18.784 -5.546 1.00 37.80 347 ALA A C 1
ATOM 2624 O O . ALA A 1 370 ? -21.500 -18.089 -5.735 1.00 41.60 347 ALA A O 1
ATOM 2626 N N . LYS A 1 371 ? -23.739 -18.288 -5.510 1.00 35.20 348 LYS A N 1
ATOM 2627 C CA . LYS A 1 371 ? -24.030 -16.862 -5.702 1.00 32.66 348 LYS A CA 1
ATOM 2628 C C . LYS A 1 371 ? -23.629 -16.300 -7.067 1.00 34.53 348 LYS A C 1
ATOM 2629 O O . LYS A 1 371 ? -23.312 -15.107 -7.167 1.00 35.30 348 LYS A O 1
ATOM 2635 N N . ASN A 1 372 ? -23.633 -17.139 -8.105 1.00 34.65 349 ASN A N 1
ATOM 2636 C CA . ASN A 1 372 ? -23.457 -16.659 -9.479 1.00 36.67 349 ASN A CA 1
ATOM 2637 C C . ASN A 1 372 ? -24.793 -16.319 -10.095 1.00 37.36 349 ASN A C 1
ATOM 2638 O O . ASN A 1 372 ? -25.192 -16.902 -11.114 1.00 40.02 349 ASN A O 1
ATOM 2643 N N . PHE A 1 373 ? -25.484 -15.383 -9.443 1.00 35.31 350 PHE A N 1
ATOM 2644 C CA . PHE A 1 373 ? -26.811 -14.919 -9.834 1.00 35.74 350 PHE A CA 1
ATOM 2645 C C . PHE A 1 373 ? -27.110 -13.627 -9.074 1.00 38.38 350 PHE A C 1
ATOM 2646 O O . PHE A 1 373 ? -26.397 -13.275 -8.122 1.00 38.03 350 PHE A O 1
ATOM 2654 N N . VAL A 1 374 ? -28.170 -12.931 -9.489 1.00 40.35 351 VAL A N 1
ATOM 2655 C CA . VAL A 1 374 ? -28.603 -11.710 -8.810 1.00 40.61 351 VAL A CA 1
ATOM 2656 C C . VAL A 1 374 ? -30.022 -11.823 -8.270 1.00 41.79 351 VAL A C 1
ATOM 2657 O O . VAL A 1 374 ? -30.867 -12.491 -8.854 1.00 36.87 351 VAL A O 1
ATOM 2661 N N . GLY A 1 375 ? -30.271 -11.158 -7.145 1.00 49.82 352 GLY A N 1
ATOM 2662 C CA . GLY A 1 375 ? -31.569 -11.236 -6.493 1.00 52.37 352 GLY A CA 1
ATOM 2663 C C . GLY A 1 375 ? -31.744 -12.549 -5.750 1.00 50.35 352 GLY A C 1
ATOM 2664 O O . GLY A 1 375 ? -30.868 -12.952 -4.976 1.00 51.67 352 GLY A O 1
ATOM 2665 N N . LYS A 1 376 ? -32.874 -13.210 -5.955 1.00 44.48 353 LYS A N 1
ATOM 2666 C CA . LYS A 1 376 ? -33.228 -14.356 -5.138 1.00 39.68 353 LYS A CA 1
ATOM 2667 C C . LYS A 1 376 ? -33.659 -15.594 -5.910 1.00 37.90 353 LYS A C 1
ATOM 2668 O O . LYS A 1 376 ? -34.241 -15.508 -6.974 1.00 36.76 353 LYS A O 1
ATOM 2674 N N . LEU A 1 377 ? -33.358 -16.752 -5.339 1.00 36.82 354 LEU A N 1
ATOM 2675 C CA . LEU A 1 377 ? -33.786 -18.037 -5.876 1.00 34.29 354 LEU A CA 1
ATOM 2676 C C . LEU A 1 377 ? -35.066 -18.470 -5.162 1.00 31.99 354 LEU A C 1
ATOM 2677 O O . LEU A 1 377 ? -35.221 -18.268 -3.941 1.00 30.12 354 LEU A O 1
ATOM 2682 N N . VAL A 1 378 ? -35.995 -19.018 -5.944 1.00 30.58 355 VAL A N 1
ATOM 2683 C CA . VAL A 1 378 ? -37.318 -19.417 -5.450 1.00 29.48 355 VAL A CA 1
ATOM 2684 C C . VAL A 1 378 ? -37.556 -20.917 -5.647 1.00 32.15 355 VAL A C 1
ATOM 2685 O O . VAL A 1 378 ? -37.305 -21.457 -6.738 1.00 34.66 355 VAL A O 1
ATOM 2689 N N . VAL A 1 379 ? -38.037 -21.582 -4.596 1.00 30.96 356 VAL A N 1
ATOM 2690 C CA . VAL A 1 379 ? -38.341 -23.015 -4.658 1.00 29.46 356 VAL A CA 1
ATOM 2691 C C . VAL A 1 379 ? -39.845 -23.262 -4.784 1.00 31.21 356 VAL A C 1
ATOM 2692 O O . VAL A 1 379 ? -40.627 -22.763 -3.970 1.00 31.53 356 VAL A O 1
ATOM 2696 N N . VAL A 1 380 ? -40.232 -24.023 -5.809 1.00 32.07 357 VAL A N 1
ATOM 2697 C CA . VAL A 1 380 ? -41.636 -24.341 -6.087 1.00 33.80 357 VAL A CA 1
ATOM 2698 C C . VAL A 1 380 ? -41.931 -25.827 -5.883 1.00 34.88 357 VAL A C 1
ATOM 2699 O O . VAL A 1 380 ? -41.162 -26.654 -6.335 1.00 36.38 357 VAL A O 1
ATOM 2703 N N . PRO A 1 381 ? -43.040 -26.171 -5.192 1.00 36.93 358 PRO A N 1
ATOM 2704 C CA . PRO A 1 381 ? -43.372 -27.589 -5.015 1.00 39.04 358 PRO A CA 1
ATOM 2705 C C . PRO A 1 381 ? -43.672 -28.341 -6.313 1.00 47.62 358 PRO A C 1
ATOM 2706 O O . PRO A 1 381 ? -44.371 -27.814 -7.183 1.00 44.78 358 PRO A O 1
ATOM 2710 N N . ASP A 1 382 ? -43.089 -29.549 -6.399 1.00 59.87 359 ASP A N 1
ATOM 2711 C CA . ASP A 1 382 ? -43.208 -30.549 -7.475 1.00 64.97 359 ASP A CA 1
ATOM 2712 C C . ASP A 1 382 ? -41.965 -31.438 -7.482 1.00 58.39 359 ASP A C 1
ATOM 2713 O O . ASP A 1 382 ? -40.896 -31.031 -7.938 1.00 52.59 359 ASP A O 1
ATOM 2718 N N . SER B 1 22 ? -0.619 50.272 41.087 1.00 58.03 -1 SER B N 1
ATOM 2719 C CA . SER B 1 22 ? -1.646 49.333 41.649 1.00 62.82 -1 SER B CA 1
ATOM 2720 C C . SER B 1 22 ? -2.423 48.656 40.523 1.00 64.13 -1 SER B C 1
ATOM 2721 O O . SER B 1 22 ? -2.397 47.433 40.396 1.00 66.51 -1 SER B O 1
ATOM 2740 N N . ARG B 1 25 ? 0.533 48.674 38.196 1.00 49.53 2 ARG B N 1
ATOM 2741 C CA . ARG B 1 25 ? 1.378 47.601 38.714 1.00 50.22 2 ARG B CA 1
ATOM 2742 C C . ARG B 1 25 ? 0.973 46.233 38.163 1.00 52.65 2 ARG B C 1
ATOM 2743 O O . ARG B 1 25 ? 1.823 45.430 37.761 1.00 53.84 2 ARG B O 1
ATOM 2767 N N . HIS B 1 28 ? 1.860 45.070 34.659 1.00 49.26 5 HIS B N 1
ATOM 2768 C CA . HIS B 1 28 ? 3.265 44.738 34.451 1.00 46.90 5 HIS B CA 1
ATOM 2769 C C . HIS B 1 28 ? 3.844 43.705 35.396 1.00 45.38 5 HIS B C 1
ATOM 2770 O O . HIS B 1 28 ? 4.995 43.312 35.251 1.00 46.61 5 HIS B O 1
ATOM 2777 N N . SER B 1 29 ? 3.050 43.246 36.350 1.00 44.15 6 SER B N 1
ATOM 2778 C CA . SER B 1 29 ? 3.549 42.296 37.336 1.00 44.92 6 SER B CA 1
ATOM 2779 C C . SER B 1 29 ? 3.559 40.841 36.843 1.00 44.46 6 SER B C 1
ATOM 2780 O O . SER B 1 29 ? 4.123 39.967 37.508 1.00 44.21 6 SER B O 1
ATOM 2783 N N . VAL B 1 30 ? 2.925 40.586 35.698 1.00 44.00 7 VAL B N 1
ATOM 2784 C CA . VAL B 1 30 ? 2.852 39.238 35.114 1.00 42.43 7 VAL B CA 1
ATOM 2785 C C . VAL B 1 30 ? 4.190 38.877 34.476 1.00 41.04 7 VAL B C 1
ATOM 2786 O O . VAL B 1 30 ? 4.635 39.567 33.558 1.00 43.59 7 VAL B O 1
ATOM 2790 N N . PRO B 1 31 ? 4.822 37.785 34.937 1.00 38.64 8 PRO B N 1
ATOM 2791 C CA . PRO B 1 31 ? 6.173 37.436 34.499 1.00 38.99 8 PRO B CA 1
ATOM 2792 C C . PRO B 1 31 ? 6.250 37.174 33.011 1.00 39.14 8 PRO B C 1
ATOM 2793 O O . PRO B 1 31 ? 5.250 36.841 32.378 1.00 37.43 8 PRO B O 1
ATOM 2797 N N . LYS B 1 32 ? 7.442 37.343 32.460 1.00 41.82 9 LYS B N 1
ATOM 2798 C CA . LYS B 1 32 ? 7.647 37.127 31.041 1.00 43.36 9 LYS B CA 1
ATOM 2799 C C . LYS B 1 32 ? 8.175 35.720 30.762 1.00 42.00 9 LYS B C 1
ATOM 2800 O O . LYS B 1 32 ? 8.133 35.276 29.626 1.00 40.77 9 LYS B O 1
ATOM 2806 N N . THR B 1 33 ? 8.682 35.035 31.792 1.00 42.70 10 THR B N 1
ATOM 2807 C CA . THR B 1 33 ? 8.945 33.584 31.714 1.00 44.86 10 THR B CA 1
ATOM 2808 C C . THR B 1 33 ? 8.364 32.844 32.919 1.00 42.42 10 THR B C 1
ATOM 2809 O O . THR B 1 33 ? 8.101 33.439 33.957 1.00 41.17 10 THR B O 1
ATOM 2821 N N . THR B 1 35 ? 7.794 28.490 34.676 1.00 42.90 12 THR B N 1
ATOM 2822 C CA . THR B 1 35 ? 8.210 27.099 34.597 1.00 42.70 12 THR B CA 1
ATOM 2823 C C . THR B 1 35 ? 7.044 26.220 34.091 1.00 41.28 12 THR B C 1
ATOM 2824 O O . THR B 1 35 ? 5.868 26.519 34.344 1.00 41.50 12 THR B O 1
ATOM 2828 N N . ALA B 1 36 ? 7.380 25.166 33.346 1.00 39.02 13 ALA B N 1
ATOM 2829 C CA . ALA B 1 36 ? 6.388 24.269 32.750 1.00 37.81 13 ALA B CA 1
ATOM 2830 C C . ALA B 1 36 ? 7.009 22.930 32.408 1.00 40.06 13 ALA B C 1
ATOM 2831 O O . ALA B 1 36 ? 8.208 22.840 32.109 1.00 42.83 13 ALA B O 1
ATOM 2833 N N . VAL B 1 37 ? 6.182 21.889 32.439 1.00 37.60 14 VAL B N 1
ATOM 2834 C CA . VAL B 1 37 ? 6.613 20.557 32.026 1.00 34.83 14 VAL B CA 1
ATOM 2835 C C . VAL B 1 37 ? 6.392 20.457 30.527 1.00 34.09 14 VAL B C 1
ATOM 2836 O O . VAL B 1 37 ? 5.278 20.621 30.048 1.00 34.08 14 VAL B O 1
ATOM 2840 N N . LEU B 1 38 ? 7.469 20.224 29.790 1.00 35.15 15 LEU B N 1
ATOM 2841 C CA . LEU B 1 38 ? 7.399 20.164 28.335 1.00 36.59 15 LEU B CA 1
ATOM 2842 C C . LEU B 1 38 ? 7.452 18.740 27.806 1.00 38.86 15 LEU B C 1
ATOM 2843 O O . LEU B 1 38 ? 8.339 17.960 28.168 1.00 40.20 15 LEU B O 1
ATOM 2848 N N . LEU B 1 39 ? 6.491 18.396 26.957 1.00 38.99 16 LEU B N 1
ATOM 2849 C CA . LEU B 1 39 ? 6.582 17.167 26.191 1.00 39.02 16 LEU B CA 1
ATOM 2850 C C . LEU B 1 39 ? 7.463 17.457 24.998 1.00 40.92 16 LEU B C 1
ATOM 2851 O O . LEU B 1 39 ? 7.092 18.286 24.157 1.00 44.23 16 LEU B O 1
ATOM 2856 N N . THR B 1 40 ? 8.616 16.789 24.918 1.00 40.39 17 THR B N 1
ATOM 2857 C CA . THR B 1 40 ? 9.601 17.100 23.859 1.00 43.02 17 THR B CA 1
ATOM 2858 C C . THR B 1 40 ? 9.553 16.180 22.622 1.00 43.82 17 THR B C 1
ATOM 2859 O O . THR B 1 40 ? 10.227 16.437 21.623 1.00 45.34 17 THR B O 1
ATOM 2863 N N . GLY B 1 41 ? 8.729 15.137 22.688 1.00 41.92 18 GLY B N 1
ATOM 2864 C CA . GLY B 1 41 ? 8.623 14.142 21.626 1.00 41.30 18 GLY B CA 1
ATOM 2865 C C . GLY B 1 41 ? 7.945 12.915 22.199 1.00 43.74 18 GLY B C 1
ATOM 2866 O O . GLY B 1 41 ? 7.623 12.877 23.395 1.00 45.05 18 GLY B O 1
ATOM 2867 N N . HIS B 1 42 ? 7.713 11.912 21.358 1.00 43.14 19 HIS B N 1
ATOM 2868 C CA . HIS B 1 42 ? 7.108 10.664 21.820 1.00 39.72 19 HIS B CA 1
ATOM 2869 C C . HIS B 1 42 ? 8.122 9.761 22.540 1.00 39.69 19 HIS B C 1
ATOM 2870 O O . HIS B 1 42 ? 9.285 9.700 22.157 1.00 42.88 19 HIS B O 1
ATOM 2877 N N . GLY B 1 43 ? 7.680 9.073 23.590 1.00 37.21 20 GLY B N 1
ATOM 2878 C CA . GLY B 1 43 ? 8.556 8.192 24.352 1.00 37.76 20 GLY B CA 1
ATOM 2879 C C . GLY B 1 43 ? 8.132 7.998 25.796 1.00 40.08 20 GLY B C 1
ATOM 2880 O O . GLY B 1 43 ? 6.958 8.173 26.157 1.00 39.21 20 GLY B O 1
ATOM 2881 N N . GLY B 1 44 ? 9.099 7.627 26.629 1.00 43.62 21 GLY B N 1
ATOM 2882 C CA . GLY B 1 44 ? 8.860 7.469 28.065 1.00 44.99 21 GLY B CA 1
ATOM 2883 C C . GLY B 1 44 ? 8.980 8.780 28.820 1.00 44.30 21 GLY B C 1
ATOM 2884 O O . GLY B 1 44 ? 8.952 9.858 28.223 1.00 43.18 21 GLY B O 1
ATOM 2885 N N . LEU B 1 45 ? 9.144 8.684 30.133 1.00 44.66 22 LEU B N 1
ATOM 2886 C CA . LEU B 1 45 ? 9.137 9.856 30.996 1.00 45.35 22 LEU B CA 1
ATOM 2887 C C . LEU B 1 45 ? 10.300 10.840 30.797 1.00 47.21 22 LEU B C 1
ATOM 2888 O O . LEU B 1 45 ? 10.227 11.963 31.289 1.00 49.84 22 LEU B O 1
ATOM 2893 N N . GLU B 1 46 ? 11.350 10.445 30.076 1.00 48.49 23 GLU B N 1
ATOM 2894 C CA . GLU B 1 46 ? 12.485 11.355 29.819 1.00 50.30 23 GLU B CA 1
ATOM 2895 C C . GLU B 1 46 ? 12.114 12.450 28.802 1.00 46.41 23 GLU B C 1
ATOM 2896 O O . GLU B 1 46 ? 12.844 13.428 28.611 1.00 47.49 23 GLU B O 1
ATOM 2902 N N . LYS B 1 47 ? 10.953 12.277 28.178 1.00 41.95 24 LYS B N 1
ATOM 2903 C CA . LYS B 1 47 ? 10.418 13.213 27.209 1.00 39.66 24 LYS B CA 1
ATOM 2904 C C . LYS B 1 47 ? 9.713 14.378 27.877 1.00 38.29 24 LYS B C 1
ATOM 2905 O O . LYS B 1 47 ? 9.365 15.363 27.214 1.00 38.22 24 LYS B O 1
ATOM 2911 N N . LEU B 1 48 ? 9.489 14.260 29.183 1.00 37.79 25 LEU B N 1
ATOM 2912 C CA . LEU B 1 48 ? 8.879 15.336 29.956 1.00 37.73 25 LEU B CA 1
ATOM 2913 C C . LEU B 1 48 ? 9.955 16.060 30.736 1.00 38.87 25 LEU B C 1
ATOM 2914 O O . LEU B 1 48 ? 10.383 15.602 31.786 1.00 40.72 25 LEU B O 1
ATOM 2919 N N . VAL B 1 49 ? 10.390 17.190 30.196 1.00 38.00 26 VAL B N 1
ATOM 2920 C CA . VAL B 1 49 ? 11.449 17.988 30.775 1.00 37.97 26 VAL B CA 1
ATOM 2921 C C . VAL B 1 49 ? 10.833 19.149 31.559 1.00 39.71 26 VAL B C 1
ATOM 2922 O O . VAL B 1 49 ? 10.141 19.992 30.988 1.00 42.21 26 VAL B O 1
ATOM 2926 N N . TYR B 1 50 ? 11.072 19.175 32.867 1.00 40.23 27 TYR B N 1
ATOM 2927 C CA . TYR B 1 50 ? 10.732 20.326 33.718 1.00 42.03 27 TYR B CA 1
ATOM 2928 C C . TYR B 1 50 ? 11.656 21.528 33.406 1.00 43.97 27 TYR B C 1
ATOM 2929 O O . TYR B 1 50 ? 12.870 21.442 33.593 1.00 43.18 27 TYR B O 1
ATOM 2938 N N . SER B 1 51 ? 11.077 22.631 32.921 1.00 46.20 28 SER B N 1
ATOM 2939 C CA . SER B 1 51 ? 11.852 23.773 32.407 1.00 51.00 28 SER B CA 1
ATOM 2940 C C . SER B 1 51 ? 11.503 25.045 33.125 1.00 53.26 28 SER B C 1
ATOM 2941 O O . SER B 1 51 ? 10.331 25.305 33.366 1.00 54.34 28 SER B O 1
ATOM 2944 N N . ARG B 1 52 ? 12.514 25.851 33.442 1.00 56.29 29 ARG B N 1
ATOM 2945 C CA . ARG B 1 52 ? 12.289 27.042 34.260 1.00 59.22 29 ARG B CA 1
ATOM 2946 C C . ARG B 1 52 ? 12.191 28.362 33.502 1.00 57.65 29 ARG B C 1
ATOM 2947 O O . ARG B 1 52 ? 11.794 29.373 34.086 1.00 59.32 29 ARG B O 1
ATOM 2955 N N . ASP B 1 53 ? 12.470 28.331 32.205 1.00 56.36 30 ASP B N 1
ATOM 2956 C CA . ASP B 1 53 ? 12.525 29.541 31.389 1.00 58.07 30 ASP B CA 1
ATOM 2957 C C . ASP B 1 53 ? 11.627 29.576 30.146 1.00 49.71 30 ASP B C 1
ATOM 2958 O O . ASP B 1 53 ? 12.041 30.049 29.101 1.00 46.56 30 ASP B O 1
ATOM 2963 N N . VAL B 1 54 ? 10.410 29.060 30.265 1.00 45.74 31 VAL B N 1
ATOM 2964 C CA . VAL B 1 54 ? 9.443 29.004 29.172 1.00 42.22 31 VAL B CA 1
ATOM 2965 C C . VAL B 1 54 ? 8.757 30.362 28.969 1.00 40.71 31 VAL B C 1
ATOM 2966 O O . VAL B 1 54 ? 8.210 30.950 29.921 1.00 38.76 31 VAL B O 1
ATOM 2970 N N . PRO B 1 55 ? 8.769 30.865 27.724 1.00 39.89 32 PRO B N 1
ATOM 2971 C CA . PRO B 1 55 ? 8.055 32.115 27.447 1.00 37.94 32 PRO B CA 1
ATOM 2972 C C . PRO B 1 55 ? 6.585 32.039 27.886 1.00 36.46 32 PRO B C 1
ATOM 2973 O O . PRO B 1 55 ? 5.902 31.055 27.602 1.00 35.98 32 PRO B O 1
ATOM 2977 N N . VAL B 1 56 ? 6.133 33.058 28.608 1.00 35.80 33 VAL B N 1
ATOM 2978 C CA . VAL B 1 56 ? 4.730 33.213 28.979 1.00 35.42 33 VAL B CA 1
ATOM 2979 C C . VAL B 1 56 ? 3.982 33.767 27.770 1.00 37.74 33 VAL B C 1
ATOM 2980 O O . VAL B 1 56 ? 4.295 34.857 27.304 1.00 38.22 33 VAL B O 1
ATOM 2984 N N . PRO B 1 57 ? 2.984 33.021 27.256 1.00 40.71 34 PRO B N 1
ATOM 2985 C CA . PRO B 1 57 ? 2.230 33.507 26.086 1.00 41.85 34 PRO B CA 1
ATOM 2986 C C . PRO B 1 57 ? 1.542 34.859 26.327 1.00 43.93 34 PRO B C 1
ATOM 2987 O O . PRO B 1 57 ? 1.028 35.104 27.421 1.00 44.19 34 PRO B O 1
ATOM 2991 N N . ALA B 1 58 ? 1.561 35.734 25.321 1.00 45.45 35 ALA B N 1
ATOM 2992 C CA . ALA B 1 58 ? 0.726 36.937 25.337 1.00 46.76 35 ALA B CA 1
ATOM 2993 C C . ALA B 1 58 ? -0.661 36.568 24.825 1.00 49.75 35 ALA B C 1
ATOM 2994 O O . ALA B 1 58 ? -0.781 35.830 23.843 1.00 53.82 35 ALA B O 1
ATOM 2996 N N . PRO B 1 59 ? -1.721 37.066 25.482 1.00 49.07 36 PRO B N 1
ATOM 2997 C CA . PRO B 1 59 ? -3.055 36.726 24.985 1.00 49.22 36 PRO B CA 1
ATOM 2998 C C . PRO B 1 59 ? -3.408 37.444 23.670 1.00 51.48 36 PRO B C 1
ATOM 2999 O O . PRO B 1 59 ? -3.378 38.678 23.598 1.00 52.87 36 PRO B O 1
ATOM 3003 N N . ALA B 1 60 ? -3.715 36.657 22.639 1.00 53.23 37 ALA B N 1
ATOM 3004 C CA . ALA B 1 60 ? -4.173 37.172 21.336 1.00 53.75 37 ALA B CA 1
ATOM 3005 C C . ALA B 1 60 ? -5.587 37.789 21.423 1.00 56.74 37 ALA B C 1
ATOM 3006 O O . ALA B 1 60 ? -6.220 37.784 22.494 1.00 55.39 37 ALA B O 1
ATOM 3008 N N . ALA B 1 61 ? -6.069 38.329 20.303 1.00 57.37 38 ALA B N 1
ATOM 3009 C CA . ALA B 1 61 ? -7.451 38.798 20.206 1.00 57.54 38 ALA B CA 1
ATOM 3010 C C . ALA B 1 61 ? -8.435 37.729 20.700 1.00 60.88 38 ALA B C 1
ATOM 3011 O O . ALA B 1 61 ? -8.310 36.548 20.349 1.00 60.04 38 ALA B O 1
ATOM 3013 N N . GLY B 1 62 ? -9.393 38.139 21.527 1.00 62.72 39 GLY B N 1
ATOM 3014 C CA . GLY B 1 62 ? -10.430 37.221 22.021 1.00 60.02 39 GLY B CA 1
ATOM 3015 C C . GLY B 1 62 ? -9.964 36.211 23.061 1.00 57.56 39 GLY B C 1
ATOM 3016 O O . GLY B 1 62 ? -10.673 35.249 23.349 1.00 56.64 39 GLY B O 1
ATOM 3017 N N . GLU B 1 63 ? -8.779 36.436 23.631 1.00 55.37 40 GLU B N 1
ATOM 3018 C CA . GLU B 1 63 ? -8.183 35.512 24.595 1.00 49.27 40 GLU B CA 1
ATOM 3019 C C . GLU B 1 63 ? -7.993 36.103 25.979 1.00 49.43 40 GLU B C 1
ATOM 3020 O O . GLU B 1 63 ? -7.969 37.320 26.162 1.00 51.08 40 GLU B O 1
ATOM 3026 N N . VAL B 1 64 ? -7.841 35.213 26.952 1.00 47.78 41 VAL B N 1
ATOM 3027 C CA . VAL B 1 64 ? -7.424 35.582 28.298 1.00 43.97 41 VAL B CA 1
ATOM 3028 C C . VAL B 1 64 ? -6.141 34.830 28.634 1.00 44.26 41 VAL B C 1
ATOM 3029 O O . VAL B 1 64 ? -5.872 33.760 28.063 1.00 44.92 41 VAL B O 1
ATOM 3033 N N . LEU B 1 65 ? -5.348 35.402 29.541 1.00 41.85 42 LEU B N 1
ATOM 3034 C CA . LEU B 1 65 ? -4.206 34.703 30.119 1.00 38.84 42 LEU B CA 1
ATOM 3035 C C . LEU B 1 65 ? -4.485 34.436 31.591 1.00 39.42 42 LEU B C 1
ATOM 3036 O O . LEU B 1 65 ? -4.790 35.358 32.350 1.00 42.05 42 LEU B O 1
ATOM 3041 N N . ILE B 1 66 ? -4.398 33.171 31.979 1.00 37.98 43 ILE B N 1
ATOM 3042 C CA . ILE B 1 66 ? -4.681 32.766 33.350 1.00 40.30 43 ILE B CA 1
ATOM 3043 C C . ILE B 1 66 ? -3.417 32.335 34.098 1.00 39.85 43 ILE B C 1
ATOM 3044 O O . ILE B 1 66 ? -2.455 31.846 33.490 1.00 40.27 43 ILE B O 1
ATOM 3049 N N . LYS B 1 67 ? -3.432 32.527 35.416 1.00 38.30 44 LYS B N 1
ATOM 3050 C CA . LYS B 1 67 ? -2.401 32.000 36.300 1.00 37.05 44 LYS B CA 1
ATOM 3051 C C . LYS B 1 67 ? -2.924 30.668 36.809 1.00 37.14 44 LYS B C 1
ATOM 3052 O O . LYS B 1 67 ? -3.864 30.628 37.603 1.00 40.35 44 LYS B O 1
ATOM 3058 N N . VAL B 1 68 ? -2.337 29.578 36.335 1.00 34.20 45 VAL B N 1
ATOM 3059 C CA . VAL B 1 68 ? -2.818 28.242 36.676 1.00 33.27 45 VAL B CA 1
ATOM 3060 C C . VAL B 1 68 ? -2.629 27.972 38.167 1.00 36.24 45 VAL B C 1
ATOM 3061 O O . VAL B 1 68 ? -1.543 28.202 38.706 1.00 38.08 45 VAL B O 1
ATOM 3065 N N . THR B 1 69 ? -3.677 27.495 38.834 1.00 37.28 46 THR B N 1
ATOM 3066 C CA . THR B 1 69 ? -3.542 27.075 40.233 1.00 38.99 46 THR B CA 1
ATOM 3067 C C . THR B 1 69 ? -3.713 25.574 40.428 1.00 39.64 46 THR B C 1
ATOM 3068 O O . THR B 1 69 ? -3.391 25.042 41.499 1.00 40.42 46 THR B O 1
ATOM 3072 N N . ALA B 1 70 ? -4.305 24.926 39.434 1.00 38.35 47 ALA B N 1
ATOM 3073 C CA . ALA B 1 70 ? -4.440 23.483 39.409 1.00 38.00 47 ALA B CA 1
ATOM 3074 C C . ALA B 1 70 ? -4.671 22.966 37.993 1.00 39.46 47 ALA B C 1
ATOM 3075 O O . ALA B 1 70 ? -5.203 23.670 37.154 1.00 40.91 47 ALA B O 1
ATOM 3077 N N . CYS B 1 71 ? -4.316 21.713 37.751 1.00 37.24 48 CYS B N 1
ATOM 3078 C CA . CYS B 1 71 ? -4.647 21.035 36.491 1.00 35.91 48 CYS B CA 1
ATOM 3079 C C . CYS B 1 71 ? -4.737 19.520 36.677 1.00 36.89 48 CYS B C 1
ATOM 3080 O O . CYS B 1 71 ? -3.826 18.899 37.245 1.00 38.27 48 CYS B O 1
ATOM 3083 N N . GLY B 1 72 ? -5.831 18.931 36.196 1.00 35.68 49 GLY B N 1
ATOM 3084 C CA . GLY B 1 72 ? -6.102 17.503 36.398 1.00 35.98 49 GLY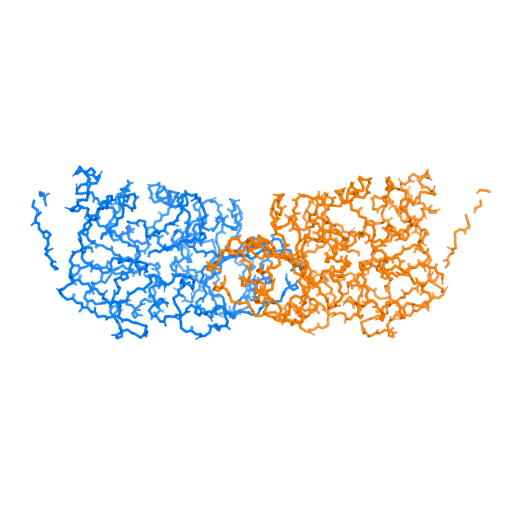 B CA 1
ATOM 3085 C C . GLY B 1 72 ? -5.439 16.587 35.386 1.00 35.42 49 GLY B C 1
ATOM 3086 O O . GLY B 1 72 ? -5.228 16.969 34.228 1.00 34.55 49 GLY B O 1
ATOM 3095 N N . ASN B 1 74 ? -5.183 13.236 32.976 1.00 34.56 51 ASN B N 1
ATOM 3096 C CA . ASN B 1 74 ? -6.014 12.361 32.163 1.00 34.88 51 ASN B CA 1
ATOM 3097 C C . ASN B 1 74 ? -5.192 11.357 31.364 1.00 35.14 51 ASN B C 1
ATOM 3098 O O . ASN B 1 74 ? -4.020 11.600 31.082 1.00 35.30 51 ASN B O 1
ATOM 3103 N N . ASN B 1 75 ? -5.802 10.227 31.004 1.00 34.42 52 ASN B N 1
ATOM 3104 C CA . ASN B 1 75 ? -5.122 9.205 30.197 1.00 32.39 52 ASN B CA 1
ATOM 3105 C C . ASN B 1 75 ? -4.515 9.737 28.900 1.00 32.76 52 ASN B C 1
ATOM 3106 O O . ASN B 1 75 ? -3.441 9.294 28.464 1.00 32.77 52 ASN B O 1
ATOM 3111 N N . THR B 1 76 ? -5.196 10.707 28.298 1.00 31.93 53 THR B N 1
ATOM 3112 C CA . THR B 1 76 ? -4.731 11.286 27.057 1.00 30.99 53 THR B CA 1
ATOM 3113 C C . THR B 1 76 ? -3.294 11.812 27.195 1.00 33.13 53 THR B C 1
ATOM 3114 O O . THR B 1 76 ? -2.485 11.576 26.310 1.00 36.03 53 THR B O 1
ATOM 3118 N N . ASP B 1 77 ? -2.962 12.463 28.317 1.00 34.07 54 ASP B N 1
ATOM 3119 C CA . ASP B 1 77 ? -1.577 12.928 28.590 1.00 36.06 54 ASP B CA 1
ATOM 3120 C C . ASP B 1 77 ? -0.555 11.835 28.283 1.00 36.96 54 ASP B C 1
ATOM 3121 O O . ASP B 1 77 ? 0.412 12.055 27.540 1.00 38.68 54 ASP B O 1
ATOM 3126 N N . VAL B 1 78 ? -0.779 10.671 28.899 1.00 34.36 55 VAL B N 1
ATOM 3127 C CA . VAL B 1 78 ? 0.109 9.518 28.793 1.00 33.72 55 VAL B CA 1
ATOM 3128 C C . VAL B 1 78 ? 0.101 8.968 27.383 1.00 33.23 55 VAL B C 1
ATOM 3129 O O . VAL B 1 78 ? 1.159 8.614 26.854 1.00 34.52 55 VAL B O 1
ATOM 3133 N N . TRP B 1 79 ? -1.085 8.875 26.784 1.00 30.13 56 TRP B N 1
ATOM 3134 C CA . TRP B 1 79 ? -1.170 8.266 25.472 1.00 29.50 56 TRP B CA 1
ATOM 3135 C C . TRP B 1 79 ? -0.607 9.162 24.362 1.00 31.31 56 TRP B C 1
ATOM 3136 O O . TRP B 1 79 ? 0.015 8.664 23.418 1.00 33.32 56 TRP B O 1
ATOM 3147 N N . VAL B 1 80 ? -0.788 10.475 24.490 1.00 29.56 57 VAL B N 1
ATOM 3148 C CA . VAL B 1 80 ? -0.213 11.408 23.532 1.00 29.81 57 VAL B CA 1
ATOM 3149 C C . VAL B 1 80 ? 1.307 11.388 23.659 1.00 31.54 57 VAL B C 1
ATOM 3150 O O . VAL B 1 80 ? 2.022 11.385 22.657 1.00 32.15 57 VAL B O 1
ATOM 3154 N N . ARG B 1 81 ? 1.793 11.357 24.898 1.00 32.76 58 ARG B N 1
ATOM 3155 C CA . ARG B 1 81 ? 3.226 11.238 25.170 1.00 33.09 58 ARG B CA 1
ATOM 3156 C C . ARG B 1 81 ? 3.788 9.991 24.485 1.00 34.83 58 ARG B C 1
ATOM 3157 O O . ARG B 1 81 ? 4.772 10.063 23.757 1.00 36.16 58 ARG B O 1
ATOM 3165 N N . GLU B 1 82 ? 3.137 8.856 24.699 1.00 36.07 59 GLU B N 1
ATOM 3166 C CA . GLU B 1 82 ? 3.599 7.593 24.144 1.00 40.12 59 GLU B CA 1
ATOM 3167 C C . GLU B 1 82 ? 3.343 7.512 22.646 1.00 43.84 59 GLU B C 1
ATOM 3168 O O . GLU B 1 82 ? 4.062 6.823 21.923 1.00 44.36 59 GLU B O 1
ATOM 3174 N N . GLY B 1 83 ? 2.331 8.241 22.182 1.00 45.16 60 GLY B N 1
ATOM 3175 C CA . GLY B 1 83 ? 1.854 8.105 20.811 1.00 44.29 60 GLY B CA 1
ATOM 3176 C C . GLY B 1 83 ? 1.232 6.734 20.651 1.00 44.25 60 GLY B C 1
ATOM 3177 O O . GLY B 1 83 ? 1.497 6.044 19.669 1.00 46.44 60 GLY B O 1
ATOM 3178 N N . ALA B 1 84 ? 0.403 6.350 21.623 1.00 41.74 61 ALA B N 1
ATOM 3179 C CA . ALA B 1 84 ? -0.148 5.000 21.702 1.00 37.51 61 ALA B CA 1
ATOM 3180 C C . ALA B 1 84 ? -1.580 4.945 21.184 1.00 36.39 61 ALA B C 1
ATOM 3181 O O . ALA B 1 84 ? -2.412 4.171 21.663 1.00 35.61 61 ALA B O 1
ATOM 3183 N N . TYR B 1 85 ? -1.876 5.769 20.193 1.00 36.25 62 TYR B N 1
ATOM 3184 C CA . TYR B 1 85 ? -3.186 5.727 19.581 1.00 34.00 62 TYR B CA 1
ATOM 3185 C C . TYR B 1 85 ? -3.219 4.847 18.335 1.00 35.89 62 TYR B C 1
ATOM 3186 O O . TYR B 1 85 ? -4.282 4.364 17.947 1.00 35.79 62 TYR B O 1
ATOM 3195 N N . GLY B 1 86 ? -2.052 4.627 17.725 1.00 37.48 63 GLY B N 1
ATOM 3196 C CA . GLY B 1 86 ? -1.951 3.794 16.529 1.00 36.72 63 GLY B CA 1
ATOM 3197 C C . GLY B 1 86 ? -2.623 4.438 15.337 1.00 37.69 63 GLY B C 1
ATOM 3198 O O . GLY B 1 86 ? -3.178 5.539 15.435 1.00 35.73 63 GLY B O 1
ATOM 3199 N N . THR B 1 87 ? -2.565 3.758 14.197 1.00 41.39 64 THR B N 1
ATOM 3200 C CA . THR B 1 87 ? -3.160 4.284 12.969 1.00 41.52 64 THR B CA 1
ATOM 3201 C C . THR B 1 87 ? -4.213 3.317 12.447 1.00 41.50 64 THR B C 1
ATOM 3202 O O . THR B 1 87 ? -4.301 2.171 12.905 1.00 38.95 64 THR B O 1
ATOM 3206 N N . GLU B 1 88 ? -5.022 3.788 11.500 1.00 43.98 65 GLU B N 1
ATOM 3207 C CA . GLU B 1 88 ? -6.040 2.949 10.885 1.00 43.80 65 GLU B CA 1
ATOM 3208 C C . GLU B 1 88 ? -5.404 1.742 10.176 1.00 45.45 65 GLU B C 1
ATOM 3209 O O . GLU B 1 88 ? -5.933 0.641 10.230 1.00 44.59 65 GLU B O 1
ATOM 3215 N N . ASP B 1 89 ? -4.264 1.949 9.523 1.00 49.27 66 ASP B N 1
ATOM 3216 C CA . ASP B 1 89 ? -3.637 0.880 8.756 1.00 54.48 66 ASP B CA 1
ATOM 3217 C C . ASP B 1 89 ? -2.747 -0.014 9.589 1.00 56.30 66 ASP B C 1
ATOM 3218 O O . ASP B 1 89 ? -2.514 -1.164 9.224 1.00 61.58 66 ASP B O 1
ATOM 3223 N N . ASP B 1 90 ? -2.265 0.522 10.708 1.00 52.46 67 ASP B N 1
ATOM 3224 C CA . ASP B 1 90 ? -1.401 -0.201 11.633 1.00 48.42 67 ASP B CA 1
ATOM 3225 C C . ASP B 1 90 ? -1.802 0.128 13.078 1.00 45.56 67 ASP B C 1
ATOM 3226 O O . ASP B 1 90 ? -1.521 1.231 13.576 1.00 42.86 67 ASP B O 1
ATOM 3231 N N . PRO B 1 91 ? -2.462 -0.831 13.759 1.00 44.60 68 PRO B N 1
ATOM 3232 C CA . PRO B 1 91 ? -2.959 -0.591 15.114 1.00 42.80 68 PRO B CA 1
ATOM 3233 C C . PRO B 1 91 ? -1.856 -0.358 16.142 1.00 44.29 68 PRO B C 1
ATOM 3234 O O . PRO B 1 91 ? -2.155 0.020 17.272 1.00 44.43 68 PRO B O 1
ATOM 3238 N N . SER B 1 92 ? -0.594 -0.554 15.764 1.00 44.73 69 SER B N 1
ATOM 3239 C CA . SER B 1 92 ? 0.485 -0.413 16.743 1.00 44.55 69 SER B CA 1
ATOM 3240 C C . SER B 1 92 ? 1.590 0.551 16.315 1.00 43.94 69 SER B C 1
ATOM 3241 O O . SER B 1 92 ? 2.614 0.676 16.990 1.00 42.31 69 SER B O 1
ATOM 3244 N N . ALA B 1 93 ? 1.371 1.242 15.199 1.00 43.83 70 ALA B N 1
ATOM 3245 C CA . ALA B 1 93 ? 2.243 2.338 14.798 1.00 42.14 70 ALA B CA 1
ATOM 3246 C C . ALA B 1 93 ? 2.215 3.449 15.857 1.00 40.80 70 ALA B C 1
ATOM 3247 O O . ALA B 1 93 ? 1.213 3.643 16.545 1.00 39.50 70 ALA B O 1
ATOM 3249 N N . VAL B 1 94 ? 3.329 4.153 15.998 1.00 42.87 71 VAL B N 1
ATOM 3250 C CA . VAL B 1 94 ? 3.400 5.349 16.831 1.00 43.80 71 VAL B CA 1
ATOM 3251 C C . VAL B 1 94 ? 2.587 6.498 16.207 1.00 46.26 71 VAL B C 1
ATOM 3252 O O . VAL B 1 94 ? 2.831 6.897 15.059 1.00 49.68 71 VAL B O 1
ATOM 3256 N N . SER B 1 95 ? 1.610 7.006 16.962 1.00 44.20 72 SER B N 1
ATOM 3257 C CA . SER B 1 95 ? 0.678 8.029 16.467 1.00 42.68 72 SER B CA 1
ATOM 3258 C C . SER B 1 95 ? -0.034 8.753 17.597 1.00 39.81 72 SER B C 1
ATOM 3259 O O . SER B 1 95 ? -0.466 8.127 18.561 1.00 41.08 72 SER B O 1
ATOM 3262 N N . THR B 1 96 ? -0.174 10.065 17.462 1.00 37.63 73 THR B N 1
ATOM 3263 C CA . THR B 1 96 ? -1.037 10.846 18.354 1.00 38.24 73 THR B CA 1
ATOM 3264 C C . THR B 1 96 ? -2.522 10.547 18.060 1.00 40.40 73 THR B C 1
ATOM 3265 O O . THR B 1 96 ? -2.832 9.858 17.086 1.00 39.57 73 THR B O 1
ATOM 3269 N N . TRP B 1 97 ? -3.436 11.059 18.889 1.00 44.55 74 TRP B N 1
ATOM 3270 C CA . TRP B 1 97 ? -4.866 10.737 18.731 1.00 46.54 74 TRP B CA 1
ATOM 3271 C C . TRP B 1 97 ? -5.476 11.332 17.466 1.00 45.86 74 TRP B C 1
ATOM 3272 O O . TRP B 1 97 ? -6.312 10.696 16.838 1.00 46.90 74 TRP B O 1
ATOM 3283 N N . ARG B 1 98 ? -5.007 12.499 17.056 1.00 44.60 75 ARG B N 1
ATOM 3284 C CA . ARG B 1 98 ? -5.528 13.103 15.854 1.00 42.83 75 ARG B CA 1
ATOM 3285 C C . ARG B 1 98 ? -4.782 12.486 14.693 1.00 43.14 75 ARG B C 1
ATOM 3286 O O . ARG B 1 98 ? -3.710 12.932 14.313 1.00 43.66 75 ARG B O 1
ATOM 3294 N N . ARG B 1 99 ? -5.378 11.443 14.134 1.00 40.90 76 ARG B N 1
ATOM 3295 C CA . ARG B 1 99 ? -4.747 10.666 13.080 1.00 39.82 76 ARG B CA 1
ATOM 3296 C C . ARG B 1 99 ? -4.801 11.362 11.721 1.00 43.22 76 ARG B C 1
ATOM 3297 O O . ARG B 1 99 ? -4.035 11.001 10.832 1.00 44.33 76 ARG B O 1
ATOM 3305 N N . HIS B 1 100 ? -5.690 12.345 11.556 1.00 45.22 77 HIS B N 1
ATOM 3306 C CA . HIS B 1 100 ? -5.909 12.953 10.235 1.00 48.21 77 HIS B CA 1
ATOM 3307 C C . HIS B 1 100 ? -5.755 14.462 10.215 1.00 51.36 77 HIS B C 1
ATOM 3308 O O . HIS B 1 100 ? -6.222 15.142 9.291 1.00 55.22 77 HIS B O 1
ATOM 3315 N N . GLY B 1 101 ? -5.082 14.973 11.237 1.00 49.11 78 GLY B N 1
ATOM 3316 C CA . GLY B 1 101 ? -4.761 16.384 11.340 1.00 47.34 78 GLY B CA 1
ATOM 3317 C C . GLY B 1 101 ? -3.831 16.575 12.514 1.00 46.69 78 GLY B C 1
ATOM 3318 O O . GLY B 1 101 ? -4.271 16.926 13.615 1.00 47.76 78 GLY B O 1
ATOM 3319 N N . ASN B 1 102 ? -2.545 16.327 12.301 1.00 44.52 79 ASN B N 1
ATOM 3320 C CA . ASN B 1 102 ? -1.618 16.422 13.415 1.00 45.20 79 ASN B CA 1
ATOM 3321 C C . ASN B 1 102 ? -1.272 17.874 13.798 1.00 46.93 79 ASN B C 1
ATOM 3322 O O . ASN B 1 102 ? -0.470 18.548 13.137 1.00 44.65 79 ASN B O 1
ATOM 3327 N N . THR B 1 103 ? -1.910 18.336 14.874 1.00 46.82 80 THR B N 1
ATOM 3328 C CA . THR B 1 103 ? -1.725 19.688 15.401 1.00 44.17 80 THR B CA 1
ATOM 3329 C C . THR B 1 103 ? -0.803 19.676 16.632 1.00 43.77 80 THR B C 1
ATOM 3330 O O . THR B 1 103 ? -0.594 20.704 17.294 1.00 44.84 80 THR B O 1
ATOM 3334 N N . LEU B 1 104 ? -0.250 18.504 16.930 1.00 41.05 81 LEU B N 1
ATOM 3335 C CA . LEU B 1 104 ? 0.740 18.362 17.992 1.00 36.96 81 LEU B CA 1
ATOM 3336 C C . LEU B 1 104 ? 2.110 18.790 17.488 1.00 36.71 81 LEU B C 1
ATOM 3337 O O . LEU B 1 104 ? 2.673 18.160 16.598 1.00 38.00 81 LEU B O 1
ATOM 3342 N N . THR B 1 105 ? 2.638 19.863 18.050 1.00 37.36 82 THR B N 1
ATOM 3343 C CA . THR B 1 105 ? 4.006 20.292 17.746 1.00 41.45 82 THR B CA 1
ATOM 3344 C C . THR B 1 105 ? 4.861 20.267 19.022 1.00 44.20 82 THR B C 1
ATOM 3345 O O . THR B 1 105 ? 4.389 20.627 20.106 1.00 47.46 82 THR B O 1
ATOM 3349 N N . PHE B 1 106 ? 6.115 19.846 18.895 1.00 42.41 83 PHE B N 1
ATOM 3350 C CA . PHE B 1 106 ? 7.002 19.787 20.044 1.00 40.09 83 PHE B CA 1
ATOM 3351 C C . PHE B 1 106 ? 7.897 21.025 20.091 1.00 43.37 83 PHE B C 1
ATOM 3352 O O . PHE B 1 106 ? 8.375 21.483 19.054 1.00 46.90 83 PHE B O 1
ATOM 3360 N N . PRO B 1 107 ? 8.143 21.570 21.296 1.00 42.69 84 PRO B N 1
ATOM 3361 C CA . PRO B 1 107 ? 7.660 21.084 22.587 1.00 41.75 84 PRO B CA 1
ATOM 3362 C C . PRO B 1 107 ? 6.216 21.486 22.853 1.00 38.47 84 PRO B C 1
ATOM 3363 O O . PRO B 1 107 ? 5.791 22.582 22.447 1.00 38.45 84 PRO B O 1
ATOM 3367 N N . ARG B 1 108 ? 5.480 20.605 23.530 1.00 35.01 85 ARG B N 1
ATOM 3368 C CA . ARG B 1 108 ? 4.108 20.899 23.928 1.00 33.28 85 ARG B CA 1
ATOM 3369 C C . ARG B 1 108 ? 3.916 20.830 25.442 1.00 31.78 85 ARG B C 1
ATOM 3370 O O . ARG B 1 108 ? 4.413 19.929 26.103 1.00 32.52 85 ARG B O 1
ATOM 3378 N N . ILE B 1 109 ? 3.205 21.812 25.978 1.00 30.57 86 ILE B N 1
ATOM 3379 C CA . ILE B 1 109 ? 2.730 21.775 27.349 1.00 29.92 86 ILE B CA 1
ATOM 3380 C C . ILE B 1 109 ? 1.389 21.046 27.333 1.00 32.32 86 ILE B C 1
ATOM 3381 O O . ILE B 1 109 ? 0.457 21.476 26.651 1.00 33.22 86 ILE B O 1
ATOM 3386 N N . GLN B 1 110 ? 1.284 19.948 28.076 1.00 33.29 87 GLN B N 1
ATOM 3387 C CA . GLN B 1 110 ? 0.030 19.197 28.157 1.00 32.63 87 GLN B CA 1
ATOM 3388 C C . GLN B 1 110 ? -0.799 19.677 29.354 1.00 34.39 87 GLN B C 1
ATOM 3389 O O . GLN B 1 110 ? -0.433 20.642 30.031 1.00 35.43 87 GLN B O 1
ATOM 3395 N N . GLY B 1 111 ? -1.913 18.997 29.611 1.00 35.79 88 GLY B N 1
ATOM 3396 C CA . GLY B 1 111 ? -2.756 19.291 30.765 1.00 36.10 88 GLY B CA 1
ATOM 3397 C C . GLY B 1 111 ? -4.092 19.852 30.341 1.00 36.03 88 GLY B C 1
ATOM 3398 O O . GLY B 1 111 ? -4.189 20.996 29.895 1.00 36.11 88 GLY B O 1
ATOM 3399 N N . THR B 1 112 ? -5.131 19.043 30.497 1.00 36.04 89 THR B N 1
ATOM 3400 C CA . THR B 1 112 ? -6.456 19.406 30.015 1.00 35.85 89 THR B CA 1
ATOM 3401 C C . THR B 1 112 ? -7.315 20.106 31.076 1.00 34.07 89 THR B C 1
ATOM 3402 O O . THR B 1 112 ? -7.978 21.098 30.781 1.00 34.28 89 THR B O 1
ATOM 3406 N N . ASP B 1 113 ? -7.289 19.600 32.304 1.00 34.07 90 ASP B N 1
ATOM 3407 C CA . ASP B 1 113 ? -8.255 20.019 33.321 1.00 36.53 90 ASP B CA 1
ATOM 3408 C C . ASP B 1 113 ? -7.789 21.219 34.130 1.00 34.50 90 ASP B C 1
ATOM 3409 O O . ASP B 1 113 ? -7.413 21.082 35.286 1.00 36.57 90 ASP B O 1
ATOM 3414 N N . THR B 1 114 ? -7.845 22.398 33.528 1.00 31.19 91 THR B N 1
ATOM 3415 C CA . THR B 1 114 ? -7.158 23.542 34.094 1.00 31.29 91 THR B CA 1
ATOM 3416 C C . THR B 1 114 ? -8.089 24.506 34.808 1.00 32.24 91 THR B C 1
ATOM 3417 O O . THR B 1 114 ? -9.159 24.854 34.297 1.00 32.90 91 THR B O 1
ATOM 3421 N N . VAL B 1 115 ? -7.658 24.912 36.003 1.00 32.35 92 VAL B N 1
ATOM 3422 C CA . VAL B 1 115 ? -8.280 25.980 36.782 1.00 33.01 92 VAL B CA 1
ATOM 3423 C C . VAL B 1 115 ? -7.262 27.093 37.043 1.00 35.15 92 VAL B C 1
ATOM 3424 O O . VAL B 1 115 ? -6.063 26.835 37.222 1.00 36.26 92 VAL B O 1
ATOM 3428 N N . GLY B 1 116 ? -7.736 28.332 37.067 1.00 35.83 93 GLY B N 1
ATOM 3429 C CA . GLY B 1 116 ? -6.859 29.446 37.375 1.00 38.25 93 GLY B CA 1
ATOM 3430 C C . GLY B 1 116 ? -7.542 30.785 37.514 1.00 41.50 93 GLY B C 1
ATOM 3431 O O . GLY B 1 116 ? -8.778 30.876 37.607 1.00 41.88 93 GLY B O 1
ATOM 3432 N N . HIS B 1 117 ? -6.715 31.829 37.520 1.00 42.85 94 HIS B N 1
ATOM 3433 C CA . HIS B 1 117 ? -7.178 33.194 37.729 1.00 42.84 94 HIS B CA 1
ATOM 3434 C C . HIS B 1 117 ? -6.735 34.049 36.563 1.00 42.77 94 HIS B C 1
ATOM 3435 O O . HIS B 1 117 ? -5.548 34.040 36.208 1.00 44.29 94 HIS B O 1
ATOM 3442 N N . ILE B 1 118 ? -7.681 34.757 35.945 1.00 40.97 95 ILE B N 1
ATOM 3443 C CA . 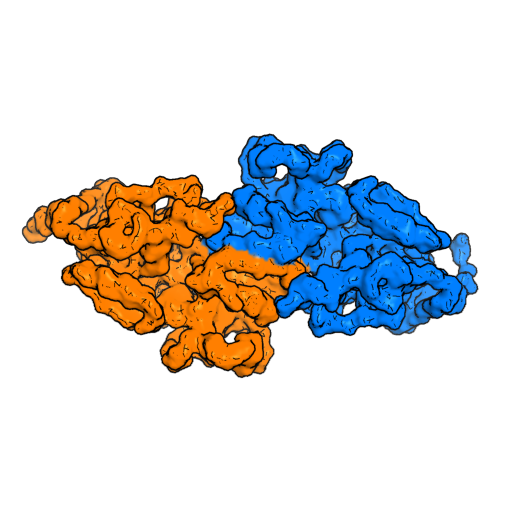ILE B 1 118 ? -7.351 35.617 34.802 1.00 40.66 95 ILE B CA 1
ATOM 3444 C C . ILE B 1 118 ? -6.503 36.788 35.282 1.00 43.30 95 ILE B C 1
ATOM 3445 O O . ILE B 1 118 ? -6.908 37.543 36.163 1.00 46.99 95 ILE B O 1
ATOM 3450 N N . VAL B 1 119 ? -5.316 36.913 34.711 1.00 41.03 96 VAL B N 1
ATOM 3451 C CA . VAL B 1 119 ? -4.409 37.982 35.070 1.00 40.19 96 VAL B CA 1
ATOM 3452 C C . VAL B 1 119 ? -4.295 38.990 33.932 1.00 43.31 96 VAL B C 1
ATOM 3453 O O . VAL B 1 119 ? -3.878 40.126 34.134 1.00 45.69 96 VAL B O 1
ATOM 3457 N N . ALA B 1 120 ? -4.655 38.564 32.728 1.00 44.04 97 ALA B N 1
ATOM 3458 C CA . ALA B 1 120 ? -4.517 39.407 31.549 1.00 44.98 97 ALA B CA 1
ATOM 3459 C C . ALA B 1 120 ? -5.568 39.046 30.519 1.00 46.71 97 ALA B C 1
ATOM 3460 O O . ALA B 1 120 ? -6.023 37.895 30.453 1.00 47.90 97 ALA B O 1
ATOM 3462 N N . VAL B 1 121 ? -5.943 40.042 29.724 1.00 45.81 98 VAL B N 1
ATOM 3463 C CA . VAL B 1 121 ? -6.917 39.868 28.660 1.00 45.30 98 VAL B CA 1
ATOM 3464 C C . VAL B 1 121 ? -6.369 40.449 27.356 1.00 45.76 98 VAL B C 1
ATOM 3465 O O . VAL B 1 121 ? -5.719 41.498 27.362 1.00 45.59 98 VAL B O 1
ATOM 3469 N N . GLY B 1 122 ? -6.634 39.752 26.252 1.00 46.28 99 GLY B N 1
ATOM 3470 C CA . GLY B 1 122 ? -6.218 40.183 24.919 1.00 48.70 99 GLY B CA 1
ATOM 3471 C C . GLY B 1 122 ? -7.203 41.141 24.266 1.00 54.62 99 GLY B C 1
ATOM 3472 O O . GLY B 1 122 ? -8.193 41.553 24.880 1.00 53.77 99 GLY B O 1
ATOM 3473 N N . GLU B 1 123 ? -7.085 41.349 22.964 1.00 60.56 100 GLU B N 1
ATOM 3474 C CA . GLU B 1 123 ? -7.602 42.532 22.279 1.00 67.16 100 GLU B CA 1
ATOM 3475 C C . GLU B 1 123 ? -9.101 42.908 22.324 1.00 68.99 100 GLU B C 1
ATOM 3476 O O . GLU B 1 123 ? -9.405 44.068 22.569 1.00 81.10 100 GLU B O 1
ATOM 3482 N N . GLY B 1 124 ? -10.043 41.995 22.131 1.00 60.45 101 GLY B N 1
ATOM 3483 C CA . GLY B 1 124 ? -11.453 42.397 22.235 1.00 56.80 101 GLY B CA 1
ATOM 3484 C C . GLY B 1 124 ? -12.189 42.038 23.519 1.00 54.02 101 GLY B C 1
ATOM 3485 O O . GLY B 1 124 ? -13.412 41.934 23.527 1.00 53.15 101 GLY B O 1
ATOM 3486 N N . VAL B 1 125 ? -11.453 41.858 24.609 1.00 52.79 102 VAL B N 1
ATOM 3487 C CA . VAL B 1 125 ? -12.009 41.221 25.808 1.00 52.38 102 VAL B CA 1
ATOM 3488 C C . VAL B 1 125 ? -12.085 42.191 26.985 1.00 54.34 102 VAL B C 1
ATOM 3489 O O . VAL B 1 125 ? -11.180 43.003 27.182 1.00 53.90 102 VAL B O 1
ATOM 3493 N N . ASP B 1 126 ? -13.155 42.083 27.773 1.00 54.74 103 ASP B N 1
ATOM 3494 C CA . ASP B 1 126 ? -13.357 42.969 28.908 1.00 58.01 103 ASP B CA 1
ATOM 3495 C C . ASP B 1 126 ? -12.237 42.907 29.943 1.00 56.99 103 ASP B C 1
ATOM 3496 O O . ASP B 1 126 ? -11.895 41.832 30.431 1.00 52.96 103 ASP B O 1
ATOM 3501 N N . ARG B 1 127 ? -11.691 44.080 30.276 1.00 60.90 104 ARG B N 1
ATOM 3502 C CA . ARG B 1 127 ? -10.706 44.227 31.348 1.00 61.36 104 ARG B CA 1
ATOM 3503 C C . ARG B 1 127 ? -11.273 43.765 32.681 1.00 54.00 104 ARG B C 1
ATOM 3504 O O . ARG B 1 127 ? -10.534 43.309 33.550 1.00 51.91 104 ARG B O 1
ATOM 3512 N N . ALA B 1 128 ? -12.592 43.883 32.827 1.00 51.69 105 ALA B N 1
ATOM 3513 C CA . ALA B 1 128 ? -13.267 43.588 34.090 1.00 51.98 105 ALA B CA 1
ATOM 3514 C C . ALA B 1 128 ? -13.091 42.137 34.529 1.00 54.90 105 ALA B C 1
ATOM 3515 O O . ALA B 1 128 ? -13.292 41.812 35.698 1.00 58.04 105 ALA B O 1
ATOM 3517 N N . ARG B 1 129 ? -12.704 41.274 33.595 1.00 52.19 106 ARG B N 1
ATOM 3518 C CA . ARG B 1 129 ? -12.633 39.842 33.867 1.00 48.84 106 ARG B CA 1
ATOM 3519 C C . ARG B 1 129 ? -11.417 39.456 34.717 1.00 49.06 106 ARG B C 1
ATOM 3520 O O . ARG B 1 129 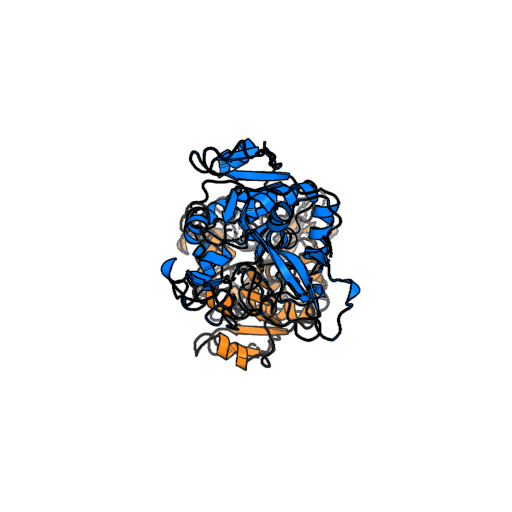? -11.405 38.388 35.345 1.00 47.64 106 ARG B O 1
ATOM 3528 N N . ILE B 1 130 ? -10.410 40.335 34.750 1.00 46.81 107 ILE B N 1
ATOM 3529 C CA . ILE B 1 130 ? -9.188 40.083 35.510 1.00 43.69 107 ILE B CA 1
ATOM 3530 C C . ILE B 1 130 ? -9.564 39.847 36.965 1.00 43.66 107 ILE B C 1
ATOM 3531 O O . ILE B 1 130 ? -10.422 40.541 37.494 1.00 46.81 107 ILE B O 1
ATOM 3536 N N . GLY B 1 131 ? -8.959 38.839 37.589 1.00 42.20 108 GLY B N 1
ATOM 3537 C CA . GLY B 1 131 ? -9.299 38.458 38.957 1.00 42.45 108 GLY B CA 1
ATOM 3538 C C . GLY B 1 131 ? -10.296 37.311 39.056 1.00 44.83 108 GLY B C 1
ATOM 3539 O O . GLY B 1 131 ? -10.402 36.675 40.105 1.00 48.14 108 GLY B O 1
ATOM 3540 N N . GLU B 1 132 ? -11.030 37.034 37.977 1.00 43.68 109 GLU B N 1
ATOM 3541 C CA . GLU B 1 132 ? -11.987 35.936 37.968 1.00 42.69 109 GLU B CA 1
ATOM 3542 C C . GLU B 1 132 ? -11.301 34.581 38.157 1.00 42.57 109 GLU B C 1
ATOM 3543 O O . GLU B 1 132 ? -10.171 34.363 37.689 1.00 41.75 109 GLU B O 1
ATOM 3549 N N . ARG B 1 133 ? -12.003 33.689 38.859 1.00 42.34 110 ARG B N 1
ATOM 3550 C CA . ARG B 1 133 ? -11.614 32.292 39.031 1.00 41.28 110 ARG B CA 1
ATOM 3551 C C . ARG B 1 133 ? -12.318 31.455 37.952 1.00 40.51 110 ARG B C 1
ATOM 3552 O O . ARG B 1 133 ? -13.552 31.398 37.903 1.00 41.46 110 ARG B O 1
ATOM 3560 N N . VAL B 1 134 ? -11.546 30.812 37.082 1.00 38.57 111 VAL B N 1
ATOM 3561 C CA . VAL B 1 134 ? -12.161 30.115 35.955 1.00 39.12 111 VAL B CA 1
ATOM 3562 C C . VAL B 1 134 ? -11.787 28.644 35.815 1.00 40.80 111 VAL B C 1
ATOM 3563 O O . VAL B 1 134 ? -10.697 28.230 36.206 1.00 41.96 111 VAL B O 1
ATOM 3575 N N . VAL B 1 136 ? -11.245 25.949 32.880 1.00 35.17 113 VAL B N 1
ATOM 3576 C CA . VAL B 1 136 ? -11.045 25.896 31.437 1.00 33.40 113 VAL B CA 1
ATOM 3577 C C . VAL B 1 136 ? -11.844 24.759 30.785 1.00 35.37 113 VAL B C 1
ATOM 3578 O O . VAL B 1 136 ? -11.818 23.622 31.260 1.00 35.67 113 VAL B O 1
ATOM 3582 N N . ASP B 1 137 ? -12.567 25.084 29.714 1.00 36.87 114 ASP B N 1
ATOM 3583 C CA . ASP B 1 137 ? -13.104 24.092 28.792 1.00 36.93 114 ASP B CA 1
ATOM 3584 C C . ASP B 1 137 ? -11.993 23.766 27.809 1.00 37.05 114 ASP B C 1
ATOM 3585 O O . ASP B 1 137 ? -11.601 24.597 27.002 1.00 39.63 114 ASP B O 1
ATOM 3590 N N . PHE B 1 138 ? -11.459 22.563 27.870 1.00 37.62 115 PHE B N 1
ATOM 3591 C CA . PHE B 1 138 ? -10.302 22.226 27.063 1.00 38.27 115 PHE B CA 1
ATOM 3592 C C . PHE B 1 138 ? -10.612 22.079 25.585 1.00 37.16 115 PHE B C 1
ATOM 3593 O O . PHE B 1 138 ? -9.712 22.008 24.771 1.00 41.24 115 PHE B O 1
ATOM 3601 N N . SER B 1 139 ? -11.889 22.005 25.245 1.00 33.98 116 SER B N 1
ATOM 3602 C CA . SER B 1 139 ? -12.296 21.688 23.884 1.00 36.40 116 SER B CA 1
ATOM 3603 C C . SER B 1 139 ? -11.897 22.744 22.863 1.00 40.19 116 SER B C 1
ATOM 3604 O O . SER B 1 139 ? -12.051 23.942 23.103 1.00 46.18 116 SER B O 1
ATOM 3607 N N . ILE B 1 140 ? -11.365 22.297 21.731 1.00 36.97 117 ILE B N 1
ATOM 3608 C CA . ILE B 1 140 ? -11.273 23.148 20.550 1.00 34.98 117 ILE B CA 1
ATOM 3609 C C . ILE B 1 140 ? -12.283 22.564 19.564 1.00 37.54 117 ILE B C 1
ATOM 3610 O O . ILE B 1 140 ? -12.043 21.511 18.952 1.00 35.28 117 ILE B O 1
ATOM 3615 N N . TYR B 1 141 ? -13.423 23.244 19.439 1.00 41.08 118 TYR B N 1
ATOM 3616 C CA . TYR B 1 141 ? -14.572 22.706 18.703 1.00 40.55 118 TYR B CA 1
ATOM 3617 C C . TYR B 1 141 ? -14.334 22.671 17.203 1.00 43.81 118 TYR B C 1
ATOM 3618 O O . TYR B 1 141 ? -14.748 21.717 16.538 1.00 47.36 118 TYR B O 1
ATOM 3627 N N . ASN B 1 142 ? -13.835 23.766 16.657 1.00 44.17 119 ASN B N 1
ATOM 3628 C CA . ASN B 1 142 ? -13.381 23.817 15.279 1.00 42.75 119 ASN B CA 1
ATOM 3629 C C . ASN B 1 142 ? -14.542 23.858 14.311 1.00 43.21 119 ASN B C 1
ATOM 3630 O O . ASN B 1 142 ? -14.351 23.919 13.111 1.00 44.00 119 ASN B O 1
ATOM 3635 N N . ARG B 1 143 ? -15.749 23.854 14.856 1.00 42.72 120 ARG B N 1
ATOM 3636 C CA . ARG B 1 143 ? -16.975 23.973 14.069 1.00 41.52 120 ARG B CA 1
ATOM 3637 C C . ARG B 1 143 ? -17.969 24.867 14.802 1.00 43.58 120 ARG B C 1
ATOM 3638 O O . ARG B 1 143 ? -17.900 24.975 16.019 1.00 42.41 120 ARG B O 1
ATOM 3646 N N . ASP B 1 144 ? -18.873 25.508 14.060 1.00 48.13 121 ASP B N 1
ATOM 3647 C CA . ASP B 1 144 ? -19.946 26.335 14.647 1.00 54.22 121 ASP B CA 1
ATOM 3648 C C . ASP B 1 144 ? -21.146 25.525 15.157 1.00 51.15 121 ASP B C 1
ATOM 3649 O O . ASP B 1 144 ? -21.751 25.859 16.175 1.00 48.40 121 ASP B O 1
ATOM 3654 N N . ASP B 1 145 ? -21.430 24.446 14.442 1.00 52.47 122 ASP B N 1
ATOM 3655 C CA . ASP B 1 145 ? -22.444 23.464 14.797 1.00 54.18 122 ASP B CA 1
ATOM 3656 C C . ASP B 1 145 ? -21.952 22.435 15.805 1.00 57.01 122 ASP B C 1
ATOM 3657 O O . ASP B 1 145 ? -20.790 22.423 16.178 1.00 56.91 122 ASP B O 1
ATOM 3662 N N . ASP B 1 146 ? -22.862 21.589 16.264 1.00 57.63 123 ASP B N 1
ATOM 3663 C CA . ASP B 1 146 ? -22.578 20.658 17.360 1.00 57.23 123 ASP B CA 1
ATOM 3664 C C . ASP B 1 146 ? -21.954 19.309 16.917 1.00 55.55 123 ASP B C 1
ATOM 3665 O O . ASP B 1 146 ? -22.003 18.313 17.656 1.00 60.41 123 ASP B O 1
ATOM 3670 N N . SER B 1 147 ? -21.375 19.271 15.718 1.00 46.90 124 SER B N 1
ATOM 3671 C CA . SER B 1 147 ? -20.683 18.069 15.255 1.00 41.54 124 SER B CA 1
ATOM 3672 C C . SER B 1 147 ? -19.297 17.966 15.901 1.00 40.77 124 SER B C 1
ATOM 3673 O O . SER B 1 147 ? -18.590 18.977 16.027 1.00 43.46 124 SER B O 1
ATOM 3676 N N . LEU B 1 148 ? -18.913 16.753 16.305 1.00 35.30 125 LEU B N 1
ATOM 3677 C CA . LEU B 1 148 ? -17.610 16.538 16.939 1.00 33.84 125 LEU B CA 1
ATOM 3678 C C . LEU B 1 148 ? -16.544 16.034 15.952 1.00 35.28 125 LEU B C 1
ATOM 3679 O O . LEU B 1 148 ? -15.449 15.603 16.349 1.00 34.77 125 LEU B O 1
ATOM 3684 N N . ALA B 1 149 ? -16.866 16.125 14.663 1.00 36.70 126 ALA B N 1
ATOM 3685 C CA . ALA B 1 149 ? -16.031 15.560 13.608 1.00 35.99 126 ALA B CA 1
ATOM 3686 C C . ALA B 1 149 ? -14.632 16.166 13.491 1.00 41.04 126 ALA B C 1
ATOM 3687 O O . ALA B 1 149 ? -13.728 15.487 13.019 1.00 46.71 126 ALA B O 1
ATOM 3689 N N . ASP B 1 150 ? -14.455 17.416 13.930 1.00 40.27 127 ASP B N 1
ATOM 3690 C CA . ASP B 1 150 ? -13.181 18.129 13.779 1.00 39.83 127 ASP B CA 1
ATOM 3691 C C . ASP B 1 150 ? -12.592 18.594 15.099 1.00 39.02 127 ASP B C 1
ATOM 3692 O O . ASP B 1 150 ? -11.762 19.519 15.117 1.00 38.22 127 ASP B O 1
ATOM 3697 N N . ILE B 1 151 ? -13.007 17.969 16.203 1.00 37.94 128 ILE B N 1
ATOM 3698 C CA . ILE B 1 151 ? -12.511 18.381 17.532 1.00 37.92 128 ILE B CA 1
ATOM 3699 C C . ILE B 1 151 ? -10.979 18.318 17.729 1.00 38.04 128 ILE B C 1
ATOM 3700 O O . ILE B 1 151 ? -10.278 17.525 17.089 1.00 37.54 128 ILE B O 1
ATOM 3705 N N . ASP B 1 152 ? -10.487 19.183 18.614 1.00 37.17 129 ASP B N 1
ATOM 3706 C CA . ASP B 1 152 ? -9.139 19.100 19.164 1.00 37.39 129 ASP B CA 1
ATOM 3707 C C . ASP B 1 152 ? -9.266 19.456 20.650 1.00 35.83 129 ASP B C 1
ATOM 3708 O O . ASP B 1 152 ? -10.376 19.717 21.133 1.00 35.86 129 ASP B O 1
ATOM 3713 N N . TYR B 1 153 ? -8.153 19.447 21.379 1.00 32.80 130 TYR B N 1
ATOM 3714 C CA . TYR B 1 153 ? -8.161 19.948 22.738 1.00 32.03 130 TYR B CA 1
ATOM 3715 C C . TYR B 1 153 ? -6.896 20.709 23.140 1.00 36.58 130 TYR B C 1
ATOM 3716 O O . TYR B 1 153 ? -5.835 20.564 22.518 1.00 39.17 130 TYR B O 1
ATOM 3733 N N . GLY B 1 155 ? -3.791 21.282 25.344 1.00 33.61 132 GLY B N 1
ATOM 3734 C CA . GLY B 1 155 ? -2.913 20.262 25.895 1.00 31.90 132 GLY B CA 1
ATOM 3735 C C . GLY B 1 155 ? -2.531 19.300 24.785 1.00 33.51 132 GLY B C 1
ATOM 3736 O O . GLY B 1 155 ? -1.723 18.385 24.980 1.00 34.71 132 GLY B O 1
ATOM 3737 N N . HIS B 1 156 ? -3.153 19.472 23.626 1.00 32.80 133 HIS B N 1
ATOM 3738 C CA . HIS B 1 156 ? -2.762 18.742 22.432 1.00 32.73 133 HIS B CA 1
ATOM 3739 C C . HIS B 1 156 ? -2.534 19.652 21.227 1.00 34.77 133 HIS B C 1
ATOM 3740 O O . HIS B 1 156 ? -1.432 19.738 20.718 1.00 35.27 133 HIS B O 1
ATOM 3747 N N . GLY B 1 157 ? -3.582 20.335 20.783 1.00 35.85 134 GLY B N 1
ATOM 3748 C CA . GLY B 1 157 ? -3.477 21.243 19.640 1.00 36.55 134 GLY B CA 1
ATOM 3749 C C . GLY B 1 157 ? -2.760 22.544 19.956 1.00 36.67 134 GLY B C 1
ATOM 3750 O O . GLY B 1 157 ? -2.451 23.327 19.054 1.00 37.45 134 GLY B O 1
ATOM 3751 N N . ARG B 1 158 ? -2.640 22.792 21.258 1.00 36.67 135 ARG B N 1
ATOM 3752 C CA . ARG B 1 158 ? -2.331 24.074 21.868 1.00 36.18 135 ARG B CA 1
ATOM 3753 C C . ARG B 1 158 ? -1.738 23.773 23.243 1.00 35.36 135 ARG B C 1
ATOM 3754 O O . ARG B 1 158 ? -1.993 22.717 23.769 1.00 36.43 135 ARG B O 1
ATOM 3762 N N . ASP B 1 159 ? -0.973 24.684 23.845 1.00 34.22 136 ASP B N 1
ATOM 3763 C CA . ASP B 1 159 ? -0.431 24.455 25.197 1.00 32.28 136 ASP B CA 1
ATOM 3764 C C . ASP B 1 159 ? -1.493 24.349 26.300 1.00 31.72 136 ASP B C 1
ATOM 3765 O O . ASP B 1 159 ? -2.481 25.076 26.279 1.00 30.81 136 ASP B O 1
ATOM 3770 N N . GLY B 1 160 ? -1.265 23.436 27.258 1.00 32.55 137 GLY B N 1
ATOM 3771 C CA . GLY B 1 160 ? -2.198 23.142 28.361 1.00 30.69 137 GLY B CA 1
ATOM 3772 C C . GLY B 1 160 ? -1.841 23.756 29.703 1.00 31.10 137 GLY B C 1
ATOM 3773 O O . GLY B 1 160 ? -1.157 24.766 29.761 1.00 32.40 137 GLY B O 1
ATOM 3774 N N . GLY B 1 161 ? -2.302 23.138 30.785 1.00 32.30 138 GLY B N 1
ATOM 3775 C CA . GLY B 1 161 ? -2.176 23.705 32.131 1.00 33.46 138 GLY B CA 1
ATOM 3776 C C . GLY B 1 161 ? -1.032 23.196 32.998 1.00 35.50 138 GLY B C 1
ATOM 3777 O O . GLY B 1 161 ? -0.942 23.541 34.190 1.00 36.09 138 GLY B O 1
ATOM 3778 N N . TYR B 1 162 ? -0.137 22.405 32.426 1.00 35.42 139 TYR B N 1
ATOM 3779 C CA . TYR B 1 162 ? 1.045 21.990 33.159 1.00 34.71 139 TYR B CA 1
ATOM 3780 C C . TYR B 1 162 ? 2.086 23.082 33.039 1.00 34.58 139 TYR B C 1
ATOM 3781 O O . TYR B 1 162 ? 3.145 22.905 32.470 1.00 34.46 139 TYR B O 1
ATOM 3790 N N . ALA B 1 163 ? 1.760 24.215 33.629 1.00 33.60 140 ALA B N 1
ATOM 3791 C CA . ALA B 1 163 ? 2.556 25.418 33.542 1.00 35.25 140 ALA B CA 1
ATOM 3792 C C . ALA B 1 163 ? 2.022 26.441 34.534 1.00 36.38 140 ALA B C 1
ATOM 3793 O O . ALA B 1 163 ? 0.931 26.269 35.084 1.00 36.51 140 ALA B O 1
ATOM 3795 N N . GLU B 1 164 ? 2.790 27.502 34.762 1.00 36.05 141 GLU B N 1
ATOM 3796 C CA . GLU B 1 164 ? 2.377 28.526 35.701 1.00 38.66 141 GLU B CA 1
ATOM 3797 C C . GLU B 1 164 ? 1.273 29.407 35.116 1.00 39.58 141 GLU B C 1
ATOM 3798 O O . GLU B 1 164 ? 0.468 29.986 35.870 1.00 39.39 141 GLU B O 1
ATOM 3804 N N . TYR B 1 165 ? 1.243 29.489 33.776 1.00 38.22 142 TYR B N 1
ATOM 3805 C CA . TYR B 1 165 ? 0.320 30.353 33.023 1.00 35.99 142 TYR B CA 1
ATOM 3806 C C . TYR B 1 165 ? -0.173 29.694 31.734 1.00 35.70 142 TYR B C 1
ATOM 3807 O O . TYR B 1 165 ? 0.526 28.869 31.132 1.00 36.05 142 TYR B O 1
ATOM 3824 N N . ALA B 1 167 ? -2.700 30.658 28.092 1.00 36.70 144 ALA B N 1
ATOM 3825 C CA . ALA B 1 167 ? -3.601 31.466 27.264 1.00 35.47 144 ALA B CA 1
ATOM 3826 C C . ALA B 1 167 ? -4.689 30.588 26.633 1.00 37.26 144 ALA B C 1
ATOM 3827 O O . ALA B 1 167 ? -4.449 29.423 26.293 1.00 35.92 144 ALA B O 1
ATOM 3829 N N . LEU B 1 168 ? 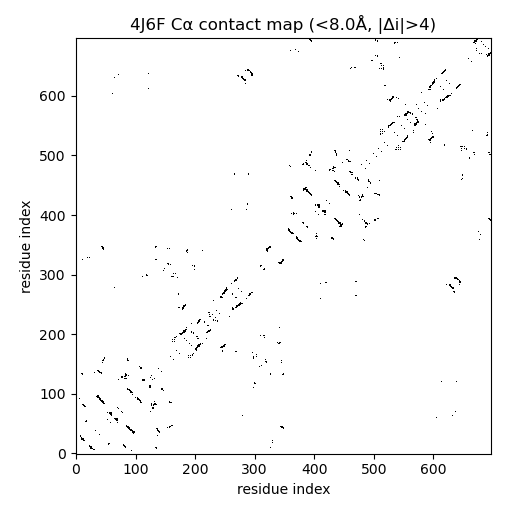-5.887 31.148 26.483 1.00 39.32 145 LEU B N 1
ATOM 3830 C CA . LEU B 1 168 ? -7.029 30.407 25.940 1.00 38.82 145 LEU B CA 1
ATOM 3831 C C . LEU B 1 168 ? -8.093 31.382 25.486 1.00 40.05 145 LEU B C 1
ATOM 3832 O O . LEU B 1 168 ? -8.094 32.535 25.921 1.00 41.74 145 LEU B O 1
ATOM 3837 N N . PRO B 1 169 ? -8.998 30.934 24.602 1.00 39.85 146 PRO B N 1
ATOM 3838 C CA . PRO B 1 169 ? -10.098 31.809 24.196 1.00 39.87 146 PRO B CA 1
ATOM 3839 C C . PRO B 1 169 ? -10.967 32.152 25.405 1.00 40.28 146 PRO B C 1
ATOM 3840 O O . PRO B 1 169 ? -11.180 31.297 26.282 1.00 38.66 146 PRO B O 1
ATOM 3844 N N . ALA B 1 170 ? -11.464 33.387 25.434 1.00 40.49 147 ALA B N 1
ATOM 3845 C CA . ALA B 1 170 ? -12.236 33.903 26.561 1.00 39.65 147 ALA B CA 1
ATOM 3846 C C . ALA B 1 170 ? -13.481 33.091 26.898 1.00 41.66 147 ALA B C 1
ATOM 3847 O O . ALA B 1 170 ? -13.775 32.870 28.080 1.00 43.88 147 ALA B O 1
ATOM 3849 N N . GLU B 1 171 ? -14.206 32.632 25.883 1.00 42.19 148 GLU B N 1
ATOM 3850 C CA . GLU B 1 171 ? -15.454 31.904 26.139 1.00 45.63 148 GLU B CA 1
ATOM 3851 C C . GLU B 1 171 ? -15.236 30.505 26.732 1.00 46.03 148 GLU B C 1
ATOM 3852 O O . GLU B 1 171 ? -16.155 29.933 27.322 1.00 46.30 148 GLU B O 1
ATOM 3858 N N . ASN B 1 172 ? -14.022 29.969 26.582 1.00 44.72 149 ASN B N 1
ATOM 3859 C CA . ASN B 1 172 ? -13.664 28.686 27.195 1.00 45.05 149 ASN B CA 1
ATOM 3860 C C . ASN B 1 172 ? -13.215 28.865 28.640 1.00 44.77 149 ASN B C 1
ATOM 3861 O O . ASN B 1 172 ? -12.828 27.893 29.305 1.00 46.68 149 ASN B O 1
ATOM 3866 N N . ALA B 1 173 ? -13.240 30.111 29.109 1.00 40.57 150 ALA B N 1
ATOM 3867 C CA . ALA B 1 173 ? -12.885 30.420 30.479 1.00 39.97 150 ALA B CA 1
ATOM 3868 C C . ALA B 1 173 ? -14.168 30.680 31.236 1.00 42.16 150 ALA B C 1
ATOM 3869 O O . ALA B 1 173 ? -14.769 31.749 31.095 1.00 45.67 150 ALA B O 1
ATOM 3871 N N . HIS B 1 174 ? -14.588 29.690 32.027 1.00 40.80 151 HIS B N 1
ATOM 3872 C CA . HIS B 1 174 ? -15.904 29.706 32.677 1.00 39.29 151 HIS B CA 1
ATOM 3873 C C . HIS B 1 174 ? -15.799 30.068 34.150 1.00 38.25 151 HIS B C 1
ATOM 3874 O O . HIS B 1 174 ? -15.027 29.467 34.890 1.00 36.99 151 HIS B O 1
ATOM 3881 N N . VAL B 1 175 ? -16.566 31.075 34.553 1.00 39.10 152 VAL B N 1
ATOM 3882 C CA . VAL B 1 175 ? -16.776 31.352 35.962 1.00 40.18 152 VAL B CA 1
ATOM 3883 C C . VAL B 1 175 ? -17.917 30.447 36.439 1.00 42.64 152 VAL B C 1
ATOM 3884 O O . VAL B 1 175 ? -19.094 30.686 36.143 1.00 43.56 152 VAL B O 1
ATOM 3888 N N . VAL B 1 176 ? -17.553 29.398 37.165 1.00 42.09 153 VAL B N 1
ATOM 3889 C CA . VAL B 1 176 ? -18.521 28.491 37.754 1.00 42.38 153 VAL B CA 1
ATOM 3890 C C . VAL B 1 176 ? -19.038 29.006 39.117 1.00 43.38 153 VAL B C 1
ATOM 3891 O O . VAL B 1 176 ? -18.265 29.457 39.962 1.00 41.19 153 VAL B O 1
ATOM 3895 N N . ALA B 1 177 ? -20.353 28.931 39.315 1.00 46.67 154 ALA B N 1
ATOM 3896 C CA . ALA B 1 177 ? -21.000 29.341 40.573 1.00 47.29 154 ALA B CA 1
ATOM 3897 C C . ALA B 1 177 ? -20.959 28.236 41.651 1.00 47.14 154 ALA B C 1
ATOM 3898 O O . ALA B 1 177 ? -21.975 27.573 41.949 1.00 45.97 154 ALA B O 1
ATOM 3900 N N . THR B 1 178 ? -19.772 28.046 42.226 1.00 46.07 155 THR B N 1
ATOM 3901 C CA . THR B 1 178 ? -19.546 26.978 43.195 1.00 47.65 155 THR B CA 1
ATOM 3902 C C . THR B 1 178 ? -18.518 27.401 44.227 1.00 47.69 155 THR B C 1
ATOM 3903 O O . THR B 1 178 ? -17.595 28.144 43.901 1.00 47.82 155 THR B O 1
ATOM 3907 N N . ASP B 1 179 ? -18.682 26.928 45.463 1.00 48.58 156 ASP B N 1
ATOM 3908 C CA . ASP B 1 179 ? -17.720 27.208 46.539 1.00 49.55 156 ASP B CA 1
ATOM 3909 C C . ASP B 1 179 ? -16.544 26.222 46.561 1.00 46.67 156 ASP B C 1
ATOM 3910 O O . ASP B 1 179 ? -15.694 26.288 47.440 1.00 46.72 156 ASP B O 1
ATOM 3915 N N . LEU B 1 180 ? -16.516 25.315 45.586 1.00 44.22 157 LEU B N 1
ATOM 3916 C CA . LEU B 1 180 ? -15.441 24.342 45.409 1.00 41.05 157 LEU B CA 1
ATOM 3917 C C . LEU B 1 180 ? -14.056 24.963 45.298 1.00 40.86 157 LEU B C 1
ATOM 3918 O O . LEU B 1 180 ? -13.869 25.996 44.659 1.00 42.21 157 LEU B O 1
ATOM 3923 N N . THR B 1 181 ? -13.092 24.305 45.920 1.00 41.27 158 THR B N 1
ATOM 3924 C CA . THR B 1 181 ? -11.661 24.624 45.827 1.00 42.20 158 THR B CA 1
ATOM 3925 C C . THR B 1 181 ? -11.148 24.591 44.389 1.00 42.02 158 THR B C 1
ATOM 3926 O O . THR B 1 181 ? -11.723 23.892 43.556 1.00 43.69 158 THR B O 1
ATOM 3930 N N . ASP B 1 182 ? -10.081 25.340 44.100 1.00 41.17 159 ASP B N 1
ATOM 3931 C CA . ASP B 1 182 ? -9.411 25.269 42.786 1.00 42.52 159 ASP B CA 1
ATOM 3932 C C . ASP B 1 182 ? -9.008 23.838 42.411 1.00 41.17 159 ASP B C 1
ATOM 3933 O O . ASP B 1 182 ? -9.271 23.385 41.307 1.00 39.77 159 ASP B O 1
ATOM 3938 N N . ILE B 1 183 ? -8.365 23.137 43.339 1.00 42.27 160 ILE B N 1
ATOM 3939 C CA . ILE B 1 183 ? -8.012 21.726 43.162 1.00 42.23 160 ILE B CA 1
ATOM 3940 C C . ILE B 1 183 ? -9.265 20.889 42.881 1.00 43.28 160 ILE B C 1
ATOM 3941 O O . ILE B 1 183 ? -9.280 20.064 41.967 1.00 45.15 160 ILE B O 1
ATOM 3946 N N . GLU B 1 184 ? -10.326 21.116 43.645 1.00 43.78 161 GLU B N 1
ATOM 3947 C CA . GLU B 1 184 ? -11.553 20.348 43.456 1.00 44.15 161 GLU B CA 1
ATOM 3948 C C . GLU B 1 184 ? -12.133 20.565 42.063 1.00 43.74 161 GLU B C 1
ATOM 3949 O O . GLU B 1 184 ? -12.624 19.639 41.441 1.00 50.83 161 GLU B O 1
ATOM 3955 N N . LEU B 1 185 ? -12.033 21.780 41.555 1.00 39.90 162 LEU B N 1
ATOM 3956 C CA . LEU B 1 185 ? -12.648 22.125 40.291 1.00 37.17 162 LEU B CA 1
ATOM 3957 C C . LEU B 1 185 ? -11.860 21.590 39.096 1.00 39.85 162 LEU B C 1
ATOM 3958 O O . LEU B 1 185 ? -12.391 21.457 37.985 1.00 45.04 162 LEU B O 1
ATOM 3963 N N . ALA B 1 186 ? -10.595 21.265 39.335 1.00 38.92 163 ALA B N 1
ATOM 3964 C CA . ALA B 1 186 ? -9.708 20.748 38.297 1.00 39.49 163 ALA B CA 1
ATOM 3965 C C . ALA B 1 186 ? -9.903 19.240 38.086 1.00 40.32 163 ALA B C 1
ATOM 3966 O O . ALA B 1 186 ? -9.137 18.573 37.378 1.00 40.64 163 ALA B O 1
ATOM 3968 N N . THR B 1 187 ? -10.953 18.731 38.711 1.00 40.48 164 THR B N 1
ATOM 3969 C CA . THR B 1 187 ? -11.345 17.333 38.690 1.00 39.12 164 THR B CA 1
ATOM 3970 C C . THR B 1 187 ? -12.224 16.994 37.474 1.00 40.83 164 THR B C 1
ATOM 3971 O O . THR B 1 187 ? -12.232 15.852 37.004 1.00 42.53 164 THR B O 1
ATOM 3975 N N . PHE B 1 188 ? -12.934 17.990 36.945 1.00 38.99 165 PHE B N 1
ATOM 3976 C CA . PHE B 1 188 ? -14.093 17.713 36.104 1.00 36.35 165 PHE B CA 1
ATOM 3977 C C . PHE B 1 188 ? -13.931 17.647 34.589 1.00 38.77 165 PHE B C 1
ATOM 3978 O O . PHE B 1 188 ? -14.359 16.685 33.975 1.00 38.70 165 PHE B O 1
ATOM 3986 N N . CYS B 1 189 ? -13.340 18.638 33.942 1.00 41.67 166 CYS B N 1
ATOM 3987 C CA . CYS B 1 189 ? -13.666 18.864 32.536 1.00 40.55 166 CYS B CA 1
ATOM 3988 C C . CYS B 1 189 ? -13.413 17.778 31.469 1.00 34.72 166 CYS B C 1
ATOM 3989 O O . CYS B 1 189 ? -14.331 17.450 30.747 1.00 32.21 166 CYS B O 1
ATOM 3992 N N . CYS B 1 190 ? -12.242 17.165 31.399 1.00 32.28 167 CYS B N 1
ATOM 3993 C CA . CYS B 1 190 ? -12.033 16.120 30.421 1.00 29.98 167 CYS B CA 1
ATOM 3994 C C . CYS B 1 190 ? -12.803 14.837 30.702 1.00 28.75 167 CYS B C 1
ATOM 3995 O O . CYS B 1 190 ? -13.554 14.366 29.852 1.00 28.10 167 CYS B O 1
ATOM 3998 N N . ALA B 1 191 ? -12.616 14.255 31.881 1.00 29.01 168 ALA B N 1
ATOM 3999 C CA . ALA B 1 191 ? -13.251 12.969 32.163 1.00 28.26 168 ALA B CA 1
ATOM 4000 C C . ALA B 1 191 ? -14.773 13.035 32.272 1.00 27.60 168 ALA B C 1
ATOM 4001 O O . ALA B 1 191 ? -15.456 12.087 31.898 1.00 28.03 168 ALA B O 1
ATOM 4003 N N . TYR B 1 192 ? -15.300 14.143 32.779 1.00 27.61 169 TYR B N 1
ATOM 4004 C CA . TYR B 1 192 ? -16.742 14.253 32.991 1.00 29.82 169 TYR B CA 1
ATOM 4005 C C . TYR B 1 192 ? -17.463 14.659 31.714 1.00 31.36 169 TYR B C 1
ATOM 4006 O O . TYR B 1 192 ? -18.601 14.263 31.505 1.00 36.09 169 TYR B O 1
ATOM 4015 N N . LEU B 1 193 ? -16.806 15.427 30.851 1.00 29.89 170 LEU B N 1
ATOM 4016 C CA . LEU B 1 193 ? -17.367 15.711 29.537 1.00 29.92 170 LEU B CA 1
ATOM 4017 C C . LEU B 1 193 ? -17.443 14.407 28.731 1.00 30.50 170 LEU B C 1
ATOM 4018 O O . LEU B 1 193 ? -18.485 14.085 28.150 1.00 33.35 170 LEU B O 1
ATOM 4023 N N . THR B 1 194 ? -16.353 13.647 28.729 1.00 27.23 171 THR B N 1
ATOM 4024 C CA . THR B 1 194 ? -16.310 12.374 28.033 1.00 26.33 171 THR B CA 1
ATOM 4025 C C . THR B 1 194 ? -17.416 11.442 28.513 1.00 26.98 171 THR B C 1
ATOM 4026 O O . THR B 1 194 ? -18.132 10.833 27.712 1.00 27.25 171 THR B O 1
ATOM 4030 N N . GLY B 1 195 ? -17.557 11.352 29.827 1.00 27.70 172 GLY B N 1
ATOM 4031 C CA . GLY B 1 195 ? -18.556 10.487 30.429 1.00 29.36 172 GLY B CA 1
ATOM 4032 C C . GLY B 1 195 ? -19.961 10.900 30.063 1.00 31.38 172 GLY B C 1
ATOM 4033 O O . GLY B 1 195 ? -20.809 10.050 29.792 1.00 32.79 172 GLY B O 1
ATOM 4034 N N . GLU B 1 196 ? -20.210 12.208 30.052 1.00 31.44 173 GLU B N 1
ATOM 4035 C CA . GLU B 1 196 ? -21.527 12.704 29.705 1.00 31.36 173 GLU B CA 1
ATOM 4036 C C . GLU B 1 196 ? -21.901 12.310 28.302 1.00 30.65 173 GLU B C 1
ATOM 4037 O O . GLU B 1 196 ? -23.033 11.907 28.069 1.00 30.83 173 GLU B O 1
ATOM 4043 N N . ARG B 1 197 ? -20.976 12.455 27.368 1.00 30.44 174 ARG B N 1
ATOM 4044 C CA . ARG B 1 197 ? -21.204 12.120 25.974 1.00 30.79 174 ARG B CA 1
ATOM 4045 C C . ARG B 1 197 ? -21.479 10.643 25.786 1.00 28.83 174 ARG B C 1
ATOM 4046 O O . ARG B 1 197 ? -22.325 10.256 25.000 1.00 26.66 174 ARG B O 1
ATOM 4062 N N . LEU B 1 199 ? -22.919 8.718 27.893 1.00 26.82 176 LEU B N 1
ATOM 4063 C CA . LEU B 1 199 ? -24.281 8.460 28.345 1.00 27.79 176 LEU B CA 1
ATOM 4064 C C . LEU B 1 199 ? -25.309 9.017 27.357 1.00 30.58 176 LEU B C 1
ATOM 4065 O O . LEU B 1 199 ? -26.347 8.396 27.090 1.00 30.90 176 LEU B O 1
ATOM 4070 N N . GLU B 1 200 ? -24.992 10.188 26.814 1.00 32.08 177 GLU B N 1
ATOM 4071 C CA . GLU B 1 200 ? -25.797 10.856 25.805 1.00 32.48 177 GLU B CA 1
ATOM 4072 C C . GLU B 1 200 ? -25.903 9.979 24.553 1.00 30.21 177 GLU B C 1
ATOM 4073 O O . GLU B 1 200 ? -26.984 9.788 24.010 1.00 29.39 177 GLU B O 1
ATOM 4079 N N . ARG B 1 201 ? -24.775 9.410 24.129 1.00 30.08 178 ARG B N 1
ATOM 4080 C CA . ARG B 1 201 ? -24.716 8.577 22.930 1.00 27.29 178 ARG B CA 1
ATOM 4081 C C . ARG B 1 201 ? -25.383 7.236 23.166 1.00 28.24 178 ARG B C 1
ATOM 4082 O O . ARG B 1 201 ? -25.933 6.653 22.240 1.00 30.96 178 ARG B O 1
ATOM 4090 N N . ALA B 1 202 ? -25.352 6.749 24.401 1.00 27.03 179 ALA B N 1
ATOM 4091 C CA . ALA B 1 202 ? -26.066 5.518 24.740 1.00 27.71 179 ALA B CA 1
ATOM 4092 C C . ALA B 1 202 ? -27.523 5.776 25.123 1.00 31.84 179 ALA B C 1
ATOM 4093 O O . ALA B 1 202 ? -28.286 4.826 25.347 1.00 33.30 179 ALA B O 1
ATOM 4095 N N . ARG B 1 203 ? -27.909 7.054 25.201 1.00 31.03 180 ARG B N 1
ATOM 4096 C CA . ARG B 1 203 ? -29.298 7.430 25.473 1.00 28.90 180 ARG B CA 1
ATOM 4097 C C . ARG B 1 203 ? -29.776 6.904 26.822 1.00 28.25 180 ARG B C 1
ATOM 4098 O O . ARG B 1 203 ? -30.955 6.566 26.961 1.00 30.17 180 ARG B O 1
ATOM 4106 N N . LEU B 1 204 ? -28.870 6.814 27.796 1.00 26.30 181 LEU B N 1
ATOM 4107 C CA . LEU B 1 204 ? -29.197 6.299 29.130 1.00 26.13 181 LEU B CA 1
ATOM 4108 C C . LEU B 1 204 ? -30.300 7.104 29.820 1.00 28.89 181 LEU B C 1
ATOM 4109 O O . LEU B 1 204 ? -30.145 8.298 30.088 1.00 29.60 181 LEU B O 1
ATOM 4114 N N . ALA B 1 205 ? -31.418 6.433 30.091 1.00 31.95 182 ALA B N 1
ATOM 4115 C CA . ALA B 1 205 ? -32.610 7.054 30.702 1.00 31.69 182 ALA B CA 1
ATOM 4116 C C . ALA B 1 205 ? -32.762 6.711 32.187 1.00 33.82 182 ALA B C 1
ATOM 4117 O O . ALA B 1 205 ? -32.272 5.672 32.662 1.00 34.21 182 ALA B O 1
ATOM 4119 N N . ALA B 1 206 ? -33.449 7.590 32.914 1.00 34.19 183 ALA B N 1
ATOM 4120 C CA . ALA B 1 206 ? -33.808 7.323 34.297 1.00 33.67 183 ALA B CA 1
ATOM 4121 C C . ALA B 1 206 ? -34.437 5.925 34.421 1.00 34.23 183 ALA B C 1
ATOM 4122 O O . ALA B 1 206 ? -35.226 5.510 33.556 1.00 33.19 183 ALA B O 1
ATOM 4124 N N . GLY B 1 207 ? -34.056 5.197 35.474 1.00 34.63 184 GLY B N 1
ATOM 4125 C CA . GLY B 1 207 ? -34.569 3.848 35.725 1.00 33.38 184 GLY B CA 1
ATOM 4126 C C . GLY B 1 207 ? -33.710 2.747 35.143 1.00 33.79 184 GLY B C 1
ATOM 4127 O O . GLY B 1 207 ? -33.722 1.636 35.637 1.00 36.07 184 GLY B O 1
ATOM 4128 N N . GLU B 1 208 ? -32.963 3.048 34.084 1.00 33.15 185 GLU B N 1
ATOM 4129 C CA . GLU B 1 208 ? -32.144 2.042 33.413 1.00 31.17 185 GLU B CA 1
ATOM 4130 C C . GLU B 1 208 ? -30.873 1.714 34.198 1.00 30.43 185 GLU B C 1
ATOM 4131 O O . GLU B 1 208 ? -30.388 2.519 34.999 1.00 28.49 185 GLU B O 1
ATOM 4137 N N . THR B 1 209 ? -30.332 0.525 33.953 1.00 30.98 186 THR B N 1
ATOM 4138 C CA . THR B 1 209 ? -29.151 0.069 34.669 1.00 31.46 186 THR B CA 1
ATOM 4139 C C . THR B 1 209 ? -27.913 0.156 33.791 1.00 30.04 186 THR B C 1
ATOM 4140 O O . THR B 1 209 ? -27.929 -0.330 32.672 1.00 31.74 186 THR B O 1
ATOM 4144 N N . VAL B 1 210 ? -26.851 0.785 34.293 1.00 28.30 187 VAL B N 1
ATOM 4145 C CA . VAL B 1 210 ? -25.583 0.855 33.557 1.00 27.62 187 VAL B CA 1
ATOM 4146 C C . VAL B 1 210 ? -24.483 0.078 34.280 1.00 28.18 187 VAL B C 1
ATOM 4147 O O . VAL B 1 210 ? -24.323 0.215 35.489 1.00 29.43 187 VAL B O 1
ATOM 4151 N N . LEU B 1 211 ? -23.757 -0.761 33.544 1.00 26.64 188 LEU B N 1
ATOM 4152 C CA . LEU B 1 211 ? -22.561 -1.414 34.079 1.00 26.44 188 LEU B CA 1
ATOM 4153 C C . LEU B 1 211 ? -21.323 -0.630 33.654 1.00 29.28 188 LEU B C 1
ATOM 4154 O O . LEU B 1 211 ? -21.024 -0.504 32.460 1.00 30.22 188 LEU B O 1
ATOM 4159 N N . VAL B 1 212 ? -20.612 -0.094 34.635 1.00 29.17 189 VAL B N 1
ATOM 4160 C CA . VAL B 1 212 ? -19.463 0.747 34.371 1.00 28.99 189 VAL B CA 1
ATOM 4161 C C . VAL B 1 212 ? -18.188 -0.016 34.712 1.00 31.81 189 VAL B C 1
ATOM 4162 O O . VAL B 1 212 ? -17.970 -0.368 35.882 1.00 37.41 189 VAL B O 1
ATOM 4166 N N . THR B 1 213 ? -17.344 -0.277 33.717 1.00 28.20 190 THR B N 1
ATOM 4167 C CA . THR B 1 213 ? -16.035 -0.865 34.007 1.00 28.10 190 THR B CA 1
ATOM 4168 C C . THR B 1 213 ? -14.930 0.192 34.188 1.00 32.22 190 THR B C 1
ATOM 4169 O O . THR B 1 213 ? -15.118 1.389 33.893 1.00 32.86 190 THR B O 1
ATOM 4173 N N . GLY B 1 214 ? -13.771 -0.260 34.669 1.00 32.94 191 GLY B N 1
ATOM 4174 C CA . GLY B 1 214 ? -12.700 0.645 35.069 1.00 32.86 191 GLY B CA 1
ATOM 4175 C C . GLY B 1 214 ? -13.281 1.730 35.938 1.00 35.06 191 GLY B C 1
ATOM 4176 O O . GLY B 1 214 ? -13.043 2.910 35.705 1.00 37.06 191 GLY B O 1
ATOM 4177 N N . ALA B 1 215 ? -14.045 1.323 36.947 1.00 36.59 192 ALA B N 1
ATOM 4178 C CA . ALA B 1 215 ? -14.930 2.243 37.672 1.00 37.49 192 ALA B CA 1
ATOM 4179 C C . ALA B 1 215 ? -14.220 3.180 38.642 1.00 35.92 192 ALA B C 1
ATOM 4180 O O . ALA B 1 215 ? -14.771 4.204 39.033 1.00 37.49 192 ALA B O 1
ATOM 4182 N N . SER B 1 216 ? -13.011 2.821 39.049 1.00 33.14 193 SER B N 1
ATOM 4183 C CA . SER B 1 216 ? -12.303 3.627 40.013 1.00 31.27 193 SER B CA 1
ATOM 4184 C C . SER B 1 216 ? -11.487 4.712 39.325 1.00 31.11 193 SER B C 1
ATOM 4185 O O . SER B 1 216 ? -11.054 5.659 39.977 1.00 32.58 193 SER B O 1
ATOM 4188 N N . GLY B 1 217 ? -11.292 4.592 38.011 1.00 30.27 194 GLY B N 1
ATOM 4189 C CA . GLY B 1 217 ? -10.545 5.594 37.237 1.00 30.18 194 GLY B CA 1
ATOM 4190 C C . GLY B 1 217 ? -11.374 6.830 36.919 1.00 32.53 194 GLY B C 1
ATOM 4191 O O . GLY B 1 217 ? -12.535 6.933 37.323 1.00 34.16 194 GLY B O 1
ATOM 4192 N N . GLY B 1 218 ? -10.792 7.766 36.172 1.00 32.82 195 GLY B N 1
ATOM 4193 C CA . GLY B 1 218 ? -11.423 9.070 35.935 1.00 33.13 195 GLY B CA 1
ATOM 4194 C C . GLY B 1 218 ? -12.805 8.993 35.317 1.00 32.70 195 GLY B C 1
ATOM 4195 O O . GLY B 1 218 ? -13.799 9.347 35.954 1.00 32.96 195 GLY B O 1
ATOM 4196 N N . VAL B 1 219 ? -12.867 8.516 34.078 1.00 30.88 196 VAL B N 1
ATOM 4197 C CA . VAL B 1 219 ? -14.138 8.434 33.374 1.00 29.75 196 VAL B CA 1
ATOM 4198 C C . VAL B 1 219 ? -15.082 7.453 34.088 1.00 29.31 196 VAL B C 1
ATOM 4199 O O . VAL B 1 219 ? -16.289 7.684 34.200 1.00 29.27 196 VAL B O 1
ATOM 4203 N N . GLY B 1 220 ? -14.516 6.370 34.598 1.00 28.48 197 GLY B N 1
ATOM 4204 C CA . GLY B 1 220 ? -15.304 5.406 35.344 1.00 28.87 197 GLY B CA 1
ATOM 4205 C C . GLY B 1 220 ? -16.120 6.079 36.419 1.00 29.72 197 GLY B C 1
ATOM 4206 O O . GLY B 1 220 ? -17.355 6.034 36.391 1.00 29.78 197 GLY B O 1
ATOM 4207 N N . SER B 1 221 ? -15.420 6.714 37.359 1.00 30.66 198 SER B N 1
ATOM 4208 C CA . SER B 1 221 ? -16.038 7.390 38.497 1.00 31.64 198 SER B CA 1
ATOM 4209 C C . SER B 1 221 ? -17.017 8.431 38.019 1.00 31.64 198 SER B C 1
ATOM 4210 O O . SER B 1 221 ? -18.087 8.604 38.615 1.00 33.06 198 SER B O 1
ATOM 4213 N N . ALA B 1 222 ? -16.643 9.131 36.947 1.00 29.88 199 ALA B N 1
ATOM 4214 C CA . ALA B 1 222 ? -17.471 10.206 36.419 1.00 29.45 199 ALA B CA 1
ATOM 4215 C C . ALA B 1 222 ? -18.823 9.649 36.022 1.00 29.42 199 ALA B C 1
ATOM 4216 O O . ALA B 1 222 ? -19.856 10.195 36.405 1.00 32.33 199 ALA B O 1
ATOM 4218 N N . ILE B 1 223 ? -18.804 8.535 35.293 1.00 26.17 200 ILE B N 1
ATOM 4219 C CA . ILE B 1 223 ? -20.021 7.913 34.835 1.00 25.48 200 ILE B CA 1
ATOM 4220 C C . ILE B 1 223 ? -20.904 7.455 35.984 1.00 26.82 200 ILE B C 1
ATOM 4221 O O . ILE B 1 223 ? -22.114 7.610 35.912 1.00 29.21 200 ILE B O 1
ATOM 4226 N N . ILE B 1 224 ? -20.321 6.926 37.049 1.00 26.20 201 ILE B N 1
ATOM 4227 C CA . ILE B 1 224 ? -21.141 6.566 38.203 1.00 27.51 201 ILE B CA 1
ATOM 4228 C C . ILE B 1 224 ? -21.915 7.770 38.707 1.00 28.34 201 ILE B C 1
ATOM 4229 O O . ILE B 1 224 ? -23.140 7.707 38.858 1.00 31.28 201 ILE B O 1
ATOM 4234 N N . GLN B 1 225 ? -21.211 8.869 38.945 1.00 26.09 202 GLN B N 1
ATOM 4235 C CA . GLN B 1 225 ? -21.860 10.098 39.376 1.00 25.94 202 GLN B CA 1
ATOM 4236 C C . GLN B 1 225 ? -22.878 10.586 38.346 1.00 26.68 202 GLN B C 1
ATOM 4237 O O . GLN B 1 225 ? -24.037 10.859 38.690 1.00 27.39 202 GLN B O 1
ATOM 4243 N N . LEU B 1 226 ? -22.459 10.658 37.080 1.00 26.30 203 LEU B N 1
ATOM 4244 C CA . LEU B 1 226 ? -23.328 11.168 36.023 1.00 27.89 203 LEU B CA 1
ATOM 4245 C C . LEU B 1 226 ? -24.589 10.317 35.804 1.00 30.03 203 LEU B C 1
ATOM 4246 O O . LEU B 1 226 ? -25.668 10.856 35.537 1.00 32.86 203 LEU B O 1
ATOM 4251 N N . ALA B 1 227 ? -24.475 9.000 35.938 1.00 28.15 204 ALA B N 1
ATOM 4252 C CA . ALA B 1 227 ? -25.657 8.147 35.816 1.00 27.99 204 ALA B CA 1
ATOM 4253 C C . ALA B 1 227 ? -26.694 8.485 36.885 1.00 29.45 204 ALA B C 1
ATOM 4254 O O . ALA B 1 227 ? -27.904 8.485 36.604 1.00 29.52 204 ALA B O 1
ATOM 4256 N N . ARG B 1 228 ? -26.218 8.780 38.098 1.00 29.85 205 ARG B N 1
ATOM 4257 C CA . ARG B 1 228 ? -27.122 9.157 39.192 1.00 30.87 205 ARG B CA 1
ATOM 4258 C C . ARG B 1 228 ? -27.716 10.529 38.961 1.00 31.21 205 ARG B C 1
ATOM 4259 O O . ARG B 1 228 ? -28.890 10.756 39.254 1.00 30.36 205 ARG B O 1
ATOM 4267 N N . ALA B 1 229 ? -26.908 11.429 38.406 1.00 32.08 206 ALA B N 1
ATOM 4268 C CA . ALA B 1 229 ? -27.358 12.792 38.131 1.00 35.09 206 ALA B CA 1
ATOM 4269 C C . ALA B 1 229 ? -28.583 12.803 37.214 1.00 36.43 206 ALA B C 1
ATOM 4270 O O . ALA B 1 229 ? -29.302 13.793 37.111 1.00 39.95 206 ALA B O 1
ATOM 4272 N N . ARG B 1 230 ? -28.828 11.666 36.592 1.00 35.31 207 ARG B N 1
ATOM 4273 C CA . ARG B 1 230 ? -29.762 11.564 35.503 1.00 35.81 207 ARG B CA 1
ATOM 4274 C C . ARG B 1 230 ? -30.834 10.502 35.794 1.00 37.47 207 ARG B C 1
ATOM 4275 O O . ARG B 1 230 ? -31.696 10.227 34.956 1.00 39.97 207 ARG B O 1
ATOM 4283 N N . GLY B 1 231 ? -30.779 9.926 36.995 1.00 34.42 208 GLY B N 1
ATOM 4284 C CA . GLY B 1 231 ? -31.789 8.990 37.451 1.00 32.52 208 GLY B CA 1
ATOM 4285 C C . GLY B 1 231 ? -31.522 7.540 37.117 1.00 32.23 208 GLY B C 1
ATOM 4286 O O . GLY B 1 231 ? -32.362 6.672 37.381 1.00 31.32 208 GLY B O 1
ATOM 4287 N N . ALA B 1 232 ? -30.362 7.260 36.528 1.00 32.69 209 ALA B N 1
ATOM 4288 C CA . ALA B 1 232 ? -30.015 5.877 36.188 1.00 32.40 209 ALA B CA 1
ATOM 4289 C C . ALA B 1 232 ? -29.383 5.139 37.369 1.00 34.28 209 ALA B C 1
ATOM 4290 O O . ALA B 1 232 ? -29.053 5.739 38.392 1.00 37.63 209 ALA B O 1
ATOM 4292 N N . VAL B 1 233 ? -29.217 3.834 37.221 1.00 33.13 210 VAL B N 1
ATOM 4293 C CA . VAL B 1 233 ? -28.697 3.002 38.294 1.00 33.34 210 VAL B CA 1
ATOM 4294 C C . VAL B 1 233 ? -27.358 2.391 37.862 1.00 32.08 210 VAL B C 1
ATOM 4295 O O . VAL B 1 233 ? -27.321 1.477 37.040 1.00 32.30 210 VAL B O 1
ATOM 4299 N N . PRO B 1 234 ? -26.250 2.898 38.420 1.00 30.88 211 PRO B N 1
ATOM 4300 C CA . PRO B 1 234 ? -24.928 2.409 38.063 1.00 30.27 211 PRO B CA 1
ATOM 4301 C C . PRO B 1 234 ? -24.439 1.218 38.911 1.00 30.68 211 PRO B C 1
ATOM 4302 O O . PRO B 1 234 ? -24.567 1.233 40.134 1.00 32.12 211 PRO B O 1
ATOM 4306 N N . ILE B 1 235 ? -23.895 0.201 38.247 1.00 30.81 212 ILE B N 1
ATOM 4307 C CA . ILE B 1 235 ? -23.219 -0.927 38.896 1.00 31.92 212 ILE B CA 1
ATOM 4308 C C . ILE B 1 235 ? -21.751 -0.902 38.504 1.00 31.15 212 ILE B C 1
ATOM 4309 O O . ILE B 1 235 ? -21.427 -0.976 37.312 1.00 33.48 212 ILE B O 1
ATOM 4314 N N . ALA B 1 236 ? -20.877 -0.805 39.501 1.00 29.05 213 ALA B N 1
ATOM 4315 C CA . ALA B 1 236 ? -19.454 -0.611 39.269 1.00 29.30 213 ALA B CA 1
ATOM 4316 C C . ALA B 1 236 ? -18.684 -1.918 39.161 1.00 30.81 213 ALA B C 1
ATOM 4317 O O . ALA B 1 236 ? -18.883 -2.818 39.978 1.00 32.63 213 ALA B O 1
ATOM 4319 N N . VAL B 1 237 ? -17.804 -2.011 38.161 1.00 29.33 214 VAL B N 1
ATOM 4320 C CA . VAL B 1 237 ? -16.806 -3.081 38.107 1.00 30.32 214 VAL B CA 1
ATOM 4321 C C . VAL B 1 237 ? -15.451 -2.470 38.453 1.00 33.46 214 VAL B C 1
ATOM 4322 O O . VAL B 1 237 ? -14.934 -1.626 37.720 1.00 37.53 214 VAL B O 1
ATOM 4326 N N . ALA B 1 238 ? -14.876 -2.879 39.576 1.00 33.67 215 ALA B N 1
ATOM 4327 C CA . ALA B 1 238 ? -13.642 -2.250 40.026 1.00 34.07 215 ALA B CA 1
ATOM 4328 C C . ALA B 1 238 ? -12.612 -3.217 40.602 1.00 34.81 215 ALA B C 1
ATOM 4329 O O . ALA B 1 238 ? -12.893 -4.407 40.818 1.00 32.10 215 ALA B O 1
ATOM 4331 N N . GLY B 1 239 ? -11.415 -2.679 40.838 1.00 38.83 216 GLY B N 1
ATOM 4332 C CA . GLY B 1 239 ? -10.304 -3.435 41.406 1.00 44.48 216 GLY B CA 1
ATOM 4333 C C . GLY B 1 239 ? -10.566 -4.044 42.781 1.00 48.98 216 GLY B C 1
ATOM 4334 O O . GLY B 1 239 ? -11.535 -3.682 43.464 1.00 44.33 216 GLY B O 1
ATOM 4335 N N . PRO B 1 240 ? -9.697 -4.986 43.199 1.00 57.52 217 PRO B N 1
ATOM 4336 C CA . PRO B 1 240 ? -9.861 -5.553 44.548 1.00 57.41 217 PRO B CA 1
ATOM 4337 C C . PRO B 1 240 ? -9.768 -4.486 45.674 1.00 52.44 217 PRO B C 1
ATOM 4338 O O . PRO B 1 240 ? -8.974 -3.527 45.580 1.00 43.88 217 PRO B O 1
ATOM 4342 N N . GLY B 1 241 ? -10.619 -4.654 46.695 1.00 55.06 218 GLY B N 1
ATOM 4343 C CA . GLY B 1 241 ? -10.751 -3.719 47.828 1.00 53.28 218 GLY B CA 1
ATOM 4344 C C . GLY B 1 241 ? -11.137 -2.274 47.507 1.00 53.19 218 GLY B C 1
ATOM 4345 O O . GLY B 1 241 ? -10.730 -1.357 48.208 1.00 54.66 218 GLY B O 1
ATOM 4346 N N . LYS B 1 242 ? -11.918 -2.060 46.451 1.00 50.15 219 LYS B N 1
ATOM 4347 C CA . LYS B 1 242 ? -12.391 -0.726 46.110 1.00 44.34 219 LYS B CA 1
ATOM 4348 C C . LYS B 1 242 ? -13.909 -0.652 46.209 1.00 42.54 219 LYS B C 1
ATOM 4349 O O . LYS B 1 242 ? -14.512 0.364 45.847 1.00 41.15 219 LYS B O 1
ATOM 4355 N N . GLU B 1 243 ? -14.518 -1.735 46.698 1.00 43.82 220 GLU B N 1
ATOM 4356 C CA . GLU B 1 243 ? -15.969 -1.816 46.864 1.00 46.17 220 GLU B CA 1
ATOM 4357 C C . GLU B 1 243 ? -16.540 -0.580 47.599 1.00 43.72 220 GLU B C 1
ATOM 4358 O O . GLU B 1 243 ? -17.484 0.065 47.122 1.00 38.68 220 GLU B O 1
ATOM 4364 N N . ALA B 1 244 ? -15.931 -0.244 48.739 1.00 45.99 221 ALA B N 1
ATOM 4365 C CA . ALA B 1 244 ? -16.451 0.791 49.630 1.00 43.56 221 ALA B CA 1
ATOM 4366 C C . ALA B 1 244 ? -16.404 2.160 48.991 1.00 42.86 221 ALA B C 1
ATOM 4367 O O . ALA B 1 244 ? -17.390 2.892 49.041 1.00 45.33 221 ALA B O 1
ATOM 4369 N N . ALA B 1 245 ? -15.275 2.504 48.377 1.00 40.25 222 ALA B N 1
ATOM 4370 C CA . ALA B 1 245 ? -15.172 3.763 47.640 1.00 39.02 222 ALA B CA 1
ATOM 4371 C C . ALA B 1 245 ? -16.198 3.890 46.505 1.00 40.31 222 ALA B C 1
ATOM 4372 O O . ALA B 1 245 ? -16.677 4.995 46.208 1.00 42.60 222 ALA B O 1
ATOM 4382 N N . LEU B 1 247 ? -19.276 2.485 46.381 1.00 35.80 224 LEU B N 1
ATOM 4383 C CA . LEU B 1 247 ? -20.562 2.742 47.016 1.00 35.52 224 LEU B CA 1
ATOM 4384 C C . LEU B 1 247 ? -20.697 4.194 47.415 1.00 38.34 224 LEU B C 1
ATOM 4385 O O . LEU B 1 247 ? -21.757 4.783 47.260 1.00 38.58 224 LEU B O 1
ATOM 4390 N N . ASP B 1 248 ? -19.601 4.760 47.905 1.00 41.51 225 ASP B N 1
ATOM 4391 C CA . ASP B 1 248 ? -19.568 6.107 48.458 1.00 45.05 225 ASP B CA 1
ATOM 4392 C C . ASP B 1 248 ? -19.802 7.163 47.405 1.00 43.91 225 ASP B C 1
ATOM 4393 O O . ASP B 1 248 ? -20.191 8.276 47.734 1.00 49.55 225 ASP B O 1
ATOM 4398 N N . ILE B 1 249 ? -19.544 6.822 46.146 1.00 38.34 226 ILE B N 1
ATOM 4399 C CA . ILE B 1 249 ? -19.697 7.778 45.064 1.00 35.76 226 ILE B CA 1
ATOM 4400 C C . ILE B 1 249 ? -20.968 7.505 44.290 1.00 34.23 226 ILE B C 1
ATOM 4401 O O . ILE B 1 249 ? -21.219 8.104 43.251 1.00 34.51 226 ILE B O 1
ATOM 4406 N N . GLY B 1 250 ? -21.771 6.582 44.801 1.00 33.73 227 GLY B N 1
ATOM 4407 C CA . GLY B 1 250 ? -23.104 6.366 44.273 1.00 32.37 227 GLY B CA 1
ATOM 4408 C C . GLY B 1 250 ? -23.401 5.046 43.594 1.00 31.64 227 GLY B C 1
ATOM 4409 O O . GLY B 1 250 ? -24.517 4.853 43.105 1.00 30.99 227 GLY B O 1
ATOM 4410 N N . ALA B 1 251 ? -22.442 4.125 43.545 1.00 31.49 228 ALA B N 1
ATOM 4411 C CA . ALA B 1 251 ? -22.742 2.838 42.915 1.00 32.70 228 ALA B CA 1
ATOM 4412 C C . ALA B 1 251 ? -23.805 2.070 43.710 1.00 34.10 228 ALA B C 1
ATOM 4413 O O . ALA B 1 251 ? -23.765 2.047 44.939 1.00 34.49 228 ALA B O 1
ATOM 4415 N N . GLN B 1 252 ? -24.759 1.472 42.998 1.00 34.64 229 GLN B N 1
ATOM 4416 C CA . GLN B 1 252 ? -25.787 0.640 43.611 1.00 37.39 229 GLN B CA 1
ATOM 4417 C C . GLN B 1 252 ? -25.137 -0.616 44.162 1.00 38.70 229 GLN B C 1
ATOM 4418 O O . GLN B 1 252 ? -25.273 -0.934 45.336 1.00 40.58 229 GLN B O 1
ATOM 4424 N N . ALA B 1 253 ? -24.421 -1.315 43.295 1.00 38.28 230 ALA B N 1
ATOM 4425 C CA . ALA B 1 253 ? -23.704 -2.517 43.663 1.00 37.93 230 ALA B CA 1
ATOM 4426 C C . ALA B 1 253 ? -22.305 -2.427 43.070 1.00 39.24 230 ALA B C 1
ATOM 4427 O O . ALA B 1 253 ? -22.067 -1.636 42.156 1.00 41.00 230 ALA B O 1
ATOM 4429 N N . VAL B 1 254 ? -21.384 -3.222 43.603 1.00 38.67 231 VAL B N 1
ATOM 4430 C CA . VAL B 1 254 ? -20.010 -3.274 43.121 1.00 37.08 231 VAL B CA 1
ATOM 4431 C C . VAL B 1 254 ? -19.662 -4.715 42.833 1.00 39.11 231 VAL B C 1
ATOM 4432 O O . VAL B 1 254 ? -20.004 -5.597 43.596 1.00 41.89 231 VAL B O 1
ATOM 4436 N N . VAL B 1 255 ? -18.982 -4.939 41.722 1.00 40.44 232 VAL B N 1
ATOM 4437 C CA . VAL B 1 255 ? -18.487 -6.248 41.345 1.00 42.03 232 VAL B CA 1
ATOM 4438 C C . VAL B 1 255 ? -16.971 -6.145 41.371 1.00 44.87 232 VAL B C 1
ATOM 4439 O O . VAL B 1 255 ? -16.409 -5.195 40.831 1.00 47.57 232 VAL B O 1
ATOM 4443 N N . THR B 1 256 ? -16.308 -7.105 42.006 1.00 45.23 233 THR B N 1
ATOM 4444 C CA . THR B 1 256 ? -14.857 -7.071 42.081 1.00 45.25 233 THR B CA 1
ATOM 4445 C C . THR B 1 256 ? -14.235 -7.924 40.988 1.00 47.84 233 THR B C 1
ATOM 4446 O O . THR B 1 256 ? -14.525 -9.110 40.856 1.00 45.40 233 THR B O 1
ATOM 4450 N N . ARG B 1 257 ? -13.358 -7.307 40.217 1.00 51.84 234 ARG B N 1
ATOM 4451 C CA . ARG B 1 257 ? -12.978 -7.781 38.903 1.00 50.13 234 ARG B CA 1
ATOM 4452 C C . ARG B 1 257 ? -12.335 -9.153 38.836 1.00 55.84 234 ARG B C 1
ATOM 4453 O O . ARG B 1 257 ? -12.504 -9.862 37.850 1.00 63.12 234 ARG B O 1
ATOM 4461 N N . GLY B 1 258 ? -11.537 -9.515 39.825 1.00 53.11 235 GLY B N 1
ATOM 4462 C CA . GLY B 1 258 ? -10.734 -10.730 39.664 1.00 58.98 235 GLY B CA 1
ATOM 4463 C C . GLY B 1 258 ? -11.091 -11.961 40.482 1.00 67.46 235 GLY B C 1
ATOM 4464 O O . GLY B 1 258 ? -10.200 -12.628 41.014 1.00 76.28 235 GLY B O 1
ATOM 4465 N N . GLN B 1 259 ? -12.380 -12.199 40.680 1.00 63.49 236 GLN B N 1
ATOM 4466 C CA . GLN B 1 259 ? -12.807 -13.317 41.497 1.00 63.93 236 GLN B CA 1
ATOM 4467 C C . GLN B 1 259 ? -14.054 -14.030 40.987 1.00 63.24 236 GLN B C 1
ATOM 4468 O O . GLN B 1 259 ? -15.095 -13.988 41.626 1.00 67.56 236 GLN B O 1
ATOM 4474 N N . GLY B 1 260 ? -13.952 -14.701 39.851 1.00 58.10 237 GLY B N 1
ATOM 4475 C CA . GLY B 1 260 ? -15.074 -15.472 39.348 1.00 55.31 237 GLY B CA 1
ATOM 4476 C C . GLY B 1 260 ? -15.576 -14.972 38.020 1.00 52.83 237 GLY B C 1
ATOM 4477 O O . GLY B 1 260 ? -15.048 -14.003 37.469 1.00 51.53 237 GLY B O 1
ATOM 4478 N N . ASP B 1 261 ? -16.589 -15.657 37.500 1.00 53.13 238 ASP B N 1
ATOM 4479 C CA . ASP B 1 261 ? -17.183 -15.306 36.218 1.00 52.11 238 ASP B CA 1
ATOM 4480 C C . ASP B 1 261 ? -17.922 -13.990 36.397 1.00 47.26 238 ASP B C 1
ATOM 4481 O O . ASP B 1 261 ? -18.771 -13.851 37.290 1.00 46.09 238 ASP B O 1
ATOM 4486 N N . LEU B 1 262 ? -17.630 -13.046 35.518 1.00 43.00 239 LEU B N 1
ATOM 4487 C CA . LEU B 1 262 ? -18.216 -11.725 35.570 1.00 38.68 239 LEU B CA 1
ATOM 4488 C C . LEU B 1 262 ? -19.721 -11.728 35.391 1.00 39.30 239 LEU B C 1
ATOM 4489 O O . LEU B 1 262 ? -20.433 -11.070 36.130 1.00 38.53 239 LEU B O 1
ATOM 4494 N N . ALA B 1 263 ? -20.214 -12.494 34.429 1.00 41.05 240 ALA B N 1
ATOM 4495 C CA . ALA B 1 263 ? -21.642 -12.515 34.155 1.00 39.81 240 ALA B CA 1
ATOM 4496 C C . ALA B 1 263 ? -22.390 -12.980 35.388 1.00 41.50 240 ALA B C 1
ATOM 4497 O O . ALA B 1 263 ? -23.402 -12.389 35.756 1.00 43.32 240 ALA B O 1
ATOM 4499 N N . GLU B 1 264 ? -21.846 -13.998 36.052 1.00 42.46 241 GLU B N 1
ATOM 4500 C CA . GLU B 1 264 ? -22.408 -14.506 37.298 1.00 45.06 241 GLU B CA 1
ATOM 4501 C C . GLU B 1 264 ? -22.309 -13.495 38.437 1.00 43.00 241 GLU B C 1
ATOM 4502 O O . GLU B 1 264 ? -23.249 -13.346 39.222 1.00 43.12 241 GLU B O 1
ATOM 4508 N N . ALA B 1 265 ? -21.176 -12.798 38.523 1.00 40.45 242 ALA B N 1
ATOM 4509 C CA . ALA B 1 265 ? -20.969 -11.804 39.580 1.00 38.19 242 ALA B CA 1
ATOM 4510 C C . ALA B 1 265 ? -21.936 -10.633 39.420 1.00 41.14 242 ALA B C 1
ATOM 4511 O O . ALA B 1 265 ? -22.551 -10.187 40.392 1.00 44.25 242 ALA B O 1
ATOM 4513 N N . VAL B 1 266 ? -22.084 -10.160 38.185 1.00 38.94 243 VAL B N 1
ATOM 4514 C CA . VAL B 1 266 ? -23.002 -9.079 37.883 1.00 37.95 243 VAL B CA 1
ATOM 4515 C C . VAL B 1 266 ? -24.428 -9.529 38.114 1.00 39.28 243 VAL B C 1
ATOM 4516 O O . VAL B 1 266 ? -25.250 -8.777 38.629 1.00 39.43 243 VAL B O 1
ATOM 4520 N N . GLU B 1 267 ? -24.711 -10.762 37.715 1.00 41.97 244 GLU B N 1
ATOM 4521 C CA . GLU B 1 267 ? -25.996 -11.365 37.947 1.00 45.61 244 GLU B CA 1
ATOM 4522 C C . GLU B 1 267 ? -26.345 -11.169 39.426 1.00 44.76 244 GLU B C 1
ATOM 4523 O O . GLU B 1 267 ? -27.348 -10.532 39.755 1.00 43.85 244 GLU B O 1
ATOM 4529 N N . ALA B 1 268 ? -25.482 -11.679 40.304 1.00 44.16 245 ALA B N 1
ATOM 4530 C CA . ALA B 1 268 ? -25.675 -11.576 41.750 1.00 44.22 245 ALA B CA 1
ATOM 4531 C C . ALA B 1 268 ? -25.737 -10.114 42.237 1.00 48.27 245 ALA B C 1
ATOM 4532 O O . ALA B 1 268 ? -26.587 -9.766 43.055 1.00 48.05 245 ALA B O 1
ATOM 4534 N N . ALA B 1 269 ? -24.858 -9.266 41.701 1.00 50.18 246 ALA B N 1
ATOM 4535 C CA . ALA B 1 269 ? -24.734 -7.855 42.104 1.00 47.67 246 ALA B CA 1
ATOM 4536 C C . ALA B 1 269 ? -25.952 -6.963 41.832 1.00 45.20 246 ALA B C 1
ATOM 4537 O O . ALA B 1 269 ? -26.351 -6.201 42.697 1.00 45.68 246 ALA B O 1
ATOM 4539 N N . SER B 1 270 ? -26.506 -7.023 40.625 1.00 45.64 247 SER B N 1
ATOM 4540 C CA . SER B 1 270 ? -27.811 -6.431 40.341 1.00 49.86 247 SER B CA 1
ATOM 4541 C C . SER B 1 270 ? -28.890 -7.282 41.017 1.00 57.50 247 SER B C 1
ATOM 4542 O O . SER B 1 270 ? -28.593 -8.341 41.599 1.00 59.19 247 SER B O 1
ATOM 4545 N N . GLY B 1 271 ? -30.144 -6.849 40.933 1.00 59.41 248 GLY B N 1
ATOM 4546 C CA . GLY B 1 271 ? -31.233 -7.649 41.493 1.00 64.60 248 GLY B CA 1
ATOM 4547 C C . GLY B 1 271 ? -31.594 -8.877 40.661 1.00 70.04 248 GLY B C 1
ATOM 4548 O O . GLY B 1 271 ? -32.668 -9.446 40.843 1.00 72.39 248 GLY B O 1
ATOM 4549 N N . GLY B 1 272 ? -30.691 -9.301 39.771 1.00 70.21 249 GLY B N 1
ATOM 4550 C CA . GLY B 1 272 ? -31.041 -10.183 38.647 1.00 66.16 249 GLY B CA 1
ATOM 4551 C C . GLY B 1 272 ? -31.563 -9.369 37.461 1.00 66.81 249 GLY B C 1
ATOM 4552 O O . GLY B 1 272 ? -31.839 -9.912 36.385 1.00 64.12 249 GLY B O 1
ATOM 4553 N N . ARG B 1 273 ? -31.730 -8.071 37.665 1.00 65.80 250 ARG B N 1
ATOM 4554 C CA . ARG B 1 273 ? -32.270 -7.211 36.624 1.00 57.93 250 ARG B CA 1
ATOM 4555 C C . ARG B 1 273 ? -31.301 -6.988 35.472 1.00 47.90 250 ARG B C 1
ATOM 4556 O O . ARG B 1 273 ? -30.095 -7.012 35.653 1.00 42.94 250 ARG B O 1
ATOM 4564 N N . PRO B 1 274 ? -31.845 -6.790 34.281 1.00 41.71 251 PRO B N 1
ATOM 4565 C CA . PRO B 1 274 ? -31.024 -6.740 33.061 1.00 37.70 251 PRO B CA 1
ATOM 4566 C C . PRO B 1 274 ? -30.116 -5.497 32.976 1.00 35.09 251 PRO B C 1
ATOM 4567 O O . PRO B 1 274 ? -30.441 -4.455 33.545 1.00 36.48 251 PRO B O 1
ATOM 4571 N N . ILE B 1 275 ? -28.983 -5.626 32.282 1.00 30.62 252 ILE B N 1
ATOM 4572 C CA . ILE B 1 275 ? -28.105 -4.495 32.007 1.00 28.09 252 ILE B CA 1
ATOM 4573 C C . ILE B 1 275 ? -28.470 -3.824 30.672 1.00 27.31 252 ILE B C 1
ATOM 4574 O O . ILE B 1 275 ? -28.398 -4.426 29.609 1.00 26.99 252 ILE B O 1
ATOM 4579 N N . ASP B 1 276 ? -28.872 -2.567 30.749 1.00 28.28 253 ASP B N 1
ATOM 4580 C CA . ASP B 1 276 ? -29.332 -1.804 29.587 1.00 29.02 253 ASP B CA 1
ATOM 4581 C C . ASP B 1 276 ? -28.162 -1.185 28.818 1.00 27.10 253 ASP B C 1
ATOM 4582 O O . ASP B 1 276 ? -28.177 -1.095 27.583 1.00 27.69 253 ASP B O 1
ATOM 4587 N N . VAL B 1 277 ? -27.149 -0.758 29.560 1.00 24.25 254 VAL B N 1
ATOM 4588 C CA . VAL B 1 277 ? -26.016 -0.069 28.985 1.00 22.79 254 VAL B CA 1
ATOM 4589 C C . VAL B 1 277 ? -24.744 -0.559 29.671 1.00 24.18 254 VAL B C 1
ATOM 4590 O O . VAL B 1 277 ? -24.730 -0.792 30.892 1.00 26.38 254 VAL B O 1
ATOM 4594 N N . VAL B 1 278 ? -23.687 -0.723 28.885 1.00 22.32 255 VAL B N 1
ATOM 4595 C CA . VAL B 1 278 ? -22.369 -0.951 29.435 1.00 22.65 255 VAL B CA 1
ATOM 4596 C C . VAL B 1 278 ? -21.476 0.233 29.081 1.00 24.53 255 VAL B C 1
ATOM 4597 O O . VAL B 1 278 ? -21.371 0.613 27.906 1.00 27.91 255 VAL B O 1
ATOM 4601 N N . ALA B 1 279 ? -20.875 0.850 30.093 1.00 23.01 256 ALA B N 1
ATOM 4602 C CA . ALA B 1 279 ? -19.884 1.892 29.870 1.00 21.90 256 ALA B CA 1
ATOM 4603 C C . ALA B 1 279 ? -18.530 1.251 30.079 1.00 25.04 256 ALA B C 1
ATOM 4604 O O . ALA B 1 279 ? -18.175 0.878 31.206 1.00 29.01 256 ALA B O 1
ATOM 4606 N N . ASP B 1 280 ? -17.770 1.107 29.002 1.00 24.58 257 ASP B N 1
ATOM 4607 C CA . ASP B 1 280 ? -16.549 0.333 29.085 1.00 27.27 257 ASP B CA 1
ATOM 4608 C C . ASP B 1 280 ? -15.317 1.182 28.853 1.00 28.64 257 ASP B C 1
ATOM 4609 O O . ASP B 1 280 ? -15.183 1.825 27.820 1.00 30.49 257 ASP B O 1
ATOM 4614 N N . LEU B 1 281 ? -14.423 1.172 29.833 1.00 28.89 258 LEU B N 1
ATOM 4615 C CA . LEU B 1 281 ? -13.184 1.925 29.764 1.00 30.74 258 LEU B CA 1
ATOM 4616 C C . LEU B 1 281 ? -11.976 1.011 29.857 1.00 32.72 258 LEU B C 1
ATOM 4617 O O . LEU B 1 281 ? -10.833 1.466 29.895 1.00 36.01 258 LEU B O 1
ATOM 4622 N N . VAL B 1 282 ? -12.234 -0.287 29.932 1.00 30.91 259 VAL B N 1
ATOM 4623 C CA . VAL B 1 282 ? -11.173 -1.280 30.007 1.00 30.85 259 VAL B CA 1
ATOM 4624 C C . VAL B 1 282 ? -10.923 -2.022 28.700 1.00 31.79 259 VAL B C 1
ATOM 4625 O O . VAL B 1 282 ? -9.793 -2.150 28.276 1.00 32.99 259 VAL B O 1
ATOM 4629 N N . GLY B 1 283 ? -11.985 -2.512 28.074 1.00 30.72 260 GLY B N 1
ATOM 4630 C CA . GLY B 1 283 ? -11.874 -3.318 26.853 1.00 30.04 260 GLY B CA 1
ATOM 4631 C C . GLY B 1 283 ? -11.049 -4.575 27.036 1.00 30.78 260 GLY B C 1
ATOM 4632 O O . GLY B 1 283 ? -11.307 -5.368 27.942 1.00 32.37 260 GLY B O 1
ATOM 4633 N N . GLY B 1 284 ? -10.049 -4.763 26.182 1.00 31.54 261 GLY B N 1
ATOM 4634 C CA . GLY B 1 284 ? -9.107 -5.872 26.355 1.00 34.41 261 GLY B CA 1
ATOM 4635 C C . GLY B 1 284 ? -9.841 -7.168 26.651 1.00 35.37 261 GLY B C 1
ATOM 4636 O O . GLY B 1 284 ? -10.811 -7.490 25.964 1.00 35.56 261 GLY B O 1
ATOM 4637 N N . PRO B 1 285 ? -9.418 -7.896 27.701 1.00 36.61 262 PRO B N 1
ATOM 4638 C CA . PRO B 1 285 ? -9.908 -9.259 28.015 1.00 38.49 262 PRO B CA 1
ATOM 4639 C C . PRO B 1 285 ? -11.365 -9.319 28.499 1.00 37.04 262 PRO B C 1
ATOM 4640 O O . PRO B 1 285 ? -11.904 -10.408 28.685 1.00 35.48 262 PRO B O 1
ATOM 4644 N N . LEU B 1 286 ? -11.979 -8.150 28.674 1.00 36.03 263 LEU B N 1
ATOM 4645 C CA . LEU B 1 286 ? -13.301 -7.994 29.269 1.00 32.42 263 LEU B CA 1
ATOM 4646 C C . LEU B 1 286 ? -14.355 -7.780 28.190 1.00 28.93 263 LEU B C 1
ATOM 4647 O O . LEU B 1 286 ? -15.559 -7.922 28.431 1.00 28.68 263 LEU B O 1
ATOM 4652 N N . PHE B 1 287 ? -13.893 -7.421 27.000 1.00 27.63 264 PHE B N 1
ATOM 4653 C CA . PHE B 1 287 ? -14.773 -6.992 25.933 1.00 28.45 264 PHE B CA 1
ATOM 4654 C C . PHE B 1 287 ? -15.842 -8.025 25.601 1.00 29.82 264 PHE B C 1
ATOM 4655 O O . PHE B 1 287 ? -17.022 -7.791 25.863 1.00 30.37 264 PHE B O 1
ATOM 4663 N N . ASN B 1 288 ? -15.445 -9.164 25.035 1.00 32.46 265 ASN B N 1
ATOM 4664 C CA . ASN B 1 288 ? -16.439 -10.176 24.691 1.00 34.51 265 ASN B CA 1
ATOM 4665 C C . ASN B 1 288 ? -17.428 -10.455 25.845 1.00 33.11 265 ASN B C 1
ATOM 4666 O O . ASN B 1 288 ? -18.637 -10.511 25.626 1.00 34.19 265 ASN B O 1
ATOM 4671 N N . ASP B 1 289 ? -16.911 -10.593 27.065 1.00 31.97 266 ASP B N 1
ATOM 4672 C CA . ASP B 1 289 ? -17.742 -10.762 28.261 1.00 34.07 266 ASP B CA 1
ATOM 4673 C C . ASP B 1 289 ? -18.764 -9.654 28.409 1.00 29.15 266 ASP B C 1
ATOM 4674 O O . ASP B 1 289 ? -19.942 -9.908 28.678 1.00 27.30 266 ASP B O 1
ATOM 4679 N N . LEU B 1 290 ? -18.319 -8.417 28.239 1.00 27.05 267 LEU B N 1
ATOM 4680 C CA . LEU B 1 290 ? -19.257 -7.312 28.307 1.00 25.41 267 LEU B CA 1
ATOM 4681 C C . LEU B 1 290 ? -20.412 -7.493 27.320 1.00 24.42 267 LEU B C 1
ATOM 4682 O O . LEU B 1 290 ? -21.571 -7.428 27.731 1.00 24.70 267 LEU B O 1
ATOM 4687 N N . LEU B 1 291 ? -20.122 -7.789 26.052 1.00 23.75 268 LEU B N 1
ATOM 4688 C CA . LEU B 1 291 ? -21.206 -8.103 25.097 1.00 23.30 268 LEU B CA 1
ATOM 4689 C C . LEU B 1 291 ? -22.141 -9.239 25.530 1.00 24.86 268 LEU B C 1
ATOM 4690 O O . LEU B 1 291 ? -23.350 -9.131 25.361 1.00 25.30 268 LEU B O 1
ATOM 4695 N N . LYS B 1 292 ? -21.605 -10.312 26.106 1.00 26.43 269 LYS B N 1
ATOM 4696 C CA . LYS B 1 292 ? -22.458 -11.393 26.642 1.00 28.80 269 LYS B CA 1
ATOM 4697 C C . LYS B 1 292 ? -23.493 -10.916 27.676 1.00 27.93 269 LYS B C 1
ATOM 4698 O O . LYS B 1 292 ? -24.673 -11.278 27.604 1.00 28.34 269 LYS B O 1
ATOM 4704 N N . ILE B 1 293 ? -23.021 -10.108 28.624 1.00 26.87 270 ILE B N 1
ATOM 4705 C CA . ILE B 1 293 ? -23.795 -9.628 29.761 1.00 26.90 270 ILE B CA 1
ATOM 4706 C C . ILE B 1 293 ? -24.911 -8.688 29.353 1.00 26.03 270 ILE B C 1
ATOM 4707 O O . ILE B 1 293 ? -26.012 -8.777 29.879 1.00 28.60 270 ILE B O 1
ATOM 4712 N N . LEU B 1 294 ? -24.623 -7.796 28.416 1.00 23.59 271 LEU B N 1
ATOM 4713 C CA . LEU B 1 294 ? -25.579 -6.798 27.943 1.00 23.63 271 LEU B CA 1
ATOM 4714 C C . LEU B 1 294 ? -26.901 -7.407 27.450 1.00 23.94 271 LEU B C 1
ATOM 4715 O O . LEU B 1 294 ? -26.902 -8.363 26.677 1.00 23.49 271 LEU B O 1
ATOM 4720 N N . ARG B 1 295 ? -28.029 -6.872 27.909 1.00 25.04 272 ARG B N 1
ATOM 4721 C CA . ARG B 1 295 ? -29.339 -7.374 27.475 1.00 25.32 272 ARG B CA 1
ATOM 4722 C C . ARG B 1 295 ? -29.501 -7.234 25.960 1.00 26.01 272 ARG B C 1
ATOM 4723 O O . ARG B 1 295 ? -28.953 -6.319 25.359 1.00 26.12 272 ARG B O 1
ATOM 4731 N N . PRO B 1 296 ? -30.268 -8.139 25.335 1.00 25.69 273 PRO B N 1
ATOM 4732 C CA . PRO B 1 296 ? -30.523 -7.982 23.910 1.00 24.23 273 PRO B CA 1
ATOM 4733 C C . PRO B 1 296 ? -31.128 -6.618 23.672 1.00 24.73 273 PRO B C 1
ATOM 4734 O O . PRO B 1 296 ? -31.973 -6.207 24.444 1.00 26.36 273 PRO B O 1
ATOM 4738 N N . GLU B 1 297 ? -30.697 -5.922 22.626 1.00 26.25 274 GLU B N 1
ATOM 4739 C CA . GLU B 1 297 ? -31.113 -4.520 22.353 1.00 27.29 274 GLU B CA 1
ATOM 4740 C C . GLU B 1 297 ? -30.363 -3.503 23.227 1.00 26.26 274 GLU B C 1
ATOM 4741 O O . GLU B 1 297 ? -30.635 -2.311 23.196 1.00 24.99 274 GLU B O 1
ATOM 4747 N N . GLY B 1 298 ? -29.397 -3.990 23.994 1.00 28.48 275 GLY B N 1
ATOM 4748 C CA . GLY B 1 298 ? -28.568 -3.142 24.846 1.00 30.33 275 GLY B CA 1
ATOM 4749 C C . GLY B 1 298 ? -27.631 -2.210 24.096 1.00 32.32 275 GLY B C 1
ATOM 4750 O O . GLY B 1 298 ? -27.415 -2.340 22.874 1.00 32.89 275 GLY B O 1
ATOM 4751 N N . ARG B 1 299 ? -27.059 -1.270 24.841 1.00 30.08 276 ARG B N 1
ATOM 4752 C CA . ARG B 1 299 ? -26.171 -0.294 24.251 1.00 28.15 276 ARG B CA 1
ATOM 4753 C C . ARG B 1 299 ? -24.788 -0.316 24.903 1.00 30.90 276 ARG B C 1
ATOM 4754 O O . ARG B 1 299 ? -24.657 -0.188 26.123 1.00 36.23 276 ARG B O 1
ATOM 4762 N N . TYR B 1 300 ? -23.762 -0.510 24.078 1.00 27.44 277 TYR B N 1
ATOM 4763 C CA . TYR B 1 300 ? -22.369 -0.500 24.514 1.00 23.93 277 TYR B CA 1
ATOM 4764 C C . TYR B 1 300 ? -21.724 0.823 24.116 1.00 22.99 277 TYR B C 1
ATOM 4765 O O . TYR B 1 300 ? -21.871 1.277 22.980 1.00 22.96 277 TYR B O 1
ATOM 4774 N N . THR B 1 301 ? -20.996 1.436 25.036 1.00 22.83 278 THR B N 1
ATOM 4775 C CA . THR B 1 301 ? -20.364 2.712 24.721 1.00 26.24 278 THR B CA 1
ATOM 4776 C C . THR B 1 301 ? -18.971 2.845 25.345 1.00 29.17 278 THR B C 1
ATOM 4777 O O . THR B 1 301 ? -18.781 2.550 26.533 1.00 33.83 278 THR B O 1
ATOM 4781 N N . THR B 1 302 ? -18.000 3.271 24.538 1.00 25.52 279 THR B N 1
ATOM 4782 C CA . THR B 1 302 ? -16.632 3.399 25.008 1.00 26.10 279 THR B CA 1
ATOM 4783 C C . THR B 1 302 ? -15.981 4.705 24.581 1.00 26.07 279 THR B C 1
ATOM 4784 O O . THR B 1 302 ? -16.355 5.271 23.557 1.00 26.41 279 THR B O 1
ATOM 4788 N N . ALA B 1 303 ? -15.014 5.162 25.387 1.00 27.31 280 ALA B N 1
ATOM 4789 C CA . ALA B 1 303 ? -14.140 6.312 25.071 1.00 29.82 280 ALA B CA 1
ATOM 4790 C C . ALA B 1 303 ? -12.662 6.026 25.355 1.00 34.05 280 ALA B C 1
ATOM 4791 O O . ALA B 1 303 ? -11.825 6.922 25.269 1.00 37.06 280 ALA B O 1
ATOM 4793 N N . GLY B 1 304 ? -12.350 4.780 25.690 1.00 33.82 281 GLY B N 1
ATOM 4794 C CA . GLY B 1 304 ? -10.987 4.372 25.977 1.00 33.77 281 GLY B CA 1
ATOM 4795 C C . GLY B 1 304 ? -10.995 2.923 26.401 1.00 34.92 281 GLY B C 1
ATOM 4796 O O . GLY B 1 304 ? -11.985 2.445 26.962 1.00 38.84 281 GLY B O 1
ATOM 4797 N N . ALA B 1 305 ? -9.901 2.225 26.114 1.00 32.38 282 ALA B N 1
ATOM 4798 C CA . ALA B 1 305 ? -9.744 0.814 26.442 1.00 31.67 282 ALA B CA 1
ATOM 4799 C C . ALA B 1 305 ? -8.354 0.575 26.996 1.00 32.99 282 ALA B C 1
ATOM 4800 O O . ALA B 1 305 ? -7.421 0.225 26.258 1.00 35.31 282 ALA B O 1
ATOM 4802 N N . ILE B 1 306 ? -8.222 0.748 28.302 1.00 31.51 283 ILE B N 1
ATOM 4803 C CA . ILE B 1 306 ? -6.919 0.714 28.948 1.00 31.27 283 ILE B CA 1
ATOM 4804 C C . ILE B 1 306 ? -6.243 -0.671 28.948 1.00 30.75 283 ILE B C 1
ATOM 4805 O O . ILE B 1 306 ? -5.020 -0.758 29.013 1.00 30.06 283 ILE B O 1
ATOM 4810 N N . ALA B 1 307 ? -7.024 -1.743 28.858 1.00 31.29 284 ALA B N 1
ATOM 4811 C CA . ALA B 1 307 ? -6.446 -3.095 28.868 1.00 33.02 284 ALA B CA 1
ATOM 4812 C C . ALA B 1 307 ? -6.259 -3.681 27.469 1.00 36.97 284 ALA B C 1
ATOM 4813 O O . ALA B 1 307 ? -5.820 -4.828 27.323 1.00 40.88 284 ALA B O 1
ATOM 4815 N N . GLY B 1 308 ? -6.589 -2.899 26.444 1.00 35.47 285 GLY B N 1
ATOM 4816 C CA . GLY B 1 308 ? -6.444 -3.356 25.064 1.00 34.46 285 GLY B CA 1
ATOM 4817 C C . GLY B 1 308 ? -7.509 -2.822 24.124 1.00 31.23 285 GLY B C 1
ATOM 4818 O O . GLY B 1 308 ? -8.637 -3.289 24.151 1.00 31.04 285 GLY B O 1
ATOM 4819 N N . PRO B 1 309 ? -7.148 -1.854 23.270 1.00 28.68 286 PRO B N 1
ATOM 4820 C CA . PRO B 1 309 ? -8.132 -1.257 22.388 1.00 28.23 286 PRO B CA 1
ATOM 4821 C C . PRO B 1 309 ? -8.471 -2.135 21.187 1.00 28.13 286 PRO B C 1
ATOM 4822 O O . PRO B 1 309 ? -9.502 -1.930 20.562 1.00 27.86 286 PRO B O 1
ATOM 4826 N N . VAL B 1 310 ? -7.615 -3.097 20.869 1.00 28.84 287 VAL B N 1
ATOM 4827 C CA . VAL B 1 310 ? -7.841 -3.983 19.718 1.00 29.58 287 VAL B CA 1
ATOM 4828 C C . VAL B 1 310 ? -8.508 -5.279 20.183 1.00 30.26 287 VAL B C 1
ATOM 4829 O O . VAL B 1 310 ? -7.912 -6.069 20.898 1.00 32.05 287 VAL B O 1
ATOM 4833 N N . VAL B 1 311 ? -9.751 -5.487 19.784 1.00 29.54 288 VAL B N 1
ATOM 4834 C CA . VAL B 1 311 ? -10.530 -6.613 20.299 1.00 28.62 288 VAL B CA 1
ATOM 4835 C C . VAL B 1 311 ? -11.115 -7.461 19.165 1.00 31.09 288 VAL B C 1
ATOM 4836 O O . VAL B 1 311 ? -11.303 -6.977 18.036 1.00 31.92 288 VAL B O 1
ATOM 4840 N N . GLN B 1 312 ? -11.366 -8.736 19.448 1.00 32.60 289 GLN B N 1
ATOM 4841 C CA . GLN B 1 312 ? -12.019 -9.598 18.465 1.00 32.95 289 GLN B CA 1
ATOM 4842 C C . GLN B 1 312 ? -13.521 -9.510 18.714 1.00 31.03 289 GLN B C 1
ATOM 4843 O O . GLN B 1 312 ? -14.017 -9.828 19.798 1.00 32.77 289 GLN B O 1
ATOM 4849 N N . LEU B 1 313 ? -14.233 -9.017 17.714 1.00 28.00 290 LEU B N 1
ATOM 4850 C CA . LEU B 1 313 ? -15.659 -8.851 17.800 1.00 25.36 290 LEU B CA 1
ATOM 4851 C C . LEU B 1 313 ? -16.351 -9.882 16.911 1.00 27.30 290 LEU B C 1
ATOM 4852 O O . LEU B 1 313 ? -16.038 -9.990 15.711 1.00 30.15 290 LEU B O 1
ATOM 4857 N N . ASP B 1 314 ? -17.269 -10.644 17.507 1.00 24.85 291 ASP B N 1
ATOM 4858 C CA . ASP B 1 314 ? -18.119 -11.565 16.763 1.00 24.68 291 ASP B CA 1
ATOM 4859 C C . ASP B 1 314 ? -19.425 -10.876 16.318 1.00 23.91 291 ASP B C 1
ATOM 4860 O O . ASP B 1 314 ? -20.410 -10.780 17.061 1.00 23.16 291 ASP B O 1
ATOM 4865 N N . LEU B 1 315 ? -19.429 -10.412 15.081 1.00 23.69 292 LEU B N 1
ATOM 4866 C CA . LEU B 1 315 ? -20.600 -9.745 14.519 1.00 22.67 292 LEU B CA 1
ATOM 4867 C C . LEU B 1 315 ? -21.904 -10.509 14.787 1.00 22.62 292 LEU B C 1
ATOM 4868 O O . LEU B 1 315 ? -22.975 -9.914 14.960 1.00 21.97 292 LEU B O 1
ATOM 4873 N N . ARG B 1 316 ? -21.803 -11.829 14.859 1.00 22.58 293 ARG B N 1
ATOM 4874 C CA . ARG B 1 316 ? -22.974 -12.630 15.110 1.00 22.09 293 ARG B CA 1
ATOM 4875 C C . ARG B 1 316 ? -23.546 -12.285 16.456 1.00 22.19 293 ARG B C 1
ATOM 4876 O O . ARG B 1 316 ? -24.754 -12.151 16.581 1.00 22.92 293 ARG B O 1
ATOM 4884 N N . THR B 1 317 ? -22.683 -12.072 17.446 1.00 21.47 294 THR B N 1
ATOM 4885 C CA . THR B 1 317 ? -23.159 -11.729 18.774 1.00 22.03 294 THR B CA 1
ATOM 4886 C C . THR B 1 317 ? -23.858 -10.395 18.722 1.00 25.00 294 THR B C 1
ATOM 4887 O O . THR B 1 317 ? -24.898 -10.207 19.335 1.00 25.70 294 THR B O 1
ATOM 4899 N N . TYR B 1 319 ? -25.320 -8.925 16.106 1.00 29.54 296 TYR B N 1
ATOM 4900 C CA . TYR B 1 319 ? -26.562 -8.895 15.338 1.00 26.13 296 TYR B CA 1
ATOM 4901 C C . TYR B 1 319 ? -27.664 -9.792 15.882 1.00 25.61 296 TYR B C 1
ATOM 4902 O O . TYR B 1 319 ? -28.836 -9.424 15.841 1.00 28.96 296 TYR B O 1
ATOM 4911 N N . LEU B 1 320 ? -27.298 -10.941 16.432 1.00 22.97 297 LEU B N 1
ATOM 4912 C CA . LEU B 1 320 ? -28.299 -11.813 17.029 1.00 22.85 297 LEU B CA 1
ATOM 4913 C C . LEU B 1 320 ? -28.929 -11.173 18.260 1.00 25.43 297 LEU B C 1
ATOM 4914 O O . LEU B 1 320 ? -30.111 -11.370 18.531 1.00 25.69 297 LEU B O 1
ATOM 4919 N N . LYS B 1 321 ? -28.133 -10.380 18.974 1.00 27.34 298 LYS B N 1
ATOM 4920 C CA . LYS B 1 321 ? -28.547 -9.678 20.180 1.00 25.00 298 LYS B CA 1
ATOM 4921 C C . LYS B 1 321 ? -29.113 -8.281 19.918 1.00 25.06 298 LYS B C 1
ATOM 4922 O O . LYS B 1 321 ? -29.579 -7.628 20.848 1.00 25.68 298 LYS B O 1
ATOM 4928 N N . GLN B 1 322 ? -29.068 -7.818 18.665 1.00 25.24 299 GLN B N 1
ATOM 4929 C CA . GLN B 1 322 ? -29.639 -6.511 18.289 1.00 25.90 299 GLN B CA 1
ATOM 4930 C C . GLN B 1 322 ? -28.926 -5.357 19.006 1.00 26.82 299 GLN B C 1
ATOM 4931 O O . GLN B 1 322 ? -29.569 -4.381 19.413 1.00 30.14 299 GLN B O 1
ATOM 4937 N N . LEU B 1 323 ? -27.607 -5.473 19.157 1.00 23.46 300 LEU B N 1
ATOM 4938 C CA . LEU B 1 323 ? -26.825 -4.534 19.944 1.00 21.67 300 LEU B CA 1
ATOM 4939 C 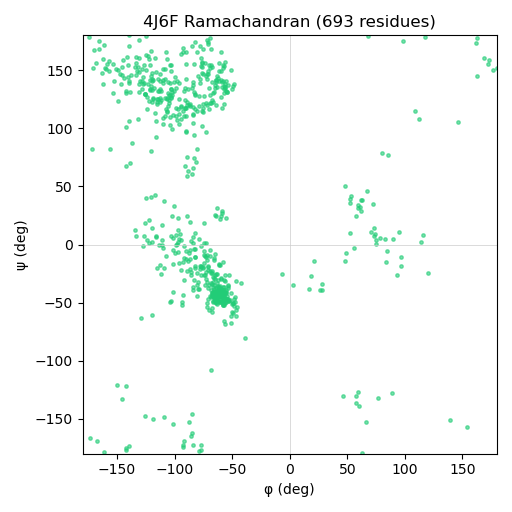C . LEU B 1 323 ? -26.415 -3.253 19.224 1.00 21.34 300 LEU B C 1
ATOM 4940 O O . LEU B 1 323 ? -26.345 -3.218 18.003 1.00 20.48 300 LEU B O 1
ATOM 4945 N N . GLU B 1 324 ? -26.162 -2.197 20.003 1.00 22.64 301 GLU B N 1
ATOM 4946 C CA . GLU B 1 324 ? -25.443 -1.010 19.513 1.00 23.66 301 GLU B CA 1
ATOM 4947 C C . GLU B 1 324 ? -24.087 -0.880 20.194 1.00 25.16 301 GLU B C 1
ATOM 4948 O O . GLU B 1 324 ? -23.959 -1.144 21.385 1.00 27.46 301 GLU B O 1
ATOM 4954 N N . LEU B 1 325 ? -23.075 -0.479 19.437 1.00 23.98 302 LEU B N 1
ATOM 4955 C CA . LEU B 1 325 ? -21.794 -0.116 20.006 1.00 22.66 302 LEU B CA 1
ATOM 4956 C C . LEU B 1 325 ? -21.537 1.310 19.603 1.00 24.60 302 LEU B C 1
ATOM 4957 O O . LEU B 1 325 ? -21.734 1.690 18.444 1.00 26.17 302 LEU B O 1
ATOM 4962 N N . HIS B 1 326 ? -21.116 2.110 20.562 1.00 25.21 303 HIS B N 1
ATOM 4963 C CA . HIS B 1 326 ? -20.843 3.494 20.297 1.00 26.64 303 HIS B CA 1
ATOM 4964 C C . HIS B 1 326 ? -19.439 3.798 20.754 1.00 27.71 303 HIS B C 1
ATOM 4965 O O . HIS B 1 326 ? -19.062 3.488 21.878 1.00 30.35 303 HIS B O 1
ATOM 4972 N N . GLY B 1 327 ? -18.664 4.407 19.877 1.00 27.04 304 GLY B N 1
ATOM 4973 C CA . GLY B 1 327 ? -17.406 4.993 20.269 1.00 27.47 304 GLY B CA 1
ATOM 4974 C C . GLY B 1 327 ? -17.602 6.496 20.328 1.00 30.58 304 GLY B C 1
ATOM 4975 O O . GLY B 1 327 ? -18.254 7.097 19.459 1.00 32.97 304 GLY B O 1
ATOM 4976 N N . SER B 1 328 ? -17.025 7.106 21.352 1.00 29.56 305 SER B N 1
ATOM 4977 C CA . SER B 1 328 ? -17.201 8.514 21.609 1.00 27.19 305 SER B CA 1
ATOM 4978 C C . SER B 1 328 ? -15.933 9.137 22.201 1.00 28.54 305 SER B C 1
ATOM 4979 O O . SER B 1 328 ? -15.201 8.486 22.951 1.00 28.69 305 SER B O 1
ATOM 4982 N N . SER B 1 329 ? -15.654 10.392 21.866 1.00 29.90 306 SER B N 1
ATOM 4983 C CA . SER B 1 329 ? -14.608 11.122 22.582 1.00 32.51 306 SER B CA 1
ATOM 4984 C C . SER B 1 329 ? -14.889 12.614 22.719 1.00 34.05 306 SER B C 1
ATOM 4985 O O . SER B 1 329 ? -15.383 13.263 21.787 1.00 31.49 306 SER B O 1
ATOM 4988 N N . GLN B 1 330 ? -14.598 13.128 23.907 1.00 37.20 307 GLN B N 1
ATOM 4989 C CA . GLN B 1 330 ? -14.856 14.508 24.263 1.00 35.98 307 GLN B CA 1
ATOM 4990 C C . GLN B 1 330 ? -16.343 14.707 24.291 1.00 36.40 307 GLN B C 1
ATOM 4991 O O . GLN B 1 330 ? -17.068 13.767 24.532 1.00 39.51 307 GLN B O 1
ATOM 4997 N N . GLY B 1 331 ? -16.806 15.920 24.043 1.00 36.55 308 GLY B N 1
ATOM 4998 C CA . GLY B 1 331 ? -18.248 16.190 24.075 1.00 36.76 308 GLY B CA 1
ATOM 4999 C C . GLY B 1 331 ? -18.626 17.465 23.357 1.00 38.47 308 GLY B C 1
ATOM 5000 O O . GLY B 1 331 ? -17.759 18.139 22.799 1.00 40.99 308 GLY B O 1
ATOM 5001 N N . SER B 1 332 ? -19.916 17.798 23.374 1.00 36.72 309 SER B N 1
ATOM 5002 C CA . SER B 1 332 ? -20.414 19.007 22.723 1.00 36.69 309 SER B CA 1
ATOM 5003 C C . SER B 1 332 ? -20.511 20.166 23.711 1.00 37.80 309 SER B C 1
ATOM 5004 O O . SER B 1 332 ? -20.493 19.963 24.928 1.00 38.71 309 SER B O 1
ATOM 5007 N N . ARG B 1 333 ? -20.637 21.376 23.170 1.00 37.74 310 ARG B N 1
ATOM 5008 C CA . ARG B 1 333 ? -20.942 22.577 23.948 1.00 36.70 310 ARG B CA 1
ATOM 5009 C C . ARG B 1 333 ? -22.118 22.385 24.919 1.00 37.77 310 ARG B C 1
ATOM 5010 O O . ARG B 1 333 ? -22.021 22.758 26.096 1.00 37.06 310 ARG B O 1
ATOM 5018 N N . ALA B 1 334 ? -23.209 21.791 24.422 1.00 39.35 311 ALA B N 1
ATOM 5019 C CA . ALA B 1 334 ? -24.394 21.502 25.239 1.00 40.43 311 ALA B CA 1
ATOM 5020 C C . ALA B 1 334 ? -24.046 20.528 26.367 1.00 44.73 311 ALA B C 1
ATOM 5021 O O . ALA B 1 334 ? -24.438 20.735 27.518 1.00 46.71 311 ALA B O 1
ATOM 5023 N N . ASP B 1 335 ? -23.293 19.479 26.036 1.00 43.01 312 ASP B N 1
ATOM 5024 C CA . ASP B 1 335 ? -22.808 18.556 27.049 1.00 40.46 312 ASP B CA 1
ATOM 5025 C C . ASP B 1 335 ? -22.017 19.317 28.105 1.00 39.18 312 ASP B C 1
ATOM 5026 O O . ASP B 1 335 ? -22.170 19.060 29.295 1.00 37.64 312 ASP B O 1
ATOM 5031 N N . PHE B 1 336 ? -21.188 20.268 27.672 1.00 39.24 313 PHE B N 1
ATOM 5032 C CA . PHE B 1 336 ? -20.364 21.023 28.616 1.00 38.53 313 PHE B CA 1
ATOM 5033 C C . PHE B 1 336 ? -21.217 21.907 29.520 1.00 41.53 313 PHE B C 1
ATOM 5034 O O . PHE B 1 336 ? -20.981 21.960 30.726 1.00 44.09 313 PHE B O 1
ATOM 5042 N N . ARG B 1 337 ? -22.198 22.600 28.947 1.00 39.97 314 ARG B N 1
ATOM 5043 C CA . ARG B 1 337 ? -23.068 23.457 29.738 1.00 38.45 314 ARG B CA 1
ATOM 5044 C C . ARG B 1 337 ? -23.770 22.676 30.840 1.00 40.30 314 ARG B C 1
ATOM 5045 O O . ARG B 1 337 ? -23.863 23.145 31.977 1.00 43.79 314 ARG B O 1
ATOM 5053 N N . ARG B 1 338 ? -24.242 21.479 30.502 1.00 38.97 315 ARG B N 1
ATOM 5054 C CA . ARG B 1 338 ? -24.902 20.601 31.457 1.00 40.19 315 ARG B CA 1
ATOM 5055 C C . ARG B 1 338 ? -23.962 20.236 32.613 1.00 41.32 315 ARG B C 1
ATOM 5056 O O . ARG B 1 338 ? -24.378 20.174 33.779 1.00 41.05 315 ARG B O 1
ATOM 5064 N N . LEU B 1 339 ? -22.693 20.013 32.279 1.00 41.17 316 LEU B N 1
ATOM 5065 C CA . LEU B 1 339 ? -21.687 19.660 33.269 1.00 39.20 316 LEU B CA 1
ATOM 5066 C C . LEU B 1 339 ? -21.512 20.804 34.267 1.00 40.08 316 LEU B C 1
ATOM 5067 O O . LEU B 1 339 ? -21.530 20.596 35.494 1.00 43.06 316 LEU B O 1
ATOM 5072 N N . VAL B 1 340 ? -21.365 22.016 33.747 1.00 37.58 317 VAL B N 1
ATOM 5073 C CA . VAL B 1 340 ? -21.290 23.162 34.622 1.00 38.96 317 VAL B CA 1
ATOM 5074 C C . VAL B 1 340 ? -22.513 23.150 35.533 1.00 41.38 317 VAL B C 1
ATOM 5075 O O . VAL B 1 340 ? -22.367 23.263 36.754 1.00 46.20 317 VAL B O 1
ATOM 5079 N N . ARG B 1 341 ? -23.701 22.957 34.954 1.00 37.32 318 ARG B N 1
ATOM 5080 C CA . ARG B 1 341 ? -24.922 22.963 35.743 1.00 37.62 318 ARG B CA 1
ATOM 5081 C C . ARG B 1 341 ? -24.878 21.900 36.832 1.00 36.19 318 ARG B C 1
ATOM 5082 O O . ARG B 1 341 ? -25.273 22.162 37.965 1.00 35.56 318 ARG B O 1
ATOM 5090 N N . TYR B 1 342 ? -24.371 20.713 36.502 1.00 36.55 319 TYR B N 1
ATOM 5091 C CA . TYR B 1 342 ? -24.290 19.634 37.484 1.00 37.67 319 TYR B CA 1
ATOM 5092 C C . TYR B 1 342 ? -23.425 20.035 38.661 1.00 38.46 319 TYR B C 1
ATOM 5093 O O . TYR B 1 342 ? -23.748 19.720 39.810 1.00 40.54 319 TYR B O 1
ATOM 5102 N N . ILE B 1 343 ? -22.324 20.721 38.364 1.00 36.55 320 ILE B N 1
ATOM 5103 C CA . ILE B 1 343 ? -21.399 21.170 39.400 1.00 37.96 320 ILE B CA 1
ATOM 5104 C C . ILE B 1 343 ? -22.004 22.246 40.309 1.00 39.17 320 ILE B C 1
ATOM 5105 O O . ILE B 1 343 ? -21.856 22.194 41.531 1.00 38.46 320 ILE B O 1
ATOM 5110 N N . GLU B 1 344 ? -22.672 23.222 39.696 1.00 41.11 321 GLU B N 1
ATOM 5111 C CA . GLU B 1 344 ? -23.320 24.305 40.423 1.00 42.21 321 GLU B CA 1
ATOM 5112 C C . GLU B 1 344 ? -24.454 23.798 41.324 1.00 43.46 321 GLU B C 1
ATOM 5113 O O . GLU B 1 344 ? -24.521 24.170 42.499 1.00 43.88 321 GLU B O 1
ATOM 5119 N N . GLU B 1 345 ? -25.304 22.924 40.777 1.00 43.66 322 GLU B N 1
ATOM 5120 C CA . GLU B 1 345 ? -26.430 22.307 41.501 1.00 44.98 322 GLU B CA 1
ATOM 5121 C C . GLU B 1 345 ? -26.014 21.217 42.505 1.00 40.86 322 GLU B C 1
ATOM 5122 O O . GLU B 1 345 ? -26.867 20.610 43.161 1.00 37.93 322 GLU B O 1
ATOM 5128 N N . LYS B 1 346 ? -24.704 20.982 42.611 1.00 42.33 323 LYS B N 1
ATOM 5129 C CA . LYS B 1 346 ? -24.106 19.933 43.461 1.00 43.51 323 LYS B CA 1
ATOM 5130 C C . LYS B 1 346 ? -24.704 18.540 43.236 1.00 44.57 323 LYS B C 1
ATOM 5131 O O . LYS B 1 346 ? -24.836 17.745 44.164 1.00 45.65 323 LYS B O 1
ATOM 5137 N N . LYS B 1 347 ? -25.057 18.249 41.988 1.00 45.66 324 LYS B N 1
ATOM 5138 C CA . LYS B 1 347 ? -25.543 16.923 41.620 1.00 46.01 324 LYS B CA 1
ATOM 5139 C C . LYS B 1 347 ? -24.390 15.943 41.483 1.00 42.68 324 LYS B C 1
ATOM 5140 O O . LYS B 1 347 ? -24.605 14.746 41.542 1.00 42.90 324 LYS B O 1
ATOM 5146 N N . ILE B 1 348 ? -23.176 16.457 41.273 1.00 39.69 325 ILE B N 1
ATOM 5147 C CA . ILE B 1 348 ? -21.953 15.643 41.304 1.00 36.52 325 ILE B CA 1
ATOM 5148 C C . ILE B 1 348 ? -20.923 16.330 42.177 1.00 38.19 325 ILE B C 1
ATOM 5149 O O . ILE B 1 348 ? -21.017 17.534 42.403 1.00 41.21 325 ILE B O 1
ATOM 5154 N N . ARG B 1 349 ? -19.928 15.578 42.638 1.00 36.61 326 ARG B N 1
ATOM 5155 C CA . ARG B 1 349 ? -18.909 16.127 43.531 1.00 36.99 326 ARG B CA 1
ATOM 5156 C C . ARG B 1 349 ? -17.471 15.750 43.127 1.00 37.93 326 ARG B C 1
ATOM 5157 O O . ARG B 1 349 ? -17.246 14.739 42.442 1.00 38.70 326 ARG B O 1
ATOM 5165 N N . PRO B 1 350 ? -16.486 16.567 43.543 1.00 37.38 327 PRO B N 1
ATOM 5166 C CA . PRO B 1 350 ? -15.076 16.301 43.211 1.00 37.15 327 PRO B CA 1
ATOM 5167 C C . PRO B 1 350 ? -14.527 15.051 43.888 1.00 36.10 327 PRO B C 1
ATOM 5168 O O . PRO B 1 350 ? -14.826 14.802 45.046 1.00 35.44 327 PRO B O 1
ATOM 5172 N N . LEU B 1 351 ? -13.730 14.278 43.161 1.00 35.93 328 LEU B N 1
ATOM 5173 C CA . LEU B 1 351 ? -13.056 13.120 43.741 1.00 35.47 328 LEU B CA 1
ATOM 5174 C C . LEU B 1 351 ? -11.548 13.278 43.598 1.00 36.28 328 LEU B C 1
ATOM 5175 O O . LEU B 1 351 ? -10.934 12.725 42.691 1.00 39.34 328 LEU B O 1
ATOM 5180 N N . VAL B 1 352 ? -10.965 14.062 44.495 1.00 36.26 329 VAL B N 1
ATOM 5181 C CA . VAL B 1 352 ? -9.521 14.271 44.542 1.00 36.08 329 VAL B CA 1
ATOM 5182 C C . VAL B 1 352 ? -8.849 13.041 45.127 1.00 36.94 329 VAL B C 1
ATOM 5183 O O . VAL B 1 352 ? -9.090 12.689 46.272 1.00 38.19 329 VAL B O 1
ATOM 5187 N N . GLY B 1 353 ? -8.009 12.391 44.333 1.00 37.11 330 GLY B N 1
ATOM 5188 C CA . GLY B 1 353 ? -7.293 11.208 44.789 1.00 37.49 330 GLY B CA 1
ATOM 5189 C C . GLY B 1 353 ? -5.853 11.486 45.162 1.00 39.25 330 GLY B C 1
ATOM 5190 O O . GLY B 1 353 ? -5.151 10.608 45.641 1.00 43.13 330 GLY B O 1
ATOM 5191 N N . GLY B 1 354 ? -5.402 12.712 44.945 1.00 37.93 331 GLY B N 1
ATOM 5192 C CA . GLY B 1 354 ? -4.020 13.055 45.197 1.00 37.37 331 GLY B CA 1
ATOM 5193 C C . GLY B 1 354 ? -3.672 14.339 44.495 1.00 38.68 331 GLY B C 1
ATOM 5194 O O . GLY B 1 354 ? -4.172 14.627 43.398 1.00 41.12 331 GLY B O 1
ATOM 5195 N N . VAL B 1 355 ? -2.820 15.119 45.147 1.00 38.06 332 VAL B N 1
ATOM 5196 C CA . VAL B 1 355 ? -2.353 16.396 44.635 1.00 35.81 332 VAL B CA 1
ATOM 5197 C C . VAL B 1 355 ? -0.830 16.297 44.555 1.00 36.34 332 VAL B C 1
ATOM 5198 O O . VAL B 1 355 ? -0.198 15.674 45.406 1.00 37.99 332 VAL B O 1
ATOM 5202 N N . TYR B 1 356 ? -0.249 16.875 43.514 1.00 36.09 333 TYR B N 1
ATOM 5203 C CA . TYR B 1 356 ? 1.187 16.821 43.307 1.00 37.43 333 TYR B CA 1
ATOM 5204 C C . TYR B 1 356 ? 1.670 18.167 42.796 1.00 39.51 333 TYR B C 1
ATOM 5205 O O . TYR B 1 356 ? 0.954 18.831 42.041 1.00 40.18 333 TYR B O 1
ATOM 5214 N N . PRO B 1 357 ? 2.881 18.583 43.215 1.00 40.04 334 PRO B N 1
ATOM 5215 C CA . PRO B 1 357 ? 3.509 19.791 42.678 1.00 39.57 334 PRO B CA 1
ATOM 5216 C C . PRO B 1 357 ? 4.089 19.580 41.278 1.00 38.06 334 PRO B C 1
ATOM 5217 O O . PRO B 1 357 ? 4.553 18.493 40.956 1.00 37.86 334 PRO B O 1
ATOM 5221 N N . LEU B 1 358 ? 4.066 20.632 40.468 1.00 38.29 335 LEU B N 1
ATOM 5222 C CA . LEU B 1 358 ? 4.542 20.586 39.089 1.00 38.43 335 LEU B CA 1
ATOM 5223 C C . LEU B 1 358 ? 6.006 20.147 38.999 1.00 42.34 335 LEU B C 1
ATOM 5224 O O . LEU B 1 358 ? 6.384 19.409 38.086 1.00 45.52 335 LEU B O 1
ATOM 5229 N N . SER B 1 359 ? 6.826 20.576 39.957 1.00 43.72 336 SER B N 1
ATOM 5230 C CA . SER B 1 359 ? 8.232 20.143 40.015 1.00 45.24 336 SER B CA 1
ATOM 5231 C C . SER B 1 359 ? 8.447 18.626 40.167 1.00 47.09 336 SER B C 1
ATOM 5232 O O . SER B 1 359 ? 9.543 18.132 39.910 1.00 48.76 336 SER B O 1
ATOM 5235 N N . GLU B 1 360 ? 7.410 17.900 40.583 1.00 46.52 337 GLU B N 1
ATOM 5236 C CA . GLU B 1 360 ? 7.508 16.454 40.808 1.00 48.63 337 GLU B CA 1
ATOM 5237 C C . GLU B 1 360 ? 6.598 15.647 39.876 1.00 46.04 337 GLU B C 1
ATOM 5238 O O . GLU B 1 360 ? 5.957 14.676 40.287 1.00 44.86 337 GLU B O 1
ATOM 5244 N N . PHE B 1 361 ? 6.568 16.053 38.613 1.00 44.72 338 PHE B N 1
ATOM 5245 C CA . PHE B 1 361 ? 5.681 15.474 37.616 1.00 42.06 338 PHE B CA 1
ATOM 5246 C C . PHE B 1 361 ? 5.922 13.990 37.345 1.00 41.84 338 PHE B C 1
ATOM 5247 O O . PHE B 1 361 ? 4.967 13.227 37.210 1.00 41.43 338 PHE B O 1
ATOM 5255 N N . HIS B 1 362 ? 7.182 13.581 37.265 1.00 43.85 339 HIS B N 1
ATOM 5256 C CA . HIS B 1 362 ? 7.506 12.177 37.008 1.00 47.22 339 HIS B CA 1
ATOM 5257 C C . HIS B 1 362 ? 6.875 11.277 38.066 1.00 45.87 339 HIS B C 1
ATOM 5258 O O . HIS B 1 362 ? 6.320 10.230 37.735 1.00 47.28 339 HIS B O 1
ATOM 5265 N N . ARG B 1 363 ? 6.935 11.706 39.326 1.00 43.89 340 ARG B N 1
ATOM 5266 C CA . ARG B 1 363 ? 6.284 10.998 40.434 1.00 42.74 340 ARG B CA 1
ATOM 5267 C C . ARG B 1 363 ? 4.763 10.975 40.232 1.00 40.40 340 ARG B C 1
ATOM 5268 O O . ARG B 1 363 ? 4.113 9.925 40.367 1.00 38.01 340 ARG B O 1
ATOM 5276 N N . ALA B 1 364 ? 4.208 12.137 39.883 1.00 39.96 341 ALA B N 1
ATOM 5277 C CA . ALA B 1 364 ? 2.773 12.276 39.660 1.00 37.31 341 ALA B CA 1
ATOM 5278 C C . ALA B 1 364 ? 2.273 11.307 38.584 1.00 37.47 341 ALA B C 1
ATOM 5279 O O . ALA B 1 364 ? 1.318 10.558 38.817 1.00 38.75 341 ALA B O 1
ATOM 5281 N N . GLN B 1 365 ? 2.934 11.283 37.428 1.00 36.33 342 GLN B N 1
ATOM 5282 C CA . GLN B 1 365 ? 2.485 10.398 36.357 1.00 35.47 342 GLN B CA 1
ATOM 5283 C C . GLN B 1 365 ? 2.759 8.927 36.642 1.00 37.06 342 GLN B C 1
ATOM 5284 O O . GLN B 1 365 ? 1.988 8.072 36.226 1.00 37.36 342 GLN B O 1
ATOM 5290 N N . THR B 1 366 ? 3.847 8.634 37.347 1.00 37.78 343 THR B N 1
ATOM 5291 C CA . THR B 1 366 ? 4.137 7.258 37.741 1.00 38.17 343 THR B CA 1
ATOM 5292 C C . THR B 1 366 ? 2.958 6.738 38.556 1.00 38.81 343 THR B C 1
ATOM 5293 O O . THR B 1 366 ? 2.490 5.625 38.337 1.00 38.36 343 THR B O 1
ATOM 5297 N N . ASP B 1 367 ? 2.475 7.570 39.478 1.00 41.00 344 ASP B N 1
ATOM 5298 C CA . ASP B 1 367 ? 1.322 7.241 40.303 1.00 41.52 344 ASP B CA 1
ATOM 5299 C C . ASP B 1 367 ? 0.071 7.174 39.436 1.00 42.63 344 ASP B C 1
ATOM 5300 O O . ASP B 1 367 ? -0.738 6.247 39.569 1.00 45.91 344 ASP B O 1
ATOM 5305 N N . PHE B 1 368 ? -0.075 8.148 38.539 1.00 38.91 345 PHE B N 1
ATOM 5306 C CA . PHE B 1 368 ? -1.208 8.179 37.646 1.00 37.27 345 PHE B CA 1
ATOM 5307 C C . PHE B 1 368 ? -1.356 6.895 36.835 1.00 39.07 345 PHE B C 1
ATOM 5308 O O . PHE B 1 368 ? -2.457 6.364 36.701 1.00 39.66 345 PHE B O 1
ATOM 5324 N N . ALA B 1 370 ? -0.226 3.869 37.508 1.00 39.54 347 ALA B N 1
ATOM 5325 C CA . ALA B 1 370 ? -0.429 2.646 38.301 1.00 37.01 347 ALA B CA 1
ATOM 5326 C C . ALA B 1 370 ? -1.869 2.468 38.833 1.00 37.59 347 ALA B C 1
ATOM 5327 O O . ALA B 1 370 ? -2.234 1.388 39.294 1.00 36.93 347 ALA B O 1
ATOM 5329 N N . LYS B 1 371 ? -2.668 3.534 38.780 1.00 38.29 348 LYS B N 1
ATOM 5330 C CA . LYS B 1 371 ? -4.089 3.514 39.193 1.00 36.89 348 LYS B CA 1
ATOM 5331 C C . LYS B 1 371 ? -4.395 3.067 40.636 1.00 37.24 348 LYS B C 1
ATOM 5332 O O . LYS B 1 371 ? -5.493 2.589 40.899 1.00 36.96 348 LYS B O 1
ATOM 5338 N N . ASN B 1 372 ? -3.441 3.216 41.541 1.00 39.08 349 ASN B N 1
ATOM 5339 C CA . ASN B 1 372 ? -3.702 2.923 42.938 1.00 40.41 349 ASN B CA 1
ATOM 5340 C C . ASN B 1 372 ? -4.237 4.134 43.663 1.00 41.59 349 ASN B C 1
ATOM 5341 O O . ASN B 1 372 ? -3.633 4.630 44.595 1.00 46.64 349 ASN B O 1
ATOM 5346 N N . PHE B 1 373 ? -5.402 4.579 43.236 1.00 39.83 350 PHE B N 1
ATOM 5347 C CA . PHE B 1 373 ? -6.085 5.716 43.825 1.00 40.64 350 PHE B CA 1
ATOM 5348 C C . PHE B 1 373 ? -7.510 5.680 43.310 1.00 40.66 350 PHE B C 1
ATOM 5349 O O . PHE B 1 373 ? -7.851 4.840 42.465 1.00 41.45 350 PHE B O 1
ATOM 5357 N N . VAL B 1 374 ? -8.342 6.584 43.814 1.00 39.34 351 VAL B N 1
ATOM 5358 C CA . VAL B 1 374 ? -9.701 6.721 43.301 1.00 36.48 351 VAL B CA 1
ATOM 5359 C C . VAL B 1 374 ? -9.985 8.179 42.897 1.00 37.80 351 VAL B C 1
ATOM 5360 O O . VAL B 1 374 ? -9.571 9.132 43.575 1.00 36.54 351 VAL B O 1
ATOM 5364 N N . GLY B 1 375 ? -10.674 8.344 41.772 1.00 40.11 352 GLY B N 1
ATOM 5365 C CA . GLY B 1 375 ? -11.046 9.664 41.297 1.00 41.95 352 GLY B CA 1
ATOM 5366 C C . GLY B 1 375 ? -9.978 10.261 40.406 1.00 43.99 352 GLY B C 1
ATOM 5367 O O . GLY B 1 375 ? -9.531 9.626 39.440 1.00 44.36 352 GLY B O 1
ATOM 5368 N N . LYS B 1 376 ? -9.561 11.482 40.732 1.00 41.04 353 LYS B N 1
ATOM 5369 C CA . LYS B 1 376 ? -8.713 12.253 39.837 1.00 38.61 353 LYS B CA 1
ATOM 5370 C C . LYS B 1 376 ? -7.441 12.688 40.536 1.00 36.33 353 LYS B C 1
ATOM 5371 O O . LYS B 1 376 ? -7.441 12.868 41.757 1.00 36.96 353 LYS B O 1
ATOM 5377 N N . LEU B 1 377 ? -6.356 12.828 39.766 1.00 34.16 354 LEU B N 1
ATOM 5378 C CA . LEU B 1 377 ? -5.080 13.378 40.278 1.00 33.29 354 LEU B CA 1
ATOM 5379 C C . LEU B 1 377 ? -4.847 14.801 39.787 1.00 32.40 354 LEU B C 1
ATOM 5380 O O . LEU B 1 377 ? -5.145 15.133 38.636 1.00 32.43 354 LEU B O 1
ATOM 5385 N N . VAL B 1 378 ? -4.333 15.652 40.666 1.00 31.98 355 VAL B N 1
ATOM 5386 C CA . VAL B 1 378 ? -4.283 17.080 40.368 1.00 32.06 355 VAL B CA 1
ATOM 5387 C C . VAL B 1 378 ? -2.865 17.627 40.505 1.00 33.37 355 VAL B C 1
ATOM 5388 O O . VAL B 1 378 ? -2.210 17.402 41.515 1.00 33.58 355 VAL B O 1
ATOM 5392 N N . VAL B 1 379 ? -2.395 18.340 39.481 1.00 35.26 356 VAL B N 1
ATOM 5393 C CA . VAL B 1 379 ? -1.060 18.971 39.507 1.00 35.09 356 VAL B CA 1
ATOM 5394 C C . VAL B 1 379 ? -1.154 20.489 39.707 1.00 37.61 356 VAL B C 1
ATOM 5395 O O . VAL B 1 379 ? -1.753 21.217 38.898 1.00 38.89 356 VAL B O 1
ATOM 5399 N N . VAL B 1 380 ? -0.557 20.947 40.806 1.00 38.61 357 VAL B N 1
ATOM 5400 C CA . VAL B 1 380 ? -0.528 22.361 41.180 1.00 37.34 357 VAL B CA 1
ATOM 5401 C C . VAL B 1 380 ? 0.872 22.912 40.935 1.00 38.59 357 VAL B C 1
ATOM 5402 O O . VAL B 1 380 ? 1.839 22.335 41.426 1.00 39.80 357 VAL B O 1
ATOM 5406 N N . PRO B 1 381 ? 0.987 24.019 40.170 1.00 38.75 358 PRO B N 1
ATOM 5407 C CA . PRO B 1 381 ? 2.287 24.679 39.979 1.00 39.20 358 PRO B CA 1
ATOM 5408 C C . PRO B 1 381 ? 2.924 25.077 41.298 1.00 42.58 358 PRO B C 1
ATOM 5409 O O . PRO B 1 381 ? 2.239 25.602 42.183 1.00 40.51 358 PRO B O 1
ATOM 5413 N N . ASP B 1 382 ? 4.224 24.793 41.396 1.00 50.23 359 ASP B N 1
ATOM 5414 C CA . ASP B 1 382 ? 5.096 25.037 42.564 1.00 59.24 359 ASP B CA 1
ATOM 5415 C C . ASP B 1 382 ? 5.501 23.763 43.291 1.00 55.08 359 ASP B C 1
ATOM 5416 O O . ASP B 1 382 ? 6.538 23.173 42.983 1.00 51.52 359 ASP B O 1
#

B-factor: mean 39.18, std 12.8, range [12.79, 164.58]

Secondary structure (DSSP, 8-state):
----------EEEE-SSSSGGGEEEES-PPPP---TTEEEEEEEEE--HHHHHHHHTBT--SS-TTS-B-S-TTS----SSB---SSEEEEEEEE-TTS-GGGTT-B-----B--SSSS--TT-B---SS--SSB---EEGGG-PPP-----HHHHTTSHHHHHHHH--TTTT--TT-EEEESSTTSHHHHHHHHHHHHTT-EEEEEE-TT-S---TT--SEEEESSSS-HHHHHHHHHTTPPP-EEEES--GGGHHHHHHHSPTT-EEEES--TT-SEEEEETT---S--EEEE--S--HHHHHHHHHHHHTTSS---EEEEEEGGGHHHHHHH----SSSEEEEE--/----S----EEEE-SSSSGGGEEEES-PPPPPP-TTEEEEEEEEE--HHHHHHHHTBT--SS-TTS-B-S-TTS----SSEE--SSEEEEEEEE-TTS-GGGTT-B-----B--SSSS--TT-B---SS--SSB---EEGGG---------HHHHTTSHHHHHHHH--TTTTPPTT-EEEESSTTSHHHHHHHHHHHHTT-EEEEEE-TT-S---TTS-SEEEETTSS-HHHHHHHHTTSPPP-EEEES--GGGHHHHHHHSPTT-EEEES--TT-SEEEEETT--TT--EEEE--S--HHHHHHHHHHHHTTSS---EEEEEEGGGHHHHHHH----SSSEEEEE--

Organism: Rhizobium meliloti (strain 1021) (NCBI:txid266834)

InterPro domains:
  IPR002364 Quinone oxidoreductase/zeta-crystallin, conserved site [PS01162] (184-205)
  IPR011032 GroES-like superfamily [SSF50129] (7-191)
  IPR013149 Alcohol dehydrogenase-like, C-terminal [PF00107] (195-321)
  IPR013154 Alcohol dehydrogenase-like, N-terminal [PF08240] (38-151)
  IPR020843 Enoylreductase domain [SM00829] (20-356)
  IPR036291 NAD(P)-binding domain superfamily [SSF51735] (162-329)
  IPR051603 Zinc-Containing ADH Family: Quinone Oxidoreductase/CCCR [PTHR44154] (5-358)

Radius of gyration: 29.67 Å; Cα contacts (8 Å, |Δi|>4): 1671; chains: 2; bounding box: 77×88×64 Å

Nearest PDB structures (foldseek):
  4z6k-assembly1_D  TM=8.478E-01  e=2.638E-24  Moraxella sp. TAE123
  3pii-assembly1_B  TM=8.344E-01  e=3.361E-24  Geobacillus stearothermophilus
  7cgu-assembly1_A  TM=7.969E-01  e=2.819E-16  Atropa belladonna
  8a3n-assembly1_A  TM=7.866E-01  e=6.998E-16  Catharanthus roseus
  8a3n-assembly1_B  TM=7.635E-01  e=5.491E-16  Catharanthus roseus

CATH classification: 3.90.180.10 (+1 more: 3.40.50.720)